Protein AF-A0A9R0TK61-F1 (afdb_monomer_lite)

pLDDT: mean 93.12, std 7.45, range [49.62, 98.62]

Foldseek 3Di:
DVVLLVVLVVVLVVQLVVFDDDPQLLVVQVVLLVVLLVLLQPQDWDKQDLLLQVQACVLLVNNPPDLIFTADRFPDKDWFDCSLLVQATPDDGEIEIETEGDLRRDDQLCLASLSVLSSQVSNVSSSQVSLVPDLQWDDKWWDADLLDQSFIWIWTHTPDDRPPHPPYTYIYGYAHAPNYDLVQLAQQDHFRNQVCADPNHRHGLNLSSLVNVCRRCVVVLRVLLSVVNVPQVLLSSLLNLVQLLQQLEVLQCGSQHDHSSVLSLVLLLCCAVLVVNVDDRVDGSVRSNLSSLVCLQDNPVFLQAGANEHPVGDPADSVNSVSQVVQALTAHQTHVRRHRPNRSHHVQSSVVSNVSSVVLNVQCVPPRSSNCCVRRVHHDDPVNVDPDDDDDDCPPPPVLVPDSQDGSHGSVVVVQVVVQVVCCVVCPPVDPGDGGDDDRFDIRDDSNSYCVVRD

Secondary structure (DSSP, 8-state):
-HHHHHHHHHHHHHHHHHHSPPHHHHHHHHHHHHHHHHHHHTPPPEEE-GGGGHHHHHHTT-TTS---EEE---SEEEEEHHHHTT---SSS-EEEEEEE--GGGS-TTTTSTTHHHHHHHHHHHHHHHHHHT-TTEEEEEEEEETTEEEEEEEEEEESSPBTTBTT-EEEEEEE-TT-S-GGGS-TTT----TT-EETTEEPP-HHHHHHHHHHHHHHHHHHHHHHHHTT-HHHHHHHHHHHHHHHTBTTTSSTTS--HHHHHHHHHHHHSGGGTT-S-TTS-HHHHHHHHHHHHHH-TTGGG-EE-S-GGG--S-HHHHHHHHHHSSS-EE-SSSS-BTTTT--HHHHHHHHHHHHHHHHHHHHSGGGGHIIIII--B-GGGS-S-------TT-HHHHTS-SBSSSBHHHHHHHHHHHHHHHHHGGG-S-----PPPPPTT--GGG-STTT-

InterPro domains:
  IPR005554 NOL6/Upt22 [PTHR17972] (6-449)
  IPR035082 Nrap protein domain 1 [PF03813] (96-229)
  IPR035367 Nrap protein, domain 2 [PF17403] (235-379)

Structure (mmCIF, N/CA/C/O backbone):
data_AF-A0A9R0TK61-F1
#
_entry.id   AF-A0A9R0TK61-F1
#
loop_
_atom_site.group_PDB
_atom_site.id
_atom_site.type_symbol
_atom_site.label_atom_id
_atom_site.label_alt_id
_atom_site.label_comp_id
_atom_site.label_asym_id
_atom_site.label_entity_id
_atom_site.label_seq_id
_atom_site.pdbx_PDB_ins_code
_atom_site.Cartn_x
_atom_site.Cartn_y
_atom_site.Cartn_z
_atom_site.occupancy
_atom_site.B_iso_or_equiv
_atom_site.auth_seq_id
_atom_site.auth_comp_id
_atom_site.auth_asym_id
_atom_site.auth_atom_id
_atom_site.pdbx_PDB_model_num
ATOM 1 N N . MET A 1 1 ? -26.312 4.956 31.823 1.00 50.44 1 MET A N 1
ATOM 2 C CA . MET A 1 1 ? -25.280 5.390 30.853 1.00 50.44 1 MET A CA 1
ATOM 3 C C . MET A 1 1 ? -23.866 5.239 31.409 1.00 50.44 1 MET A C 1
ATOM 5 O O . MET A 1 1 ? -23.119 4.485 30.810 1.00 50.44 1 MET A O 1
ATOM 9 N N . VAL A 1 2 ? -23.532 5.797 32.582 1.00 49.62 2 VAL A N 1
ATOM 10 C CA . VAL A 1 2 ? -22.167 5.734 33.169 1.00 49.62 2 VAL A CA 1
ATOM 11 C C . VAL A 1 2 ? -21.597 4.306 33.315 1.00 49.62 2 VAL A C 1
ATOM 13 O O . VAL A 1 2 ? -20.456 4.059 32.950 1.00 49.62 2 VAL A O 1
ATOM 16 N N . SER A 1 3 ? -22.395 3.329 33.770 1.00 58.09 3 SER A N 1
ATOM 17 C CA . SER A 1 3 ? -21.946 1.925 33.904 1.00 58.09 3 SER A CA 1
ATOM 18 C C . SER A 1 3 ? -21.662 1.228 32.559 1.00 58.09 3 SER A C 1
ATOM 20 O O . SER A 1 3 ? -20.771 0.385 32.491 1.00 58.09 3 SER A O 1
ATOM 22 N N . ALA A 1 4 ? -22.376 1.594 31.488 1.00 58.84 4 ALA A N 1
ATOM 23 C CA . ALA A 1 4 ? -22.171 1.027 30.153 1.00 58.84 4 ALA A CA 1
ATOM 24 C C . ALA A 1 4 ? -20.972 1.674 29.434 1.00 58.84 4 ALA A C 1
ATOM 26 O O . ALA A 1 4 ? -20.229 0.988 28.737 1.00 58.84 4 ALA A O 1
ATOM 27 N N . GLU A 1 5 ? -20.738 2.973 29.655 1.00 58.06 5 GLU A N 1
ATOM 28 C CA . GLU A 1 5 ? -19.539 3.672 29.170 1.00 58.06 5 GLU A CA 1
ATOM 29 C C . GLU A 1 5 ? -18.264 3.124 29.818 1.00 58.06 5 GLU A C 1
ATOM 31 O O . GLU A 1 5 ? -17.294 2.834 29.123 1.00 58.06 5 GLU A O 1
ATOM 36 N N . TYR A 1 6 ? -18.297 2.859 31.127 1.00 63.50 6 TYR A N 1
ATOM 37 C CA . TYR A 1 6 ? -17.176 2.213 31.812 1.00 63.50 6 TYR A CA 1
ATOM 38 C C . TYR A 1 6 ? -16.928 0.781 31.299 1.00 63.50 6 TYR A C 1
ATOM 40 O O . TYR A 1 6 ? -15.792 0.314 31.263 1.00 63.50 6 TYR A O 1
ATOM 48 N N . SER A 1 7 ? -17.983 0.084 30.858 1.00 79.06 7 SER A N 1
ATOM 49 C CA . SER A 1 7 ? -17.885 -1.275 30.316 1.00 79.06 7 SER A CA 1
ATOM 50 C C . SER A 1 7 ? -17.197 -1.322 28.947 1.00 79.06 7 SER A C 1
ATOM 52 O O . SER A 1 7 ? -16.321 -2.164 28.744 1.00 79.06 7 SER A O 1
ATOM 54 N N . ILE A 1 8 ? -17.532 -0.418 28.016 1.00 85.56 8 ILE A N 1
ATOM 55 C CA . ILE A 1 8 ? -16.923 -0.428 26.674 1.00 85.56 8 ILE A CA 1
ATOM 56 C C . ILE A 1 8 ? -15.445 -0.029 26.708 1.00 85.56 8 ILE A C 1
ATOM 58 O O . ILE A 1 8 ? -14.638 -0.650 26.021 1.00 85.56 8 ILE A O 1
ATOM 62 N N . ASP A 1 9 ? -15.062 0.949 27.529 1.00 87.06 9 ASP A N 1
ATOM 63 C CA . ASP A 1 9 ? -13.665 1.388 27.606 1.00 87.06 9 ASP A CA 1
ATOM 64 C C . ASP A 1 9 ? -12.760 0.283 28.184 1.00 87.06 9 ASP A C 1
ATOM 66 O O . ASP A 1 9 ? -11.644 0.077 27.699 1.00 87.06 9 ASP A O 1
ATOM 70 N N . LEU A 1 10 ? -13.269 -0.507 29.140 1.00 90.19 10 LEU A N 1
ATOM 71 C CA . LEU A 1 10 ? -12.595 -1.714 29.631 1.00 90.19 10 LEU A CA 1
ATOM 72 C C . LEU A 1 10 ? -12.450 -2.777 28.532 1.00 90.19 10 LEU A C 1
ATOM 74 O O . LEU A 1 10 ? -11.354 -3.309 28.343 1.00 90.19 10 LEU A O 1
ATOM 78 N N . LYS A 1 11 ? -13.522 -3.055 27.776 1.00 93.56 11 LYS A N 1
ATOM 79 C CA . LYS A 1 11 ? -13.490 -4.006 26.649 1.00 93.56 11 LYS A CA 1
ATOM 80 C C . LYS A 1 11 ? -12.491 -3.578 25.569 1.00 93.56 11 LYS A C 1
ATOM 82 O O . LYS A 1 11 ? -11.704 -4.398 25.104 1.00 93.56 11 LYS A O 1
ATOM 87 N N . LEU A 1 12 ? -12.465 -2.294 25.205 1.00 94.62 12 LEU A N 1
ATOM 88 C CA . LEU A 1 12 ? -11.513 -1.740 24.235 1.00 94.62 12 LEU A CA 1
ATOM 89 C C . LEU A 1 12 ? -10.068 -1.815 24.739 1.00 94.62 12 LEU A C 1
ATOM 91 O O . LEU A 1 12 ? -9.170 -2.144 23.965 1.00 94.62 12 LEU A O 1
ATOM 95 N N . SER A 1 13 ? -9.833 -1.540 26.025 1.00 94.25 13 SER A N 1
ATOM 96 C CA . SER A 1 13 ? -8.508 -1.688 26.634 1.00 94.25 13 SER A CA 1
ATOM 97 C C . SER A 1 13 ? -8.015 -3.132 26.559 1.00 94.25 13 SER A C 1
ATOM 99 O O . SER A 1 13 ? -6.864 -3.374 26.197 1.00 94.25 13 SER A O 1
ATOM 101 N N . GLU A 1 14 ? -8.888 -4.098 26.843 1.00 95.56 14 GLU A N 1
ATOM 102 C CA . GLU A 1 14 ? -8.542 -5.515 26.779 1.00 95.56 14 GLU A CA 1
ATOM 103 C C . GLU A 1 14 ? -8.320 -5.992 25.337 1.00 95.56 14 GLU A C 1
ATOM 105 O O . GLU A 1 14 ? -7.320 -6.652 25.050 1.00 95.56 14 GLU A O 1
ATOM 110 N N . LEU A 1 15 ? -9.161 -5.550 24.396 1.00 96.12 15 LEU A N 1
ATOM 111 C CA . LEU A 1 15 ? -8.958 -5.784 22.966 1.00 96.12 15 LEU A CA 1
ATOM 112 C C . LEU A 1 15 ? -7.600 -5.260 22.492 1.00 96.12 15 LEU A C 1
ATOM 114 O O . LEU A 1 15 ? -6.899 -5.951 21.757 1.00 96.12 15 LEU A O 1
ATOM 118 N N . LEU A 1 16 ? -7.197 -4.058 22.913 1.00 96.38 16 LEU A N 1
ATOM 119 C CA . LEU A 1 16 ? -5.902 -3.479 22.545 1.00 96.38 16 LEU A CA 1
ATOM 120 C C . LEU A 1 16 ? -4.723 -4.318 23.046 1.00 96.38 16 LEU A C 1
ATOM 122 O O . LEU A 1 16 ? -3.732 -4.442 22.323 1.00 96.38 16 LEU A O 1
ATOM 126 N N . LYS A 1 17 ? -4.822 -4.908 24.245 1.00 94.38 17 LYS A N 1
ATOM 127 C CA . LYS A 1 17 ? -3.797 -5.829 24.759 1.00 94.38 17 LYS A CA 1
ATOM 128 C C . LYS A 1 17 ? -3.732 -7.107 23.928 1.00 94.38 17 LYS A C 1
ATOM 130 O O . LYS A 1 17 ? -2.640 -7.546 23.598 1.00 94.38 17 LYS A O 1
ATOM 135 N N . GLN A 1 18 ? -4.879 -7.677 23.561 1.00 93.62 18 GLN A N 1
ATOM 136 C CA . GLN A 1 18 ? -4.938 -8.926 22.794 1.00 93.62 18 GLN A CA 1
ATOM 137 C C . GLN A 1 18 ? -4.520 -8.745 21.330 1.00 93.62 18 GLN A C 1
ATOM 139 O O . GLN A 1 18 ? -3.855 -9.611 20.755 1.00 93.62 18 GLN A O 1
ATOM 144 N N . ALA A 1 19 ? -4.891 -7.613 20.729 1.00 94.62 19 ALA A N 1
ATOM 145 C CA . ALA A 1 19 ? -4.608 -7.284 19.337 1.00 94.62 19 ALA A CA 1
ATOM 146 C C . ALA A 1 19 ? -3.135 -6.923 19.096 1.00 94.62 19 ALA A C 1
ATOM 148 O O . ALA A 1 19 ? -2.676 -6.976 17.952 1.00 94.62 19 ALA A O 1
ATOM 149 N N . ARG A 1 20 ? -2.386 -6.550 20.139 1.00 94.38 20 ARG A N 1
ATOM 150 C CA . ARG A 1 20 ? -0.962 -6.212 20.050 1.00 94.38 20 ARG A CA 1
ATOM 151 C C . ARG A 1 20 ? -0.099 -7.401 20.481 1.00 94.38 20 ARG A C 1
ATOM 153 O O . ARG A 1 20 ? -0.420 -8.061 21.463 1.00 94.38 20 ARG A O 1
ATOM 160 N N . PRO A 1 21 ? 1.015 -7.677 19.785 1.00 93.62 21 PRO A N 1
ATOM 161 C CA . PRO A 1 21 ? 2.006 -8.614 20.301 1.00 93.62 21 PRO A CA 1
ATOM 162 C C . PRO A 1 21 ? 2.656 -8.088 21.586 1.00 93.62 21 PRO A C 1
ATOM 164 O O . PRO A 1 21 ? 2.723 -6.872 21.800 1.00 93.62 21 PRO A O 1
ATOM 167 N N . SER A 1 22 ? 3.173 -8.994 22.417 1.00 93.75 22 SER A N 1
ATOM 168 C CA . SER A 1 22 ? 3.922 -8.611 23.613 1.00 93.75 22 SER A CA 1
ATOM 169 C C . SER A 1 22 ? 5.202 -7.840 23.254 1.00 93.75 22 SER A C 1
ATOM 171 O O . SER A 1 22 ? 5.768 -7.989 22.167 1.00 93.75 22 SER A O 1
ATOM 173 N N . ALA A 1 23 ? 5.686 -7.002 24.178 1.00 93.06 23 ALA A N 1
ATOM 174 C CA . ALA A 1 23 ? 6.916 -6.230 23.974 1.00 93.06 23 ALA A CA 1
ATOM 175 C C . ALA A 1 23 ? 8.127 -7.139 23.692 1.00 93.06 23 ALA A C 1
ATOM 177 O O . ALA A 1 23 ? 8.975 -6.803 22.866 1.00 93.06 23 ALA A O 1
ATOM 178 N N . THR A 1 24 ? 8.171 -8.313 24.329 1.00 95.19 24 THR A N 1
ATOM 179 C CA . THR A 1 24 ? 9.197 -9.337 24.102 1.00 95.19 24 THR A CA 1
ATOM 180 C C . THR A 1 24 ? 9.157 -9.858 22.667 1.00 95.19 24 THR A C 1
ATOM 182 O O . THR A 1 24 ? 10.193 -9.871 22.002 1.00 95.19 24 THR A O 1
ATOM 185 N N . SER A 1 25 ? 7.975 -10.220 22.154 1.00 94.19 25 SER A N 1
ATOM 186 C CA . SER A 1 25 ? 7.823 -10.687 20.770 1.00 94.19 25 SER A CA 1
ATOM 187 C C . SER A 1 25 ? 8.133 -9.590 19.748 1.00 94.19 25 SER A C 1
ATOM 189 O O . SER A 1 25 ? 8.752 -9.869 18.725 1.00 94.19 25 SER A O 1
ATOM 191 N N . LEU A 1 26 ? 7.761 -8.333 20.021 1.00 93.69 26 LEU A N 1
ATOM 192 C CA . LEU A 1 26 ? 8.100 -7.197 19.152 1.00 93.69 26 LEU A CA 1
ATOM 193 C C . LEU A 1 26 ? 9.608 -6.936 19.092 1.00 93.69 26 LEU A C 1
ATOM 195 O O . LEU A 1 26 ? 10.119 -6.630 18.012 1.00 93.69 26 LEU A O 1
ATOM 199 N N . ARG A 1 27 ? 10.315 -7.079 20.222 1.00 94.12 27 ARG A N 1
ATOM 200 C CA . ARG A 1 27 ? 11.778 -6.967 20.276 1.00 94.12 27 ARG A CA 1
ATOM 201 C C . ARG A 1 27 ? 12.445 -8.078 19.467 1.00 94.12 27 ARG A C 1
ATOM 203 O O . ARG A 1 27 ? 13.258 -7.770 18.606 1.00 94.12 27 ARG A O 1
ATOM 210 N N . ALA A 1 28 ? 12.030 -9.330 19.663 1.00 95.12 28 ALA A N 1
ATOM 211 C CA . ALA A 1 28 ? 12.536 -10.463 18.886 1.00 95.12 28 ALA A CA 1
ATOM 212 C C . ALA A 1 28 ? 12.262 -10.306 17.376 1.00 95.12 28 ALA A C 1
ATOM 214 O O . ALA A 1 28 ? 13.118 -10.613 16.550 1.00 95.12 28 ALA A O 1
ATOM 215 N N . ALA A 1 29 ? 11.094 -9.771 17.001 1.00 94.62 29 ALA A N 1
ATOM 216 C CA . ALA A 1 29 ? 10.777 -9.448 15.609 1.00 94.62 29 ALA A CA 1
ATOM 217 C C . ALA A 1 29 ? 11.681 -8.342 15.044 1.00 94.62 29 ALA A C 1
ATOM 219 O O . ALA A 1 29 ? 12.074 -8.414 13.880 1.00 94.62 29 ALA A O 1
ATOM 220 N N . GLY A 1 30 ? 12.029 -7.341 15.859 1.00 94.25 30 GLY A N 1
ATOM 221 C CA . GLY A 1 30 ? 13.007 -6.309 15.508 1.00 94.25 30 GLY A CA 1
ATOM 222 C C . GLY A 1 30 ? 14.393 -6.902 15.257 1.00 94.25 30 GLY A C 1
ATOM 223 O O . GLY A 1 30 ? 14.927 -6.738 14.168 1.00 94.25 30 GLY A O 1
ATOM 224 N N . GLU A 1 31 ? 14.908 -7.695 16.198 1.00 95.00 31 GLU A N 1
ATOM 225 C CA . GLU A 1 31 ? 16.213 -8.370 16.089 1.00 95.00 31 GLU A CA 1
ATOM 226 C C . GLU A 1 31 ? 16.293 -9.281 14.851 1.00 95.00 31 GLU A C 1
ATOM 228 O O . GLU A 1 31 ? 17.277 -9.256 14.110 1.00 95.00 31 GLU A O 1
ATOM 233 N N . ALA A 1 32 ? 15.234 -10.048 14.570 1.00 95.81 32 ALA A N 1
ATOM 234 C CA . ALA A 1 32 ? 15.151 -10.866 13.362 1.00 95.81 32 ALA A CA 1
ATOM 235 C C . ALA A 1 32 ? 15.129 -10.015 12.078 1.00 95.81 32 ALA A C 1
ATOM 237 O O . ALA A 1 32 ? 15.716 -10.402 11.067 1.00 95.81 32 ALA A O 1
ATOM 238 N N . THR A 1 33 ? 14.474 -8.852 12.112 1.00 96.50 33 THR A N 1
ATOM 239 C CA . THR A 1 33 ? 14.436 -7.916 10.979 1.00 96.50 33 THR A CA 1
ATOM 240 C C . THR A 1 33 ? 15.799 -7.281 10.728 1.00 96.50 33 THR A C 1
ATOM 242 O O . THR A 1 33 ? 16.223 -7.203 9.575 1.00 96.50 33 THR A O 1
ATOM 245 N N . ASP A 1 34 ? 16.509 -6.896 11.787 1.00 96.38 34 ASP A N 1
ATOM 246 C CA . ASP A 1 34 ? 17.864 -6.355 11.699 1.00 96.38 34 ASP A CA 1
ATOM 247 C C . ASP A 1 34 ? 18.830 -7.400 11.129 1.00 96.38 34 ASP A C 1
ATOM 249 O O . ASP A 1 34 ? 19.582 -7.100 10.202 1.00 96.38 34 ASP A O 1
ATOM 253 N N . ALA A 1 35 ? 18.739 -8.658 11.578 1.00 97.00 35 ALA A N 1
ATOM 254 C CA . ALA A 1 35 ? 19.534 -9.757 11.029 1.00 97.00 35 ALA A CA 1
ATOM 255 C C . ALA A 1 35 ? 19.285 -9.969 9.523 1.00 97.00 35 ALA A C 1
ATOM 257 O O . ALA A 1 35 ? 20.235 -10.128 8.754 1.00 97.00 35 ALA A O 1
ATOM 258 N N . VAL A 1 36 ? 18.023 -9.922 9.075 1.00 98.12 36 VAL A N 1
ATOM 259 C CA . VAL A 1 36 ? 17.688 -9.949 7.639 1.00 98.12 36 VAL A CA 1
ATOM 260 C C . VAL A 1 36 ? 18.285 -8.736 6.921 1.00 98.12 36 VAL A C 1
ATOM 262 O O . VAL A 1 36 ? 18.851 -8.887 5.839 1.00 98.12 36 VAL A O 1
ATOM 265 N N . GLY A 1 37 ? 18.214 -7.546 7.518 1.00 97.81 37 GLY A N 1
ATOM 266 C CA . GLY A 1 37 ? 18.807 -6.331 6.964 1.00 97.81 37 GLY A CA 1
ATOM 267 C C . GLY A 1 37 ? 20.318 -6.436 6.751 1.00 97.81 37 GLY A C 1
ATOM 268 O O . GLY A 1 37 ? 20.805 -6.070 5.680 1.00 97.81 37 GLY A O 1
ATOM 269 N N . GLU A 1 38 ? 21.055 -6.995 7.709 1.00 97.62 38 GLU A N 1
ATOM 270 C CA . GLU A 1 38 ? 22.504 -7.218 7.590 1.00 97.62 38 GLU A CA 1
ATOM 271 C C . GLU A 1 38 ? 22.854 -8.263 6.517 1.00 97.62 38 GLU A C 1
ATOM 273 O O . GLU A 1 38 ? 23.819 -8.091 5.764 1.00 97.62 38 GLU A O 1
ATOM 278 N N . LEU A 1 39 ? 22.033 -9.307 6.350 1.00 97.88 39 LEU A N 1
ATOM 279 C CA . LEU A 1 39 ? 22.194 -10.261 5.244 1.00 97.88 39 LEU A CA 1
ATOM 280 C C . LEU A 1 39 ? 22.009 -9.595 3.873 1.00 97.88 39 LEU A C 1
ATOM 282 O O . LEU A 1 39 ? 22.717 -9.928 2.926 1.00 97.88 39 LEU A O 1
ATOM 286 N N . ILE A 1 40 ? 21.085 -8.638 3.753 1.00 97.75 40 ILE A N 1
ATOM 287 C CA . ILE A 1 40 ? 20.857 -7.905 2.498 1.00 97.75 40 ILE A CA 1
ATOM 288 C C . ILE A 1 40 ? 22.022 -6.947 2.210 1.00 97.75 40 ILE A C 1
ATOM 290 O O . ILE A 1 40 ? 22.479 -6.853 1.070 1.00 97.75 40 ILE A O 1
ATOM 294 N N . LYS A 1 41 ? 22.533 -6.246 3.228 1.00 97.31 41 LYS A N 1
ATOM 295 C CA . LYS A 1 41 ? 23.684 -5.337 3.074 1.00 97.31 41 LYS A CA 1
ATOM 296 C C . LYS A 1 41 ? 24.976 -6.069 2.698 1.00 97.31 41 LYS A C 1
ATOM 298 O O . LYS A 1 41 ? 25.837 -5.478 2.055 1.00 97.31 41 LYS A O 1
ATOM 303 N N . SER A 1 42 ? 25.111 -7.338 3.083 1.00 96.44 42 SER A N 1
ATOM 304 C CA . SER A 1 42 ? 26.305 -8.154 2.824 1.00 96.44 42 SER A CA 1
ATOM 305 C C . SER A 1 42 ? 26.281 -8.921 1.496 1.00 96.44 42 SER A C 1
ATOM 307 O O . SER A 1 42 ? 27.244 -9.624 1.186 1.00 96.44 42 SER A O 1
ATOM 309 N N . VAL A 1 43 ? 25.229 -8.782 0.677 1.00 97.00 43 VAL A N 1
ATOM 310 C CA . VAL A 1 43 ? 25.170 -9.429 -0.644 1.00 97.00 43 VAL A CA 1
ATOM 311 C C . VAL A 1 43 ? 26.289 -8.882 -1.543 1.00 97.00 43 VAL A C 1
ATOM 313 O O . VAL A 1 43 ? 26.326 -7.677 -1.792 1.00 97.00 43 VAL A O 1
ATOM 316 N N . PRO A 1 44 ? 27.194 -9.725 -2.074 1.00 95.56 44 PRO A N 1
ATOM 317 C CA . PRO A 1 44 ? 28.333 -9.251 -2.850 1.00 95.56 44 PRO A CA 1
ATOM 318 C C . PRO A 1 44 ? 27.919 -8.706 -4.222 1.00 95.56 44 PRO A C 1
ATOM 320 O O . PRO A 1 44 ? 26.877 -9.071 -4.777 1.00 95.56 44 PRO A O 1
ATOM 323 N N . LEU A 1 45 ? 28.796 -7.873 -4.793 1.00 96.38 45 LEU A N 1
ATOM 324 C CA . LEU A 1 45 ? 28.693 -7.404 -6.174 1.00 96.38 45 LEU A CA 1
ATOM 325 C C . LEU A 1 45 ? 28.631 -8.607 -7.128 1.00 96.38 45 LEU A C 1
ATOM 327 O O . LEU A 1 45 ? 29.507 -9.471 -7.099 1.00 96.38 45 LEU A O 1
ATOM 331 N N . GLN A 1 46 ? 27.616 -8.656 -7.986 1.00 96.44 46 GLN A N 1
ATOM 332 C CA . GLN A 1 46 ? 27.443 -9.730 -8.967 1.00 96.44 46 GLN A CA 1
ATOM 333 C C . GLN A 1 46 ? 26.567 -9.274 -10.136 1.00 96.44 46 GLN A C 1
ATOM 335 O O . GLN A 1 46 ? 25.978 -8.199 -10.097 1.00 96.44 46 GLN A O 1
ATOM 340 N N . GLN A 1 47 ? 26.475 -10.070 -11.198 1.00 96.62 47 GLN A N 1
ATOM 341 C CA . GLN A 1 47 ? 25.573 -9.763 -12.310 1.00 96.62 47 GLN A CA 1
ATOM 342 C C . GLN A 1 47 ? 24.131 -10.159 -11.975 1.00 96.62 47 GLN A C 1
ATOM 344 O O . GLN A 1 47 ? 23.881 -11.261 -11.486 1.00 96.62 47 GLN A O 1
ATOM 349 N N . ALA A 1 48 ? 23.189 -9.271 -12.284 1.00 96.56 48 ALA A N 1
ATOM 350 C CA . ALA A 1 48 ? 21.763 -9.560 -12.327 1.00 96.56 48 ALA A CA 1
ATOM 351 C C . ALA A 1 48 ? 21.367 -9.813 -13.787 1.00 96.56 48 ALA A C 1
ATOM 353 O O . ALA A 1 48 ? 21.507 -8.925 -14.630 1.00 96.56 48 ALA A O 1
ATOM 354 N N . ALA A 1 49 ? 20.902 -11.025 -14.081 1.00 94.56 49 ALA A N 1
ATOM 355 C CA . ALA A 1 49 ? 20.621 -11.482 -15.438 1.00 94.56 49 ALA A CA 1
ATOM 356 C C . ALA A 1 49 ? 19.109 -11.733 -15.624 1.00 94.56 49 ALA A C 1
ATOM 358 O O . ALA A 1 49 ? 18.479 -12.263 -14.702 1.00 94.56 49 ALA A O 1
ATOM 359 N N . PRO A 1 50 ? 18.506 -11.336 -16.764 1.00 93.56 50 PRO A N 1
ATOM 360 C CA . PRO A 1 50 ? 17.056 -11.408 -16.983 1.00 93.56 50 PRO A CA 1
ATOM 361 C C . PRO A 1 50 ? 16.478 -12.826 -16.887 1.00 93.56 50 PRO A C 1
ATOM 363 O O . PRO A 1 50 ? 15.297 -12.992 -16.581 1.00 93.56 50 PRO A O 1
ATOM 366 N N . GLU A 1 51 ? 17.306 -13.850 -17.084 1.00 94.19 51 GLU A N 1
ATOM 367 C CA . GLU A 1 51 ? 16.937 -15.261 -16.994 1.00 94.19 51 GLU A CA 1
ATOM 368 C C . GLU A 1 51 ? 16.423 -15.631 -15.599 1.00 94.19 51 GLU A C 1
ATOM 370 O O . GLU A 1 51 ? 15.608 -16.538 -15.489 1.00 94.19 51 GLU A O 1
ATOM 375 N N . ALA A 1 52 ? 16.833 -14.910 -14.547 1.00 94.50 52 ALA A N 1
ATOM 376 C CA . ALA A 1 52 ? 16.389 -15.149 -13.172 1.00 94.50 52 ALA A CA 1
ATOM 377 C C . ALA A 1 52 ? 14.914 -14.777 -12.910 1.00 94.50 52 ALA A C 1
ATOM 379 O O . ALA A 1 52 ? 14.382 -15.128 -11.860 1.00 94.50 52 ALA A O 1
ATOM 380 N N . ALA A 1 53 ? 14.259 -14.074 -13.842 1.00 95.31 53 ALA A N 1
ATOM 381 C CA . ALA A 1 53 ? 12.841 -13.713 -13.766 1.00 95.31 53 ALA A CA 1
ATOM 382 C C . ALA A 1 53 ? 12.166 -13.772 -15.148 1.00 95.31 53 ALA A C 1
ATOM 384 O O . ALA A 1 53 ? 11.360 -12.908 -15.493 1.00 95.31 53 ALA A O 1
ATOM 385 N N . SER A 1 54 ? 12.533 -14.765 -15.965 1.00 94.31 54 SER A N 1
ATOM 386 C CA . SER A 1 54 ? 12.158 -14.830 -17.387 1.00 94.31 54 SER A CA 1
ATOM 387 C C . SER A 1 54 ? 10.651 -14.691 -17.648 1.00 94.31 54 SER A C 1
ATOM 389 O O . SER A 1 54 ? 10.271 -13.862 -18.473 1.00 94.31 54 SER A O 1
ATOM 391 N N . GLY A 1 55 ? 9.791 -15.416 -16.921 1.00 93.56 55 GLY A N 1
ATOM 392 C CA . GLY A 1 55 ? 8.334 -15.295 -17.055 1.00 93.56 55 GLY A CA 1
ATOM 393 C C . GLY A 1 55 ? 7.828 -13.878 -16.780 1.00 93.56 55 GLY A C 1
ATOM 394 O O . GLY A 1 55 ? 7.134 -13.297 -17.610 1.00 93.56 55 GLY A O 1
ATOM 395 N N . PHE A 1 56 ? 8.251 -13.268 -15.670 1.00 94.69 56 PHE A N 1
ATOM 396 C CA . PHE A 1 56 ? 7.894 -11.883 -15.343 1.00 94.69 56 PHE A CA 1
ATOM 397 C C . PHE A 1 56 ? 8.388 -10.871 -16.391 1.00 94.69 56 PHE A C 1
ATOM 399 O O . PHE A 1 56 ? 7.660 -9.953 -16.767 1.00 94.69 56 PHE A O 1
ATOM 406 N N . VAL A 1 57 ? 9.610 -11.041 -16.903 1.00 95.38 57 VAL A N 1
ATOM 407 C CA . VAL A 1 57 ? 10.182 -10.188 -17.961 1.00 95.38 57 VAL A CA 1
ATOM 408 C C . VAL A 1 57 ? 9.388 -10.309 -19.267 1.00 95.38 57 VAL A C 1
ATOM 410 O O . VAL A 1 57 ? 9.136 -9.298 -19.930 1.00 95.38 57 VAL A O 1
ATOM 413 N N . ILE A 1 58 ? 8.975 -11.524 -19.635 1.00 93.69 58 ILE A N 1
ATOM 414 C CA . ILE A 1 58 ? 8.150 -11.784 -20.822 1.00 93.69 58 ILE A CA 1
ATOM 415 C C . ILE A 1 58 ? 6.779 -11.122 -20.676 1.00 93.69 58 ILE A C 1
ATOM 417 O O . ILE A 1 58 ? 6.351 -10.426 -21.597 1.00 93.69 58 ILE A O 1
ATOM 421 N N . ASP A 1 59 ? 6.132 -11.257 -19.519 1.00 92.38 59 ASP A N 1
ATOM 422 C CA . ASP A 1 59 ? 4.793 -10.703 -19.279 1.00 92.38 59 ASP A CA 1
ATOM 423 C C . ASP A 1 59 ? 4.763 -9.168 -19.244 1.00 92.38 59 ASP A C 1
ATOM 425 O O . ASP A 1 59 ? 3.732 -8.555 -19.531 1.00 92.38 59 ASP A O 1
ATOM 429 N N . LEU A 1 60 ? 5.901 -8.529 -18.957 1.00 93.56 60 LEU A N 1
ATOM 430 C CA . LEU A 1 60 ? 6.092 -7.082 -19.106 1.00 93.56 60 LEU A CA 1
ATOM 431 C C . LEU A 1 60 ? 6.441 -6.647 -20.543 1.00 93.56 60 LEU A C 1
ATOM 433 O O . LEU A 1 60 ? 6.619 -5.454 -20.793 1.00 93.56 60 LEU A O 1
ATOM 437 N N . GLY A 1 61 ? 6.549 -7.583 -21.491 1.00 92.62 61 GLY A N 1
ATOM 438 C CA . GLY A 1 61 ? 6.864 -7.307 -22.895 1.00 92.62 61 GLY A CA 1
ATOM 439 C C . GLY A 1 61 ? 8.342 -7.001 -23.158 1.00 92.62 61 GLY A C 1
ATOM 440 O O . GLY A 1 61 ? 8.657 -6.267 -24.094 1.00 92.62 61 GLY A O 1
ATOM 441 N N . LEU A 1 62 ? 9.256 -7.531 -22.337 1.00 94.81 62 LEU A N 1
ATOM 442 C CA . LEU A 1 62 ? 10.680 -7.163 -22.340 1.00 94.81 62 LEU A CA 1
ATOM 443 C C . LEU A 1 62 ? 11.627 -8.300 -22.746 1.00 94.81 62 LEU A C 1
ATOM 445 O O . LEU A 1 62 ? 12.830 -8.211 -22.518 1.00 94.81 62 LEU A O 1
ATOM 449 N N . ALA A 1 63 ? 11.118 -9.353 -23.388 1.00 90.06 63 ALA A N 1
ATOM 450 C CA . ALA A 1 63 ? 11.911 -10.527 -23.767 1.00 90.06 63 ALA A CA 1
ATOM 451 C C . ALA A 1 63 ? 13.146 -10.207 -24.640 1.00 90.06 63 ALA A C 1
ATOM 453 O O . ALA A 1 63 ? 14.165 -10.882 -24.537 1.00 90.06 63 ALA A O 1
ATOM 454 N N . ALA A 1 64 ? 13.069 -9.176 -25.488 1.00 89.25 64 ALA A N 1
ATOM 455 C CA . ALA A 1 64 ? 14.158 -8.763 -26.381 1.00 89.25 64 ALA A CA 1
ATOM 456 C C . ALA A 1 64 ? 15.039 -7.632 -25.809 1.00 89.25 64 ALA A C 1
ATOM 458 O O . ALA A 1 64 ? 15.933 -7.130 -26.493 1.00 89.25 64 ALA A O 1
ATOM 459 N N . GLU A 1 65 ? 14.776 -7.181 -24.581 1.00 91.50 65 GLU A N 1
ATOM 460 C CA . GLU A 1 65 ? 15.427 -6.011 -23.995 1.00 91.50 65 GLU A CA 1
ATOM 461 C C . GLU A 1 65 ? 16.710 -6.362 -23.241 1.00 91.50 65 GLU A C 1
ATOM 463 O O . GLU A 1 65 ? 16.819 -7.376 -22.551 1.00 91.50 65 GLU A O 1
ATOM 468 N N . LYS A 1 66 ? 17.699 -5.466 -23.316 1.00 92.56 66 LYS A N 1
ATOM 469 C CA . LYS A 1 66 ? 18.951 -5.600 -22.560 1.00 92.56 66 LYS A CA 1
ATOM 470 C C . LYS A 1 66 ? 18.737 -5.130 -21.123 1.00 92.56 66 LYS A C 1
ATOM 472 O O . LYS A 1 66 ? 18.901 -3.951 -20.819 1.00 92.56 66 LYS A O 1
ATOM 477 N N . LEU A 1 67 ? 18.356 -6.061 -20.251 1.00 95.69 67 LEU A N 1
ATOM 478 C CA . LEU A 1 67 ? 18.029 -5.775 -18.849 1.00 95.69 67 LEU A CA 1
ATOM 479 C C . LEU A 1 67 ? 19.150 -6.084 -17.855 1.00 95.69 67 LEU A C 1
ATOM 481 O O . LEU A 1 67 ? 19.024 -5.693 -16.699 1.00 95.69 67 LEU A O 1
ATOM 485 N N . ALA A 1 68 ? 20.224 -6.757 -18.275 1.00 96.81 68 ALA A N 1
ATOM 486 C CA . ALA A 1 68 ? 21.319 -7.124 -17.383 1.00 96.81 68 ALA A CA 1
ATOM 487 C C . ALA A 1 68 ? 22.010 -5.892 -16.769 1.00 96.81 68 ALA A C 1
ATOM 489 O O . ALA A 1 68 ? 22.195 -4.869 -17.436 1.00 96.81 68 ALA A O 1
ATOM 490 N N . PHE A 1 69 ? 22.403 -5.995 -15.499 1.00 97.75 69 PHE A N 1
ATOM 491 C CA . PHE A 1 69 ? 23.145 -4.951 -14.790 1.00 97.75 69 PHE A CA 1
ATOM 492 C C . PHE A 1 69 ? 24.042 -5.537 -13.694 1.00 97.75 69 PHE A C 1
ATOM 494 O O . PHE A 1 69 ? 23.850 -6.662 -13.234 1.00 97.75 69 PHE A O 1
ATOM 501 N N . SER A 1 70 ? 25.022 -4.749 -13.248 1.00 97.94 70 SER A N 1
ATOM 502 C CA . SER A 1 70 ? 25.852 -5.096 -12.093 1.00 97.94 70 SER A CA 1
ATOM 503 C C . SER A 1 70 ? 25.105 -4.749 -10.805 1.00 97.94 70 SER A C 1
ATOM 505 O O . SER A 1 70 ? 24.903 -3.571 -10.510 1.00 97.94 70 SER A O 1
ATOM 507 N N . PHE A 1 71 ? 24.671 -5.763 -10.058 1.00 98.31 71 PHE A N 1
ATOM 508 C CA . PHE A 1 71 ? 24.053 -5.602 -8.745 1.00 98.31 71 PHE A CA 1
ATOM 509 C C . PHE A 1 71 ? 25.046 -4.973 -7.772 1.00 98.31 71 PHE A C 1
ATOM 511 O O . PHE A 1 71 ? 26.177 -5.442 -7.656 1.00 98.31 71 PHE A O 1
ATOM 518 N N . ARG A 1 72 ? 24.585 -3.975 -7.018 1.00 97.75 72 ARG A N 1
ATOM 519 C CA . ARG A 1 72 ? 25.281 -3.398 -5.863 1.00 97.75 72 ARG A CA 1
ATOM 520 C C . ARG A 1 72 ? 24.436 -3.570 -4.599 1.00 97.75 72 ARG A C 1
ATOM 522 O O . ARG A 1 72 ? 23.211 -3.503 -4.720 1.00 97.75 72 ARG A O 1
ATOM 529 N N . PRO A 1 73 ? 25.051 -3.732 -3.411 1.00 97.31 73 PRO A N 1
ATOM 530 C CA . PRO A 1 73 ? 24.325 -3.700 -2.143 1.00 97.31 73 PRO A CA 1
ATOM 531 C C . PRO A 1 73 ? 23.466 -2.434 -2.022 1.00 97.31 73 PRO A C 1
ATOM 533 O O . PRO A 1 73 ? 23.846 -1.400 -2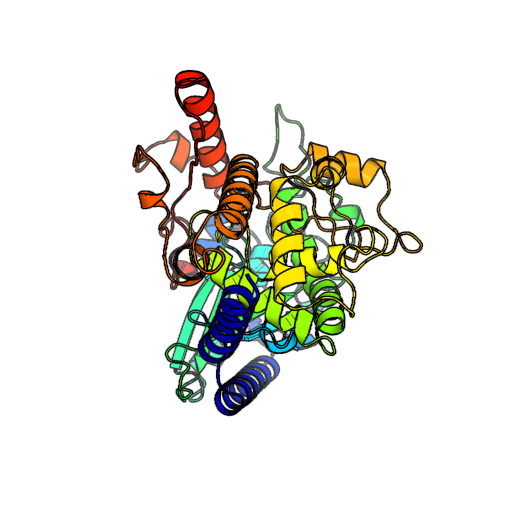.579 1.00 97.31 73 PRO A O 1
ATOM 536 N N . PRO A 1 74 ? 22.325 -2.490 -1.320 1.00 97.19 74 PRO A N 1
ATOM 537 C CA . PRO A 1 74 ? 21.422 -1.348 -1.228 1.00 97.19 74 PRO A CA 1
ATOM 538 C C . PRO A 1 74 ? 22.056 -0.172 -0.490 1.00 97.19 74 PRO A C 1
ATOM 540 O O . PRO A 1 74 ? 22.811 -0.357 0.464 1.00 97.19 74 PRO A O 1
ATOM 543 N N . GLU A 1 75 ? 21.696 1.045 -0.898 1.00 92.94 75 GLU A N 1
ATOM 544 C CA . GLU A 1 75 ? 22.207 2.277 -0.278 1.00 92.94 75 GLU A CA 1
ATOM 545 C C . GLU A 1 75 ? 21.686 2.451 1.153 1.00 92.94 75 GLU A C 1
ATOM 547 O O . GLU A 1 75 ? 22.384 2.948 2.036 1.00 92.94 75 GLU A O 1
ATOM 552 N N . VAL A 1 76 ? 20.432 2.053 1.374 1.00 96.38 76 VAL A N 1
ATOM 553 C CA . VAL A 1 76 ? 19.728 2.167 2.650 1.00 96.38 76 VAL A CA 1
ATOM 554 C C . VAL A 1 76 ? 18.887 0.918 2.856 1.00 96.38 76 VAL A C 1
ATOM 556 O O . VAL A 1 76 ? 18.216 0.443 1.941 1.00 96.38 76 VAL A O 1
ATOM 559 N N . VAL A 1 77 ? 18.899 0.417 4.087 1.00 97.31 77 VAL A N 1
ATOM 560 C CA . VAL A 1 77 ? 18.001 -0.635 4.561 1.00 97.31 77 VAL A CA 1
ATOM 561 C C . VAL A 1 77 ? 17.377 -0.138 5.858 1.00 97.31 77 VAL A C 1
ATOM 563 O O . VAL A 1 77 ? 18.107 0.152 6.809 1.00 97.31 77 VAL A O 1
ATOM 566 N N . ARG A 1 78 ? 16.052 0.032 5.884 1.00 95.00 78 ARG A N 1
ATOM 567 C CA . ARG A 1 78 ? 15.348 0.708 6.986 1.00 95.00 78 ARG A CA 1
ATOM 568 C C . ARG A 1 78 ? 14.035 0.014 7.335 1.00 95.00 78 ARG A C 1
ATOM 570 O O . ARG A 1 78 ? 13.240 -0.296 6.455 1.00 95.00 78 ARG A O 1
ATOM 577 N N . LEU A 1 79 ? 13.776 -0.144 8.631 1.00 94.69 79 LEU A N 1
ATOM 578 C CA . LEU A 1 79 ? 12.487 -0.588 9.154 1.00 94.69 79 LEU A CA 1
ATOM 579 C C . LEU A 1 79 ? 11.387 0.461 8.916 1.00 94.69 79 LEU A C 1
ATOM 581 O O . LEU A 1 79 ? 11.581 1.652 9.165 1.00 94.69 79 LEU A O 1
ATOM 585 N N . ALA A 1 80 ? 10.212 0.016 8.487 1.00 93.88 80 ALA A N 1
ATOM 586 C CA . ALA A 1 80 ? 9.053 0.859 8.231 1.00 93.88 80 ALA A CA 1
ATOM 587 C C . ALA A 1 80 ? 7.741 0.190 8.679 1.00 93.88 80 ALA A C 1
ATOM 589 O O . ALA A 1 80 ? 7.714 -0.797 9.423 1.00 93.88 80 ALA A O 1
ATOM 590 N N . GLY A 1 81 ? 6.622 0.771 8.246 1.00 92.25 81 GLY A N 1
ATOM 591 C CA . GLY A 1 81 ? 5.293 0.218 8.458 1.00 92.25 81 GLY A CA 1
ATOM 592 C C . GLY A 1 81 ? 4.857 0.230 9.922 1.00 92.25 81 GLY A C 1
ATOM 593 O O . GLY A 1 81 ? 5.189 1.120 10.706 1.00 92.25 81 GLY A O 1
ATOM 594 N N . SER A 1 82 ? 4.057 -0.769 10.291 1.00 91.69 82 SER A N 1
ATOM 595 C CA . SER A 1 82 ? 3.406 -0.816 11.607 1.00 91.69 82 SER A CA 1
ATOM 596 C C . SER A 1 82 ? 4.386 -0.992 12.767 1.00 91.69 82 SER A C 1
ATOM 598 O O . SER A 1 82 ? 4.069 -0.565 13.876 1.00 91.69 82 SER A O 1
ATOM 600 N N . HIS A 1 83 ? 5.547 -1.608 12.519 1.00 90.75 83 HIS A N 1
ATOM 601 C CA . HIS A 1 83 ? 6.591 -1.794 13.529 1.00 90.75 83 HIS A CA 1
ATOM 602 C C . HIS A 1 83 ? 7.221 -0.446 13.893 1.00 90.75 83 HIS A C 1
ATOM 604 O O . HIS A 1 83 ? 7.128 -0.028 15.045 1.00 90.75 83 HIS A O 1
ATOM 610 N N . ALA A 1 84 ? 7.671 0.317 12.891 1.00 88.25 84 ALA A N 1
ATOM 611 C CA . ALA A 1 84 ? 8.187 1.675 13.086 1.00 88.25 84 ALA A CA 1
ATOM 612 C C . ALA A 1 84 ? 7.151 2.642 13.696 1.00 88.25 84 ALA A C 1
ATOM 614 O O . ALA A 1 84 ? 7.501 3.512 14.489 1.00 88.25 84 ALA A O 1
ATOM 615 N N . ALA A 1 85 ? 5.864 2.484 13.364 1.00 88.62 85 ALA A N 1
ATOM 616 C CA . ALA A 1 85 ? 4.788 3.317 13.908 1.00 88.62 85 ALA A CA 1
ATOM 617 C C . ALA A 1 85 ? 4.313 2.908 15.321 1.00 88.62 85 ALA A C 1
ATOM 619 O O . ALA A 1 85 ? 3.436 3.573 15.873 1.00 88.62 85 ALA A O 1
ATOM 620 N N . GLY A 1 86 ? 4.815 1.809 15.902 1.00 90.12 86 GLY A N 1
ATOM 621 C CA . GLY A 1 86 ? 4.347 1.302 17.203 1.00 90.12 86 GLY A CA 1
ATOM 622 C C . GLY A 1 86 ? 2.895 0.801 17.191 1.00 90.12 86 GLY A C 1
ATOM 623 O O . GLY A 1 86 ? 2.205 0.823 18.210 1.00 90.12 86 GLY A O 1
ATOM 624 N N . ALA A 1 87 ? 2.404 0.372 16.026 1.00 92.38 87 ALA A N 1
ATOM 625 C CA . ALA A 1 87 ? 1.005 0.018 15.784 1.00 92.38 87 ALA A CA 1
ATOM 626 C C . ALA A 1 87 ? 0.860 -1.343 15.082 1.00 92.38 87 ALA A C 1
ATOM 628 O O . ALA A 1 87 ? -0.011 -1.518 14.221 1.00 92.38 87 ALA A O 1
ATOM 629 N N . VAL A 1 88 ? 1.738 -2.295 15.412 1.00 93.25 88 VAL A N 1
ATOM 630 C CA . VAL A 1 88 ? 1.639 -3.699 14.982 1.00 93.25 88 VAL A CA 1
ATOM 631 C C . VAL A 1 88 ? 0.340 -4.302 15.515 1.00 93.25 88 VAL A C 1
ATOM 633 O O . VAL A 1 88 ? -0.049 -4.059 16.656 1.00 93.25 88 VAL A O 1
ATOM 636 N N . THR A 1 89 ? -0.362 -5.060 14.676 1.00 92.81 89 THR A N 1
ATOM 637 C CA . THR A 1 89 ? -1.697 -5.589 14.989 1.00 92.81 89 THR A CA 1
ATOM 638 C C . THR A 1 89 ? -1.813 -7.024 14.494 1.00 92.81 89 THR A C 1
ATOM 640 O O . THR A 1 89 ? -1.494 -7.290 13.337 1.00 92.81 89 THR A O 1
ATOM 643 N N . ARG A 1 90 ? -2.303 -7.935 15.336 1.00 91.88 90 ARG A N 1
ATOM 644 C CA . ARG A 1 90 ? -2.638 -9.328 14.993 1.00 91.88 90 ARG A CA 1
ATOM 645 C C . ARG A 1 90 ? -3.846 -9.412 14.037 1.00 91.88 90 ARG A C 1
ATOM 647 O O . ARG A 1 90 ? -4.619 -8.453 13.956 1.00 91.88 90 ARG A O 1
ATOM 654 N N . PRO A 1 91 ? -4.039 -10.520 13.297 1.00 87.06 91 PRO A N 1
ATOM 655 C CA . PRO A 1 91 ? -3.202 -11.728 13.256 1.00 87.06 91 PRO A CA 1
ATOM 656 C C . PRO A 1 91 ? -2.011 -11.633 12.288 1.00 87.06 91 PRO A C 1
ATOM 658 O O . PRO A 1 91 ? -0.997 -12.274 12.528 1.00 87.06 91 PRO A O 1
ATOM 661 N N . ASP A 1 92 ? -2.103 -10.813 11.239 1.00 84.12 92 ASP A N 1
ATOM 662 C CA . ASP A 1 92 ? -1.025 -10.626 10.258 1.00 84.12 92 ASP A CA 1
ATOM 663 C C . ASP A 1 92 ? 0.039 -9.669 10.810 1.00 84.12 92 ASP A C 1
ATOM 665 O O . ASP A 1 92 ? -0.131 -8.440 10.792 1.00 84.12 92 ASP A O 1
ATOM 669 N N . VAL A 1 93 ? 1.096 -10.263 11.372 1.00 89.38 93 VAL A N 1
ATOM 670 C CA . VAL A 1 93 ? 2.243 -9.572 11.961 1.00 89.38 93 VAL A CA 1
ATOM 671 C C . VAL A 1 93 ? 3.463 -9.770 11.071 1.00 89.38 93 VAL A C 1
ATOM 673 O O . VAL A 1 93 ? 4.025 -10.861 10.995 1.00 89.38 93 VAL A O 1
ATOM 676 N N . ALA A 1 94 ? 3.892 -8.676 10.451 1.00 93.50 94 ALA A N 1
ATOM 677 C CA . ALA A 1 94 ? 5.076 -8.607 9.611 1.00 93.50 94 ALA A CA 1
ATOM 678 C C . ALA A 1 94 ? 5.870 -7.332 9.904 1.00 93.50 94 ALA A C 1
ATOM 680 O O . ALA A 1 94 ? 5.309 -6.328 10.365 1.00 93.50 94 ALA A O 1
ATOM 681 N N . ALA A 1 95 ? 7.168 -7.374 9.622 1.00 95.75 95 ALA A N 1
ATOM 682 C CA . ALA A 1 95 ? 8.025 -6.195 9.612 1.00 95.75 95 ALA A CA 1
ATOM 683 C C . ALA A 1 95 ? 8.296 -5.764 8.169 1.00 95.75 95 ALA A C 1
ATOM 685 O O . ALA A 1 95 ? 8.639 -6.592 7.330 1.00 95.75 95 ALA A O 1
ATOM 686 N N . ASP A 1 96 ? 8.152 -4.472 7.884 1.00 97.25 96 ASP A N 1
ATOM 687 C CA . ASP A 1 96 ? 8.442 -3.915 6.565 1.00 97.25 96 ASP A CA 1
ATOM 688 C C . ASP A 1 96 ? 9.867 -3.379 6.539 1.00 97.25 96 ASP A C 1
ATOM 690 O O . ASP A 1 96 ? 10.225 -2.541 7.366 1.00 97.25 96 ASP A O 1
ATOM 694 N N . LEU A 1 97 ? 10.665 -3.841 5.582 1.00 98.00 97 LEU A N 1
ATOM 695 C CA . LEU A 1 97 ? 12.036 -3.401 5.388 1.00 98.00 97 LEU A CA 1
ATOM 696 C C . LEU A 1 97 ? 12.163 -2.717 4.026 1.00 98.00 97 LEU A C 1
ATOM 698 O O . LEU A 1 97 ? 12.091 -3.365 2.981 1.00 98.00 97 LEU A O 1
ATOM 702 N N . LEU A 1 98 ? 12.334 -1.398 4.049 1.00 98.44 98 LEU A N 1
ATOM 703 C CA . LEU A 1 98 ? 12.589 -0.597 2.858 1.00 98.44 98 LEU A CA 1
ATOM 704 C C . LEU A 1 98 ? 14.039 -0.797 2.426 1.00 98.44 98 LEU A C 1
ATOM 706 O O . LEU A 1 98 ? 14.952 -0.654 3.242 1.00 98.44 98 LEU A O 1
ATOM 710 N N . VAL A 1 99 ? 14.237 -1.127 1.153 1.00 98.56 99 VAL A N 1
ATOM 711 C CA . VAL A 1 99 ? 15.549 -1.400 0.559 1.00 98.56 99 VAL A CA 1
ATOM 712 C C . VAL A 1 99 ? 15.760 -0.462 -0.620 1.00 98.56 99 VAL A C 1
ATOM 714 O O . VAL A 1 99 ? 15.181 -0.664 -1.690 1.00 98.56 99 VAL A O 1
ATOM 717 N N . ARG A 1 100 ? 16.597 0.561 -0.428 1.00 98.50 100 ARG A N 1
ATOM 718 C CA . ARG A 1 100 ? 16.865 1.564 -1.458 1.00 98.50 100 ARG A CA 1
ATOM 719 C C . ARG A 1 100 ? 17.769 0.999 -2.537 1.00 98.50 100 ARG A C 1
ATOM 721 O O . ARG A 1 100 ? 18.934 0.676 -2.294 1.00 98.50 100 ARG A O 1
ATOM 728 N N . LEU A 1 101 ? 17.208 0.916 -3.734 1.00 98.19 101 LEU A N 1
ATOM 729 C CA . LEU A 1 101 ? 17.883 0.457 -4.933 1.00 98.19 101 LEU A CA 1
ATOM 730 C C . LEU A 1 101 ? 18.973 1.467 -5.340 1.00 98.19 101 LEU A C 1
ATOM 732 O O . LEU A 1 101 ? 18.647 2.640 -5.528 1.00 98.19 101 LEU A O 1
ATOM 736 N N . PRO A 1 102 ? 20.239 1.041 -5.517 1.00 97.38 102 PRO A N 1
ATOM 737 C CA . PRO A 1 102 ? 21.315 1.943 -5.915 1.00 97.38 102 PRO A CA 1
ATOM 738 C C . PRO A 1 102 ? 21.109 2.478 -7.325 1.00 97.38 102 PRO A C 1
ATOM 740 O O . PRO A 1 102 ? 20.873 1.699 -8.259 1.00 97.38 102 PRO A O 1
ATOM 743 N N . LYS A 1 103 ? 21.260 3.792 -7.508 1.00 96.69 103 LYS A N 1
ATOM 744 C CA . LYS A 1 103 ? 21.055 4.440 -8.817 1.00 96.69 103 LYS A CA 1
ATOM 745 C C . LYS A 1 103 ? 21.948 3.867 -9.920 1.00 96.69 103 LYS A C 1
ATOM 747 O O . LYS A 1 103 ? 21.547 3.845 -11.078 1.00 96.69 103 LYS A O 1
ATOM 752 N N . GLU A 1 104 ? 23.129 3.348 -9.578 1.00 96.62 104 GLU A N 1
ATOM 753 C CA . GLU A 1 104 ? 24.089 2.791 -10.540 1.00 96.62 104 GLU A CA 1
ATOM 754 C C . GLU A 1 104 ? 23.624 1.472 -11.172 1.00 96.62 104 GLU A C 1
ATOM 756 O O . GLU A 1 104 ? 24.199 1.036 -12.169 1.00 96.62 104 GLU A O 1
ATOM 761 N N . CYS A 1 105 ? 22.583 0.837 -10.625 1.00 97.50 105 CYS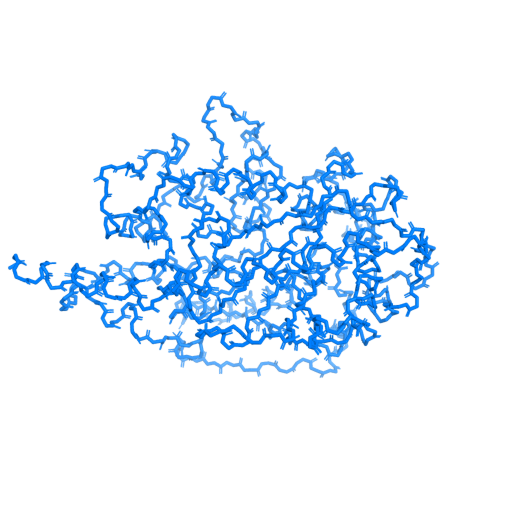 A N 1
ATOM 762 C CA . CYS A 1 105 ? 21.954 -0.336 -11.234 1.00 97.50 105 CYS A CA 1
ATOM 763 C C . CYS A 1 105 ? 20.997 0.040 -12.388 1.00 97.50 105 CYS A C 1
ATOM 765 O O . CYS A 1 105 ? 20.544 -0.832 -13.138 1.00 97.50 105 CYS A O 1
ATOM 767 N N . PHE A 1 106 ? 20.686 1.330 -12.556 1.00 97.81 106 PHE A N 1
ATOM 768 C CA . PHE A 1 106 ? 19.654 1.818 -13.466 1.00 97.81 106 PHE A CA 1
ATOM 769 C C . PHE A 1 106 ? 20.210 2.822 -14.473 1.00 97.81 106 PHE A C 1
ATOM 771 O O . PHE A 1 106 ? 21.146 3.574 -14.217 1.00 97.81 106 PHE A O 1
ATOM 778 N N . HIS A 1 107 ? 19.595 2.831 -15.647 1.00 97.00 107 HIS A N 1
ATOM 779 C CA . HIS A 1 107 ? 19.789 3.844 -16.666 1.00 97.00 107 HIS A CA 1
ATOM 780 C C . HIS A 1 107 ? 18.735 4.948 -16.493 1.00 97.00 107 HIS A C 1
ATOM 782 O O . HIS A 1 107 ? 17.589 4.671 -16.139 1.00 97.00 107 HIS A O 1
ATOM 788 N N . GLU A 1 108 ? 19.073 6.192 -16.837 1.00 96.25 108 GLU A N 1
ATOM 789 C CA . GLU A 1 108 ? 18.195 7.373 -16.702 1.00 96.25 108 GLU A CA 1
ATOM 790 C C . GLU A 1 108 ? 16.821 7.240 -17.388 1.00 96.25 108 GLU A C 1
ATOM 792 O O . GLU A 1 108 ? 15.883 7.949 -17.042 1.00 96.25 108 GLU A O 1
ATOM 797 N N . LYS A 1 109 ? 16.693 6.327 -18.359 1.00 97.06 109 LYS A N 1
ATOM 798 C CA . LYS A 1 109 ? 15.474 6.060 -19.147 1.00 97.06 109 LYS A CA 1
ATOM 799 C C . LYS A 1 109 ? 14.737 4.784 -18.742 1.00 97.06 109 LYS A C 1
ATOM 801 O O . LYS A 1 109 ? 13.764 4.424 -19.401 1.00 97.06 109 LYS A O 1
ATOM 806 N N . ASP A 1 110 ? 15.162 4.108 -17.677 1.00 98.31 110 ASP A N 1
ATOM 807 C CA . ASP A 1 110 ? 14.509 2.874 -17.224 1.00 98.31 110 ASP A CA 1
ATOM 808 C C . ASP A 1 110 ? 13.085 3.113 -16.699 1.00 98.31 110 ASP A C 1
ATOM 810 O O . ASP A 1 110 ? 12.306 2.173 -16.587 1.00 98.31 110 ASP A O 1
ATOM 814 N N . PHE A 1 111 ? 12.677 4.367 -16.483 1.00 98.06 111 PHE A N 1
ATOM 815 C CA . PHE A 1 111 ? 11.271 4.701 -16.255 1.00 98.06 111 PHE A CA 1
ATOM 816 C C . PHE A 1 111 ? 10.358 4.359 -17.448 1.00 98.06 111 PHE A C 1
ATOM 818 O O . PHE A 1 111 ? 9.142 4.342 -17.282 1.00 98.06 111 PHE A O 1
ATOM 825 N N . LEU A 1 112 ? 10.894 4.089 -18.645 1.00 97.81 112 LEU A N 1
ATOM 826 C CA . LEU A 1 112 ? 10.116 3.737 -19.835 1.00 97.81 112 LEU A CA 1
ATOM 827 C C . LEU A 1 112 ? 9.859 2.232 -19.953 1.00 97.81 112 LEU A C 1
ATOM 829 O O . LEU A 1 112 ? 10.779 1.420 -19.834 1.00 97.81 112 LEU A O 1
ATOM 833 N N . ASN A 1 113 ? 8.634 1.890 -20.352 1.00 96.38 113 ASN A N 1
ATOM 834 C CA . ASN A 1 113 ? 8.196 0.558 -20.764 1.00 96.38 113 ASN A CA 1
ATOM 835 C C . ASN A 1 113 ? 8.580 -0.528 -19.749 1.00 96.38 113 ASN A C 1
ATOM 837 O O . ASN A 1 113 ? 9.241 -1.489 -20.108 1.00 96.38 113 ASN A O 1
ATOM 841 N N . HIS A 1 114 ? 8.233 -0.358 -18.475 1.00 97.75 114 HIS A N 1
ATOM 842 C CA . HIS A 1 114 ? 8.434 -1.358 -17.417 1.00 97.75 114 HIS A CA 1
ATOM 843 C C . HIS A 1 114 ? 9.892 -1.783 -17.141 1.00 97.75 114 HIS A C 1
ATOM 845 O O . HIS A 1 114 ? 10.111 -2.676 -16.320 1.00 97.75 114 HIS A O 1
ATOM 851 N N . ARG A 1 115 ? 10.909 -1.150 -17.753 1.00 98.19 115 ARG A N 1
ATOM 852 C CA . ARG A 1 115 ? 12.329 -1.491 -17.524 1.00 98.19 115 ARG A CA 1
ATOM 853 C C . ARG A 1 115 ? 12.712 -1.366 -16.050 1.00 98.19 115 ARG A C 1
ATOM 855 O O . ARG A 1 115 ? 13.385 -2.244 -15.516 1.00 98.19 115 ARG A O 1
ATOM 862 N N . TYR A 1 116 ? 12.236 -0.315 -15.386 1.00 98.50 116 TYR A N 1
ATOM 863 C CA . TYR A 1 116 ? 12.393 -0.113 -13.950 1.00 98.50 116 TYR A CA 1
ATOM 864 C C . TYR A 1 116 ? 11.805 -1.281 -13.155 1.00 98.50 116 TYR A C 1
ATOM 866 O O . TYR A 1 116 ? 12.503 -1.857 -12.327 1.00 98.50 116 TYR A O 1
ATOM 874 N N . HIS A 1 117 ? 10.557 -1.672 -13.431 1.00 98.31 117 HIS A N 1
ATOM 875 C CA . HIS A 1 117 ? 9.874 -2.765 -12.730 1.00 98.31 117 HIS A CA 1
ATOM 876 C C . HIS A 1 117 ? 10.585 -4.108 -12.925 1.00 98.31 117 HIS A C 1
ATOM 878 O O . HIS A 1 117 ? 10.764 -4.854 -11.961 1.00 98.31 117 HIS A O 1
ATOM 884 N N . ALA A 1 118 ? 11.073 -4.384 -14.137 1.00 98.00 118 ALA A N 1
ATOM 885 C CA . ALA A 1 118 ? 11.866 -5.575 -14.422 1.00 98.00 118 ALA A CA 1
ATOM 886 C C . ALA A 1 118 ? 13.202 -5.566 -13.664 1.00 98.00 118 ALA A C 1
ATOM 888 O O . ALA A 1 118 ? 13.507 -6.520 -12.951 1.00 98.00 118 ALA A O 1
ATOM 889 N N . LYS A 1 119 ? 13.978 -4.476 -13.725 1.00 98.50 119 LYS A N 1
ATOM 890 C CA . LYS A 1 119 ? 15.245 -4.371 -12.980 1.00 98.50 119 LYS A CA 1
ATOM 891 C C . LYS A 1 119 ? 15.050 -4.408 -11.465 1.00 98.50 119 LYS A C 1
ATOM 893 O O . LYS A 1 119 ? 15.830 -5.050 -10.770 1.00 98.50 119 LYS A O 1
ATOM 898 N N . ARG A 1 120 ? 13.978 -3.796 -10.957 1.00 98.19 120 ARG A N 1
ATOM 899 C CA . ARG A 1 120 ? 13.538 -3.887 -9.557 1.00 98.19 120 ARG A CA 1
ATOM 900 C C . ARG A 1 120 ? 13.287 -5.341 -9.146 1.00 98.19 120 ARG A C 1
ATOM 902 O O . ARG A 1 120 ? 13.720 -5.750 -8.073 1.00 98.19 120 ARG A O 1
ATOM 909 N N . CYS A 1 121 ? 12.636 -6.133 -9.997 1.00 98.19 121 CYS A N 1
ATOM 910 C CA . CYS A 1 121 ? 12.433 -7.565 -9.775 1.00 98.19 121 CYS A CA 1
ATOM 911 C C . CYS A 1 121 ? 13.749 -8.358 -9.807 1.00 98.19 121 CYS A C 1
ATOM 913 O O . CYS A 1 121 ? 14.013 -9.164 -8.917 1.00 98.19 121 CYS A O 1
ATOM 915 N N . LEU A 1 122 ? 14.610 -8.106 -10.794 1.00 98.25 122 LEU A N 1
ATOM 916 C CA . LEU A 1 122 ? 15.912 -8.771 -10.913 1.00 98.25 122 LEU A CA 1
ATOM 917 C C . LEU A 1 122 ? 16.829 -8.470 -9.722 1.00 98.25 122 LEU A C 1
ATOM 919 O O . LEU A 1 122 ? 17.544 -9.353 -9.254 1.00 98.25 122 LEU A O 1
ATOM 923 N N . TYR A 1 123 ? 16.760 -7.254 -9.179 1.00 98.62 123 TYR A N 1
ATOM 924 C CA . TYR A 1 123 ? 17.457 -6.889 -7.949 1.00 98.62 123 TYR A CA 1
ATOM 925 C C . TYR A 1 123 ? 17.008 -7.762 -6.765 1.00 98.62 123 TYR A C 1
ATOM 927 O O . TYR A 1 123 ? 17.840 -8.283 -6.020 1.00 98.62 123 TYR A O 1
ATOM 935 N N . LEU A 1 124 ? 15.696 -7.997 -6.633 1.00 98.50 124 LEU A N 1
ATOM 936 C CA . LEU A 1 124 ? 15.152 -8.917 -5.633 1.00 98.50 124 LEU A CA 1
ATOM 937 C C . LEU A 1 124 ? 15.571 -10.373 -5.876 1.00 98.50 124 LEU A C 1
ATOM 939 O O . LEU A 1 124 ? 15.820 -11.073 -4.904 1.00 98.50 124 LEU A O 1
ATOM 943 N N . CYS A 1 125 ? 15.720 -10.825 -7.125 1.00 98.06 125 CYS A N 1
ATOM 944 C CA . CYS A 1 125 ? 16.196 -12.185 -7.423 1.00 98.06 125 CYS A CA 1
ATOM 945 C C . CYS A 1 125 ? 17.620 -12.421 -6.890 1.00 98.06 125 CYS A C 1
ATOM 947 O O . CYS A 1 125 ? 17.929 -13.486 -6.352 1.00 98.06 125 CYS A O 1
ATOM 949 N N . VAL A 1 126 ? 18.490 -11.409 -6.990 1.00 98.25 126 VAL A N 1
ATOM 950 C CA . VAL A 1 126 ? 19.849 -11.472 -6.428 1.00 98.25 126 VAL A CA 1
ATOM 951 C C . VAL A 1 126 ? 19.809 -11.546 -4.897 1.00 98.25 126 VAL A C 1
ATOM 953 O O . VAL A 1 126 ? 20.489 -12.387 -4.304 1.00 98.25 126 VAL A O 1
ATOM 956 N N . ILE A 1 127 ? 18.973 -10.720 -4.257 1.00 98.25 127 ILE A N 1
ATOM 957 C CA . ILE A 1 127 ? 18.765 -10.754 -2.800 1.00 98.25 127 ILE A CA 1
ATOM 958 C C . ILE A 1 127 ? 18.214 -12.113 -2.353 1.00 98.25 127 ILE A C 1
ATOM 960 O O . ILE A 1 127 ? 18.743 -12.715 -1.420 1.00 98.25 127 ILE A O 1
ATOM 964 N N . GLU A 1 128 ? 17.181 -12.618 -3.028 1.00 97.62 128 GLU A N 1
ATOM 965 C CA . GLU A 1 128 ? 16.545 -13.900 -2.731 1.00 97.62 128 GLU A CA 1
ATOM 966 C C . GLU A 1 128 ? 17.570 -15.038 -2.728 1.00 97.62 128 GLU A C 1
ATOM 968 O O . GLU A 1 128 ? 17.615 -15.816 -1.773 1.00 97.62 128 GLU A O 1
ATOM 973 N N . LYS A 1 129 ? 18.413 -15.123 -3.764 1.00 96.38 129 LYS A N 1
ATOM 974 C CA . LYS A 1 129 ? 19.446 -16.161 -3.879 1.00 96.38 129 LYS A CA 1
ATOM 975 C C . LYS A 1 129 ? 20.398 -16.158 -2.677 1.00 96.38 129 LYS A C 1
ATOM 977 O O . LYS A 1 129 ? 20.723 -17.225 -2.152 1.00 96.38 129 LYS A O 1
ATOM 982 N N . SER A 1 130 ? 20.818 -14.974 -2.228 1.00 96.69 130 SER A N 1
ATOM 983 C CA . SER A 1 130 ? 21.676 -14.835 -1.045 1.00 96.69 130 SER A CA 1
ATOM 984 C C . SER A 1 130 ? 20.947 -15.262 0.232 1.00 96.69 130 SER A C 1
ATOM 986 O O . SER A 1 130 ? 21.447 -16.092 0.989 1.00 96.69 130 SER A O 1
ATOM 988 N N . LEU A 1 131 ? 19.719 -14.773 0.436 1.00 97.62 131 LEU A N 1
ATOM 989 C CA . LEU A 1 131 ? 18.921 -15.081 1.626 1.00 97.62 131 LEU A CA 1
ATOM 990 C C . LEU A 1 131 ? 18.611 -16.574 1.754 1.00 97.62 131 LEU A C 1
ATOM 992 O O . LEU A 1 131 ? 18.731 -17.122 2.845 1.00 97.62 131 LEU A O 1
ATOM 996 N N . ARG A 1 132 ? 18.273 -17.250 0.649 1.00 96.56 132 ARG A N 1
ATOM 997 C CA . ARG A 1 132 ? 18.024 -18.704 0.628 1.00 96.56 132 ARG A CA 1
ATOM 998 C C . ARG A 1 132 ? 19.247 -19.537 1.013 1.00 96.56 132 ARG A C 1
ATOM 1000 O O . ARG A 1 132 ? 19.083 -20.682 1.414 1.00 96.56 132 ARG A O 1
ATOM 1007 N N . SER A 1 133 ? 20.447 -18.980 0.875 1.00 95.56 133 SER A N 1
ATOM 1008 C CA . SER A 1 133 ? 21.700 -19.660 1.218 1.00 95.56 133 SER A CA 1
ATOM 1009 C C . SER A 1 133 ? 22.075 -19.496 2.698 1.00 95.56 133 SER A C 1
ATOM 1011 O O . SER A 1 133 ? 23.000 -20.153 3.168 1.00 95.56 133 SER A O 1
ATOM 1013 N N . SER A 1 134 ? 21.386 -18.620 3.437 1.00 96.75 134 SER A N 1
ATOM 1014 C CA . SER A 1 134 ? 21.682 -18.336 4.841 1.00 96.75 134 SER A CA 1
ATOM 1015 C C . SER A 1 134 ? 20.937 -19.294 5.780 1.00 96.75 134 SER A C 1
ATOM 1017 O O . SER A 1 134 ? 19.718 -19.425 5.662 1.00 96.75 134 SER A O 1
ATOM 1019 N N . PRO A 1 135 ? 21.608 -19.891 6.785 1.00 96.44 135 PRO A N 1
ATOM 1020 C CA . PRO A 1 135 ? 20.952 -20.751 7.773 1.00 96.44 135 PRO A CA 1
ATOM 1021 C C . PRO A 1 135 ? 20.003 -19.977 8.702 1.00 96.44 135 PRO A C 1
ATOM 1023 O O . PRO A 1 135 ? 19.200 -20.584 9.405 1.00 96.44 135 PRO A O 1
ATOM 1026 N N . LEU A 1 136 ? 20.079 -18.640 8.714 1.00 96.25 136 LEU A N 1
ATOM 1027 C CA . LEU A 1 136 ? 19.183 -17.781 9.492 1.00 96.25 136 LEU A CA 1
ATOM 1028 C C . LEU A 1 136 ? 17.788 -17.658 8.865 1.00 96.25 136 LEU A C 1
ATOM 1030 O O . LEU A 1 136 ? 16.881 -17.119 9.502 1.00 96.25 136 LEU A O 1
ATOM 1034 N N . ILE A 1 137 ? 17.603 -18.128 7.628 1.00 97.81 137 ILE A N 1
ATOM 1035 C CA . ILE A 1 137 ? 16.369 -17.977 6.860 1.00 97.81 137 ILE A CA 1
ATOM 1036 C C . ILE A 1 137 ? 15.754 -19.354 6.607 1.00 97.81 137 ILE A C 1
ATOM 1038 O O . ILE A 1 137 ? 16.356 -20.211 5.970 1.00 97.81 137 ILE A O 1
ATOM 1042 N N . ARG A 1 138 ? 14.514 -19.560 7.060 1.00 96.88 138 ARG A N 1
ATOM 1043 C CA . ARG A 1 138 ? 13.758 -20.799 6.814 1.00 96.88 138 ARG A CA 1
ATOM 1044 C C . ARG A 1 138 ? 13.206 -20.859 5.399 1.00 96.88 138 ARG A C 1
ATOM 1046 O O . ARG A 1 138 ? 13.236 -21.900 4.751 1.00 96.88 138 ARG A O 1
ATOM 1053 N N . LYS A 1 139 ? 12.593 -19.760 4.960 1.00 95.75 139 LYS A N 1
ATOM 1054 C CA . LYS A 1 139 ? 11.856 -19.686 3.695 1.00 95.75 139 LYS A CA 1
ATOM 1055 C C . LYS A 1 139 ? 11.904 -18.268 3.154 1.00 95.75 139 LYS A C 1
ATOM 1057 O O . LYS A 1 139 ? 11.800 -17.306 3.908 1.00 95.75 139 LYS A O 1
ATOM 1062 N N . VAL A 1 140 ? 11.980 -18.158 1.835 1.00 97.00 140 VAL A N 1
ATOM 1063 C CA . VAL A 1 140 ? 11.670 -16.928 1.104 1.00 97.00 140 VAL A CA 1
ATOM 1064 C C . VAL A 1 140 ? 10.512 -17.232 0.159 1.00 97.00 140 VAL A C 1
ATOM 1066 O O . VAL A 1 140 ? 10.506 -18.285 -0.488 1.00 97.00 140 VAL A O 1
ATOM 1069 N N . SER A 1 141 ? 9.525 -16.348 0.087 1.00 95.62 141 SER A N 1
ATOM 1070 C CA . SER A 1 141 ? 8.421 -16.440 -0.871 1.00 95.62 141 SER A CA 1
ATOM 1071 C C . SER A 1 141 ? 8.176 -15.107 -1.554 1.00 95.62 141 SER A C 1
ATOM 1073 O O . SER A 1 141 ? 8.308 -14.051 -0.937 1.00 95.62 141 SER A O 1
ATOM 1075 N N . TRP A 1 142 ? 7.754 -15.161 -2.810 1.00 95.06 142 TRP A N 1
ATOM 1076 C CA . TRP A 1 142 ? 7.356 -13.978 -3.555 1.00 95.06 142 TRP A CA 1
ATOM 1077 C C . TRP A 1 142 ? 5.908 -13.588 -3.256 1.00 95.06 142 TRP A C 1
ATOM 1079 O O . TRP A 1 142 ? 5.045 -14.432 -2.999 1.00 95.06 142 TRP A O 1
ATOM 1089 N N . SER A 1 143 ? 5.661 -12.286 -3.311 1.00 93.50 143 SER A N 1
ATOM 1090 C CA . SER A 1 143 ? 4.342 -11.659 -3.234 1.00 93.50 143 SER A CA 1
ATOM 1091 C C . SER A 1 143 ? 4.362 -10.360 -4.052 1.00 93.50 143 SER A C 1
ATOM 1093 O O . SER A 1 143 ? 5.344 -10.071 -4.741 1.00 93.50 143 SER A O 1
ATOM 1095 N N . THR A 1 144 ? 3.302 -9.564 -3.977 1.00 92.88 144 THR A N 1
ATOM 1096 C CA . THR A 1 144 ? 3.166 -8.253 -4.625 1.00 92.88 144 THR A CA 1
ATOM 1097 C C . THR A 1 144 ? 2.929 -7.159 -3.590 1.00 92.88 144 THR A C 1
ATOM 1099 O O . THR A 1 144 ? 2.241 -7.362 -2.588 1.00 92.88 144 THR A O 1
ATOM 1102 N N . PHE A 1 145 ? 3.493 -5.974 -3.811 1.00 94.25 145 PHE A N 1
ATOM 1103 C CA . PHE A 1 145 ? 3.245 -4.827 -2.944 1.00 94.25 145 PHE A CA 1
ATOM 1104 C C . PHE A 1 145 ? 1.838 -4.275 -3.198 1.00 94.25 145 PHE A C 1
ATOM 1106 O O . PHE A 1 145 ? 1.603 -3.667 -4.237 1.00 94.25 145 PHE A O 1
ATOM 1113 N N . GLN A 1 146 ? 0.915 -4.463 -2.248 1.00 90.56 146 GLN A N 1
ATOM 1114 C CA . GLN A 1 146 ? -0.475 -3.980 -2.348 1.00 90.56 146 GLN A CA 1
ATOM 1115 C C . GLN A 1 146 ? -1.221 -4.519 -3.588 1.00 90.56 146 GLN A C 1
ATOM 1117 O O . GLN A 1 146 ? -1.942 -3.770 -4.243 1.00 90.56 146 GLN A O 1
ATOM 1122 N N . ASP A 1 147 ? -1.000 -5.793 -3.935 1.00 88.88 147 ASP A N 1
ATOM 1123 C CA . ASP A 1 147 ? -1.531 -6.450 -5.147 1.00 88.88 147 ASP A CA 1
ATOM 1124 C C . ASP A 1 147 ? -1.245 -5.699 -6.462 1.00 88.88 147 ASP A C 1
ATOM 1126 O O . ASP A 1 147 ? -1.961 -5.850 -7.446 1.00 88.88 147 ASP A O 1
ATOM 1130 N N . GLU A 1 148 ? -0.169 -4.907 -6.498 1.00 91.38 148 GLU A N 1
ATOM 1131 C CA . GLU A 1 148 ? 0.350 -4.317 -7.729 1.00 91.38 148 GLU A CA 1
ATOM 1132 C C . GLU A 1 148 ? 1.284 -5.308 -8.426 1.00 91.38 148 GLU A C 1
ATOM 1134 O O . GLU A 1 148 ? 2.394 -5.586 -7.952 1.00 91.38 148 GLU A O 1
ATOM 1139 N N . ALA A 1 149 ? 0.849 -5.806 -9.582 1.00 90.69 149 ALA A N 1
ATOM 1140 C CA . ALA A 1 149 ? 1.554 -6.824 -10.361 1.00 90.69 149 ALA A CA 1
ATOM 1141 C C . ALA A 1 149 ? 2.994 -6.444 -10.680 1.00 90.69 149 ALA A C 1
ATOM 1143 O O . ALA A 1 149 ? 3.905 -7.270 -10.635 1.00 90.69 149 ALA A O 1
ATOM 1144 N N . ARG A 1 150 ? 3.204 -5.163 -10.996 1.00 93.38 150 ARG A N 1
ATOM 1145 C CA . ARG A 1 150 ? 4.500 -4.637 -11.424 1.00 93.38 150 ARG A CA 1
ATOM 1146 C C . ARG A 1 150 ? 5.496 -4.530 -10.267 1.00 93.38 150 ARG A C 1
ATOM 1148 O O . ARG A 1 150 ? 6.671 -4.250 -10.503 1.00 93.38 150 ARG A O 1
ATOM 1155 N N . LYS A 1 151 ? 5.049 -4.704 -9.019 1.00 95.75 151 LYS A N 1
ATOM 1156 C CA . LYS A 1 151 ? 5.840 -4.443 -7.810 1.00 95.75 151 LYS A CA 1
ATOM 1157 C C . LYS A 1 151 ? 5.989 -5.703 -6.954 1.00 95.75 151 LYS A C 1
ATOM 1159 O O . LYS A 1 151 ? 5.484 -5.737 -5.830 1.00 95.75 151 LYS A O 1
ATOM 1164 N N . PRO A 1 152 ? 6.726 -6.723 -7.431 1.00 96.00 152 PRO A N 1
ATOM 1165 C CA . PRO A 1 152 ? 7.003 -7.910 -6.633 1.00 96.00 152 PRO A CA 1
ATOM 1166 C C . PRO A 1 152 ? 7.769 -7.556 -5.349 1.00 96.00 152 PRO A C 1
ATOM 1168 O O . PRO A 1 152 ? 8.553 -6.606 -5.317 1.00 96.00 152 PRO A O 1
ATOM 1171 N N . VAL A 1 153 ? 7.542 -8.309 -4.281 1.00 97.31 153 VAL A N 1
ATOM 1172 C CA . VAL A 1 153 ? 8.239 -8.189 -2.990 1.00 97.31 153 VAL A CA 1
ATOM 1173 C C . VAL A 1 153 ? 8.619 -9.572 -2.483 1.00 97.31 153 VAL A C 1
ATOM 1175 O O . VAL A 1 153 ? 8.036 -10.575 -2.903 1.00 97.31 153 VAL A O 1
ATOM 1178 N N . LEU A 1 154 ? 9.575 -9.627 -1.557 1.00 97.75 154 LEU A N 1
ATOM 1179 C CA . LEU A 1 154 ? 9.946 -10.867 -0.877 1.00 97.75 154 LEU A CA 1
ATOM 1180 C C . LEU A 1 154 ? 9.362 -10.880 0.530 1.00 97.75 154 LEU A C 1
ATOM 1182 O O . LEU A 1 154 ? 9.493 -9.904 1.265 1.00 97.75 154 LEU A O 1
ATOM 1186 N N . HIS A 1 155 ? 8.763 -11.997 0.918 1.00 97.31 155 HIS A N 1
ATOM 1187 C CA . HIS A 1 155 ? 8.484 -12.331 2.308 1.00 97.31 155 HIS A CA 1
ATOM 1188 C C . HIS A 1 155 ? 9.554 -13.314 2.779 1.00 97.31 155 HIS A C 1
ATOM 1190 O O . HIS A 1 155 ? 9.740 -14.381 2.191 1.00 97.31 155 HIS A O 1
ATOM 1196 N N . VAL A 1 156 ? 10.274 -12.935 3.826 1.00 97.94 156 VAL A N 1
ATOM 1197 C CA . VAL A 1 156 ? 11.411 -13.671 4.371 1.00 97.94 156 VAL A CA 1
ATOM 1198 C C . VAL A 1 156 ? 11.033 -14.172 5.752 1.00 97.94 156 VAL A C 1
ATOM 1200 O O . VAL A 1 156 ? 10.761 -13.381 6.650 1.00 97.94 156 VAL A O 1
ATOM 1203 N N . TYR A 1 157 ? 11.012 -15.486 5.921 1.00 97.00 157 TYR A N 1
ATOM 1204 C CA . TYR A 1 157 ? 10.669 -16.143 7.174 1.00 97.00 157 TYR A CA 1
ATOM 1205 C C . TYR A 1 157 ? 11.965 -16.531 7.893 1.00 97.00 157 TYR A C 1
ATOM 1207 O O . TYR A 1 157 ? 12.693 -17.389 7.376 1.00 97.00 157 TYR A O 1
ATOM 1215 N N . PRO A 1 158 ? 12.269 -15.933 9.059 1.00 96.44 158 PRO A N 1
ATOM 1216 C CA . PRO A 1 158 ? 13.426 -16.319 9.863 1.00 96.44 158 PRO A CA 1
ATOM 1217 C C . PRO A 1 158 ? 13.389 -17.802 10.261 1.00 96.44 158 PRO A C 1
ATOM 1219 O O . PRO A 1 158 ? 12.317 -18.405 10.358 1.00 96.44 158 PRO A O 1
ATOM 1222 N N . ALA A 1 159 ? 14.565 -18.391 10.481 1.00 95.50 159 ALA A N 1
ATOM 1223 C CA . ALA A 1 159 ? 14.718 -19.767 10.957 1.00 95.50 159 ALA A CA 1
ATOM 1224 C C . ALA A 1 159 ? 14.201 -19.949 12.386 1.00 95.50 159 ALA A C 1
ATOM 1226 O O . ALA A 1 159 ? 13.529 -20.935 12.684 1.00 95.50 159 ALA A O 1
ATOM 1227 N N . THR A 1 160 ? 14.478 -18.973 13.247 1.00 92.50 160 THR A N 1
ATOM 1228 C CA . THR A 1 160 ? 14.001 -18.961 14.627 1.00 92.50 160 THR A CA 1
ATOM 1229 C C . THR A 1 160 ? 12.552 -18.497 14.672 1.00 92.50 160 THR A C 1
ATOM 1231 O O . THR A 1 160 ? 12.241 -17.367 14.292 1.00 92.50 160 THR A O 1
ATOM 1234 N N . GLU A 1 161 ? 11.661 -19.355 15.165 1.00 92.25 161 GLU A N 1
ATOM 1235 C CA . GLU A 1 161 ? 10.281 -18.959 15.429 1.00 92.25 161 GLU A CA 1
ATOM 1236 C C . GLU A 1 161 ? 10.209 -18.009 16.624 1.00 92.25 161 GLU A C 1
ATOM 1238 O O . GLU A 1 161 ? 10.894 -18.178 17.634 1.00 92.25 161 GLU A O 1
ATOM 1243 N N . ILE A 1 162 ? 9.359 -16.994 16.506 1.00 93.50 162 ILE A N 1
ATOM 1244 C CA . ILE A 1 162 ? 9.166 -15.994 17.550 1.00 93.50 162 ILE A CA 1
ATOM 1245 C C . ILE A 1 162 ? 7.921 -16.374 18.345 1.00 93.50 162 ILE A C 1
ATOM 1247 O O . ILE A 1 162 ? 6.836 -16.537 17.781 1.00 93.50 162 ILE A O 1
ATOM 1251 N N . ALA A 1 163 ? 8.072 -16.485 19.666 1.00 91.00 163 ALA A N 1
ATOM 1252 C CA . ALA A 1 163 ? 6.962 -16.771 20.567 1.00 91.00 163 ALA A CA 1
ATOM 1253 C C . ALA A 1 163 ? 5.794 -15.794 20.338 1.00 91.00 163 ALA A C 1
ATOM 1255 O O . ALA A 1 163 ? 5.996 -14.592 20.159 1.00 91.00 163 ALA A O 1
ATOM 1256 N N . GLU A 1 164 ? 4.567 -16.320 20.347 1.00 89.12 164 GLU A N 1
ATOM 1257 C CA . GLU A 1 164 ? 3.315 -15.597 20.065 1.00 89.12 164 GLU A CA 1
ATOM 1258 C C . GLU A 1 164 ? 3.143 -15.036 18.638 1.00 89.12 164 GLU A C 1
ATOM 1260 O O . GLU A 1 164 ? 2.108 -14.420 18.361 1.00 89.12 164 GLU A O 1
ATOM 1265 N N . LEU A 1 165 ? 4.115 -15.225 17.739 1.00 91.31 165 LEU A N 1
ATOM 1266 C CA . LEU A 1 165 ? 4.091 -14.728 16.358 1.00 91.31 165 LEU A CA 1
ATOM 1267 C C . LEU A 1 165 ? 4.356 -15.858 15.342 1.00 91.31 165 LEU A C 1
ATOM 1269 O O . LEU A 1 165 ? 5.320 -15.789 14.570 1.00 91.31 165 LEU A O 1
ATOM 1273 N N . PRO A 1 166 ? 3.513 -16.910 15.317 1.00 90.00 166 PRO A N 1
ATOM 1274 C CA . PRO A 1 166 ? 3.652 -17.973 14.332 1.00 90.00 166 PRO A CA 1
ATOM 1275 C C . PRO A 1 166 ? 3.498 -17.398 12.921 1.00 90.00 166 PRO A C 1
ATOM 1277 O O . PRO A 1 166 ? 2.577 -16.633 12.641 1.00 90.00 166 PRO A O 1
ATOM 1280 N N . GLY A 1 167 ? 4.415 -17.765 12.027 1.00 90.62 167 GLY A N 1
ATOM 1281 C CA . GLY A 1 167 ? 4.388 -17.287 10.644 1.00 90.62 167 GLY A CA 1
ATOM 1282 C C . GLY A 1 167 ? 4.857 -15.842 10.447 1.00 90.62 167 GLY A C 1
ATOM 1283 O O . GLY A 1 167 ? 4.641 -15.311 9.362 1.00 90.62 167 GLY A O 1
ATOM 1284 N N . PHE A 1 168 ? 5.513 -15.223 11.439 1.00 95.12 168 PHE A N 1
ATOM 1285 C CA . PHE A 1 168 ? 6.176 -13.928 11.259 1.00 95.12 168 PHE A CA 1
ATOM 1286 C C . PHE A 1 168 ? 7.097 -13.930 10.031 1.00 95.12 168 PHE A C 1
ATOM 1288 O O . PHE A 1 168 ? 7.857 -14.878 9.803 1.00 95.12 168 PHE A O 1
ATOM 1295 N N . TYR A 1 169 ? 7.049 -12.839 9.270 1.00 96.12 169 TYR A N 1
ATOM 1296 C CA . TYR A 1 169 ? 7.926 -12.606 8.133 1.00 96.12 169 TYR A CA 1
ATOM 1297 C C . TYR A 1 169 ? 8.386 -11.151 8.062 1.00 96.12 169 TYR A C 1
ATOM 1299 O O . TYR A 1 169 ? 7.703 -10.219 8.497 1.00 96.12 169 TYR A O 1
ATOM 1307 N N . VAL A 1 170 ? 9.554 -10.969 7.459 1.00 97.75 170 VAL A N 1
ATOM 1308 C CA . VAL A 1 170 ? 10.091 -9.674 7.055 1.00 97.75 170 VAL A CA 1
ATOM 1309 C C . VAL A 1 170 ? 9.753 -9.473 5.583 1.00 97.75 170 VAL A C 1
ATOM 1311 O O . VAL A 1 170 ? 10.121 -10.288 4.736 1.00 97.75 170 VAL A O 1
ATOM 1314 N N . ARG A 1 171 ? 9.034 -8.402 5.260 1.00 97.81 171 ARG A N 1
ATOM 1315 C CA . ARG A 1 171 ? 8.691 -8.030 3.890 1.00 97.81 171 ARG A CA 1
ATOM 1316 C C . ARG A 1 171 ? 9.719 -7.045 3.351 1.00 97.81 171 ARG A C 1
ATOM 1318 O O . ARG A 1 171 ? 9.812 -5.916 3.825 1.00 97.81 171 ARG A O 1
ATOM 1325 N N . ILE A 1 172 ? 10.465 -7.465 2.337 1.00 98.50 172 ILE A N 1
ATOM 1326 C CA . ILE A 1 172 ? 11.450 -6.631 1.648 1.00 98.50 172 ILE A CA 1
ATOM 1327 C C . ILE A 1 172 ? 10.737 -5.819 0.570 1.00 98.50 172 ILE A C 1
ATOM 1329 O O . ILE A 1 172 ? 10.201 -6.385 -0.387 1.00 98.50 172 ILE A O 1
ATOM 1333 N N . ILE A 1 173 ? 10.758 -4.496 0.712 1.00 98.50 173 ILE A N 1
ATOM 1334 C CA . ILE A 1 173 ? 10.090 -3.551 -0.183 1.00 98.50 173 ILE A CA 1
ATOM 1335 C C . ILE A 1 173 ? 11.154 -2.659 -0.834 1.00 98.50 173 ILE A C 1
ATOM 1337 O O . ILE A 1 173 ? 11.724 -1.797 -0.164 1.00 98.50 173 ILE A O 1
ATOM 1341 N N . PRO A 1 174 ? 11.437 -2.841 -2.133 1.00 98.56 174 PRO A N 1
ATOM 1342 C CA . PRO A 1 174 ? 12.318 -1.936 -2.859 1.00 98.56 174 PRO A CA 1
ATOM 1343 C C . PRO A 1 174 ? 11.813 -0.490 -2.871 1.00 98.56 174 PRO A C 1
ATOM 1345 O O . PRO A 1 174 ? 10.631 -0.259 -3.125 1.00 98.56 174 PRO A O 1
ATOM 1348 N N . THR A 1 175 ? 12.722 0.464 -2.681 1.00 98.38 175 THR A N 1
ATOM 1349 C CA . THR A 1 175 ? 12.498 1.912 -2.830 1.00 98.38 175 THR A CA 1
ATOM 1350 C C . THR A 1 175 ? 13.505 2.510 -3.808 1.00 98.38 175 THR A C 1
ATOM 1352 O O . THR A 1 175 ? 14.541 1.914 -4.100 1.00 98.38 175 THR A O 1
ATOM 1355 N N . ALA A 1 176 ? 13.200 3.678 -4.367 1.00 97.19 176 ALA A N 1
ATOM 1356 C CA . ALA A 1 176 ? 13.977 4.273 -5.456 1.00 97.19 176 ALA A CA 1
ATOM 1357 C C . ALA A 1 176 ? 14.097 5.796 -5.321 1.00 97.19 176 ALA A C 1
ATOM 1359 O O . ALA A 1 176 ? 13.888 6.534 -6.285 1.00 97.19 176 ALA A O 1
ATOM 1360 N N . SER A 1 177 ? 14.381 6.288 -4.114 1.00 95.31 177 SER A N 1
ATOM 1361 C CA . SER A 1 177 ? 14.473 7.727 -3.860 1.00 95.31 177 SER A CA 1
ATOM 1362 C C . SER A 1 177 ? 15.411 8.431 -4.843 1.00 95.31 177 SER A C 1
ATOM 1364 O O . SER A 1 177 ? 16.550 8.019 -5.043 1.00 95.31 177 SER A O 1
ATOM 1366 N N . SER A 1 178 ? 14.905 9.501 -5.464 1.00 91.50 178 SER A N 1
ATOM 1367 C CA . SER A 1 178 ? 15.634 10.340 -6.429 1.00 91.50 178 SER A CA 1
ATOM 1368 C C . SER A 1 178 ? 16.195 9.606 -7.659 1.00 91.50 178 SER A C 1
ATOM 1370 O O . SER A 1 178 ? 17.151 10.084 -8.268 1.00 91.50 178 SER A O 1
ATOM 1372 N N . LEU A 1 179 ? 15.610 8.467 -8.053 1.00 96.06 179 LEU A N 1
ATOM 1373 C CA . LEU A 1 179 ? 16.116 7.670 -9.178 1.00 96.06 179 LEU A CA 1
ATOM 1374 C C . LEU A 1 179 ? 15.865 8.309 -10.555 1.00 96.06 179 LEU A C 1
ATOM 1376 O O . LEU A 1 179 ? 16.692 8.182 -11.456 1.00 96.06 179 LEU A O 1
ATOM 1380 N N . PHE A 1 180 ? 14.731 8.992 -10.728 1.00 97.94 180 PHE A N 1
ATOM 1381 C CA . PHE A 1 180 ? 14.324 9.591 -12.000 1.00 97.94 180 PHE A CA 1
ATOM 1382 C C . PHE A 1 180 ? 13.912 11.056 -11.837 1.00 97.94 180 PHE A C 1
ATOM 1384 O O . PHE A 1 180 ? 13.500 11.492 -10.764 1.00 97.94 180 PHE A O 1
ATOM 1391 N N . ASP A 1 181 ? 13.975 11.814 -12.931 1.00 97.06 181 ASP A N 1
ATOM 1392 C CA . ASP A 1 181 ? 13.439 13.174 -12.988 1.00 97.06 181 ASP A CA 1
ATOM 1393 C C . ASP A 1 181 ? 11.900 13.156 -12.902 1.00 97.06 181 ASP A C 1
ATOM 1395 O O . ASP A 1 181 ? 11.212 12.567 -13.744 1.00 97.06 181 ASP A O 1
ATOM 1399 N N . LEU A 1 182 ? 11.356 13.859 -11.905 1.00 96.19 182 LEU A N 1
ATOM 1400 C CA . LEU A 1 182 ? 9.917 13.989 -11.653 1.00 96.19 182 LEU A CA 1
ATOM 1401 C C . LEU A 1 182 ? 9.145 14.523 -12.867 1.00 96.19 182 LEU A C 1
ATOM 1403 O O . LEU A 1 182 ? 8.003 14.122 -13.103 1.00 96.19 182 LEU A O 1
ATOM 1407 N N . SER A 1 183 ? 9.763 15.374 -13.691 1.00 96.06 183 SER A N 1
ATOM 1408 C CA . SER A 1 183 ? 9.135 15.930 -14.896 1.00 96.06 183 SER A CA 1
ATOM 1409 C C . SER A 1 183 ? 8.801 14.858 -15.946 1.00 96.06 183 SER A C 1
ATOM 1411 O O . SER A 1 183 ? 7.903 15.042 -16.782 1.00 96.06 183 SER A O 1
ATOM 1413 N N . LYS A 1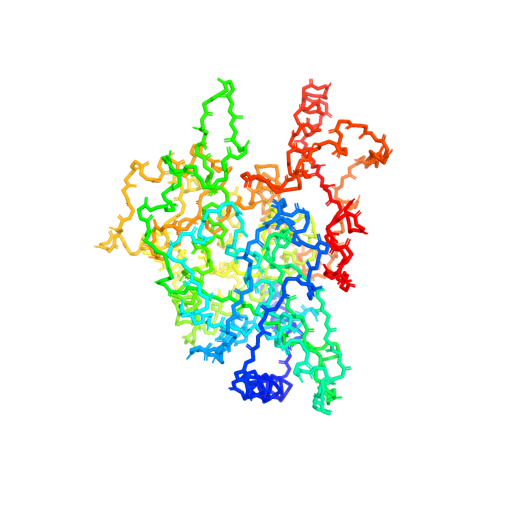 184 ? 9.508 13.721 -15.908 1.00 97.50 184 LYS A N 1
ATOM 1414 C CA . LYS A 1 184 ? 9.295 12.567 -16.793 1.00 97.50 184 LYS A CA 1
ATOM 1415 C C . LYS A 1 184 ? 8.174 11.659 -16.304 1.00 97.50 184 LYS A C 1
ATOM 1417 O O . LYS A 1 184 ? 7.586 10.953 -17.115 1.00 97.50 184 LYS A O 1
ATOM 1422 N N . LEU A 1 185 ? 7.830 11.726 -15.022 1.00 97.62 185 LEU A N 1
ATOM 1423 C CA . LEU A 1 185 ? 6.794 10.914 -14.379 1.00 97.62 185 LEU A CA 1
ATOM 1424 C C . LEU A 1 185 ? 5.500 11.697 -14.116 1.00 97.62 185 LEU A C 1
ATOM 1426 O O . LEU A 1 185 ? 4.629 11.242 -13.383 1.00 97.62 185 LEU A O 1
ATOM 1430 N N . ASN A 1 186 ? 5.341 12.877 -14.717 1.00 95.56 186 ASN A N 1
ATOM 1431 C CA . ASN A 1 186 ? 4.156 13.700 -14.511 1.00 95.56 186 ASN A CA 1
ATOM 1432 C C . ASN A 1 186 ? 2.856 12.942 -14.869 1.00 95.56 186 ASN A C 1
ATOM 1434 O O . ASN A 1 186 ? 2.694 12.425 -15.976 1.00 95.56 186 ASN A O 1
ATOM 1438 N N . LEU A 1 187 ? 1.916 12.912 -13.921 1.00 96.25 187 LEU A N 1
ATOM 1439 C CA . LEU A 1 187 ? 0.683 12.123 -14.006 1.00 96.25 187 LEU A CA 1
ATOM 1440 C C . LEU A 1 187 ? -0.324 12.643 -15.045 1.00 96.25 187 LEU A C 1
ATOM 1442 O O . LEU A 1 187 ? -1.233 11.910 -15.424 1.00 96.25 187 LEU A O 1
ATOM 1446 N N . SER A 1 188 ? -0.212 13.896 -15.496 1.00 93.69 188 SER A N 1
ATOM 1447 C CA . SER A 1 188 ? -1.185 14.504 -16.414 1.00 93.69 188 SER A CA 1
ATOM 1448 C C . SER A 1 188 ? -0.770 14.496 -17.872 1.00 93.69 188 SER A C 1
ATOM 1450 O O . SER A 1 188 ? -1.632 14.519 -18.747 1.00 93.69 188 SER A O 1
ATOM 1452 N N . THR A 1 189 ? 0.530 14.448 -18.149 1.00 94.12 189 THR A N 1
ATOM 1453 C CA . THR A 1 189 ? 1.050 14.696 -19.502 1.00 94.12 189 THR A CA 1
ATOM 1454 C C . THR A 1 189 ? 1.943 13.591 -20.041 1.00 94.12 189 THR A C 1
ATOM 1456 O O . THR A 1 189 ? 2.157 13.529 -21.251 1.00 94.12 189 THR A O 1
ATOM 1459 N N . ARG A 1 190 ? 2.502 12.723 -19.189 1.00 96.88 190 ARG A N 1
ATOM 1460 C CA . ARG A 1 190 ? 3.537 11.775 -19.619 1.00 96.88 190 ARG A CA 1
ATOM 1461 C C . ARG A 1 190 ? 2.971 10.389 -19.875 1.00 96.88 190 ARG A C 1
ATOM 1463 O O . ARG A 1 190 ? 2.394 9.767 -18.987 1.00 96.88 190 ARG A O 1
ATOM 1470 N N . ASN A 1 191 ? 3.212 9.906 -21.089 1.00 97.69 191 ASN A N 1
ATOM 1471 C CA . ASN A 1 191 ? 3.150 8.496 -21.442 1.00 97.69 191 ASN A CA 1
ATOM 1472 C C . ASN A 1 191 ? 4.538 7.880 -21.236 1.00 97.69 191 ASN A C 1
ATOM 1474 O O . ASN A 1 191 ? 5.501 8.328 -21.861 1.00 97.69 191 ASN A O 1
ATOM 1478 N N . ASN A 1 192 ? 4.624 6.854 -20.395 1.00 97.88 192 ASN A N 1
ATOM 1479 C CA . ASN A 1 192 ? 5.843 6.069 -20.205 1.00 97.88 192 ASN A CA 1
ATOM 1480 C C . ASN A 1 192 ? 5.661 4.586 -20.542 1.00 97.88 192 ASN A C 1
ATOM 1482 O O . ASN A 1 192 ? 6.607 3.814 -20.410 1.00 97.88 192 ASN A O 1
ATOM 1486 N N . VAL A 1 193 ? 4.483 4.205 -21.038 1.00 96.38 193 VAL A N 1
ATOM 1487 C CA . VAL A 1 193 ? 4.208 2.892 -21.624 1.00 96.38 193 VAL A CA 1
ATOM 1488 C C . VAL A 1 193 ? 3.780 3.123 -23.064 1.00 96.38 193 VAL A C 1
ATOM 1490 O O . VAL A 1 193 ? 2.620 3.419 -23.343 1.00 96.38 193 VAL A O 1
ATOM 1493 N N . ARG A 1 194 ? 4.728 3.009 -23.997 1.00 91.25 194 ARG A N 1
ATOM 1494 C CA . ARG A 1 194 ? 4.516 3.400 -25.403 1.00 91.25 194 ARG A CA 1
ATOM 1495 C C . ARG A 1 194 ? 3.451 2.573 -26.117 1.00 91.25 194 ARG A C 1
ATOM 1497 O O . ARG A 1 194 ? 2.869 3.052 -27.077 1.00 91.25 194 ARG A O 1
ATOM 1504 N N . ALA A 1 195 ? 3.204 1.348 -25.656 1.00 89.56 195 ALA A N 1
ATOM 1505 C CA . ALA A 1 195 ? 2.122 0.512 -26.167 1.00 89.56 195 ALA A CA 1
ATOM 1506 C C . ALA A 1 195 ? 0.730 1.064 -25.801 1.00 89.56 195 ALA A C 1
ATOM 1508 O O . ALA A 1 195 ? -0.251 0.761 -26.475 1.00 89.56 195 ALA A O 1
ATOM 1509 N N . TYR A 1 196 ? 0.635 1.898 -24.759 1.00 90.06 196 TYR A N 1
ATOM 1510 C CA . TYR A 1 196 ? -0.616 2.507 -24.324 1.00 90.06 196 TYR A CA 1
ATOM 1511 C C . TYR A 1 196 ? -0.976 3.708 -25.205 1.00 90.06 196 TYR A C 1
ATOM 1513 O O . TYR A 1 196 ? -0.581 4.853 -24.961 1.00 90.06 196 TYR A O 1
ATOM 1521 N N . THR A 1 197 ? -1.736 3.424 -26.257 1.00 87.56 197 THR A N 1
ATOM 1522 C CA . THR A 1 197 ? -2.179 4.401 -27.253 1.00 87.56 197 THR A CA 1
ATOM 1523 C C . THR A 1 197 ? -3.679 4.281 -27.481 1.00 87.56 197 THR A C 1
ATOM 1525 O O . THR A 1 197 ? -4.265 3.214 -27.301 1.00 87.56 197 THR A O 1
ATOM 1528 N N . LYS A 1 198 ? -4.314 5.388 -27.865 1.00 82.88 198 LYS A N 1
ATOM 1529 C CA . LYS A 1 198 ? -5.716 5.429 -28.283 1.00 82.88 198 LYS A CA 1
ATOM 1530 C C . LYS A 1 198 ? -5.796 6.174 -29.606 1.00 82.88 198 LYS A C 1
ATOM 1532 O O . LYS A 1 198 ? -5.282 7.285 -29.695 1.00 82.88 198 LYS A O 1
ATOM 1537 N N . ASP A 1 199 ? -6.381 5.543 -30.623 1.00 84.50 199 ASP A N 1
ATOM 1538 C CA . ASP A 1 199 ? -6.502 6.097 -31.980 1.00 84.50 199 ASP A CA 1
ATOM 1539 C C . ASP A 1 199 ? -5.147 6.552 -32.570 1.00 84.50 199 ASP A C 1
ATOM 1541 O O . ASP A 1 199 ? -5.041 7.577 -33.237 1.00 84.50 199 ASP A O 1
ATOM 1545 N N . GLY A 1 200 ? -4.073 5.811 -32.265 1.00 83.31 200 GLY A N 1
ATOM 1546 C CA . GLY A 1 200 ? -2.701 6.142 -32.676 1.00 83.31 200 GLY A CA 1
ATOM 1547 C C . GLY A 1 200 ? -2.034 7.268 -31.873 1.00 83.31 200 GLY A C 1
ATOM 1548 O O . GLY A 1 200 ? -0.885 7.613 -32.144 1.00 83.31 200 GLY A O 1
ATOM 1549 N N . ILE A 1 201 ? -2.714 7.828 -30.867 1.00 88.44 201 ILE A N 1
ATOM 1550 C CA . ILE A 1 201 ? -2.210 8.911 -30.015 1.00 88.44 201 ILE A CA 1
ATOM 1551 C C . ILE A 1 201 ? -1.797 8.352 -28.650 1.00 88.44 201 ILE A C 1
ATOM 1553 O O . ILE A 1 201 ? -2.593 7.719 -27.950 1.00 88.44 201 ILE A O 1
ATOM 1557 N N . ASN A 1 202 ? -0.558 8.638 -28.240 1.00 90.06 202 ASN A N 1
ATOM 1558 C CA . ASN A 1 202 ? -0.045 8.287 -26.915 1.00 90.06 202 ASN A CA 1
ATOM 1559 C C . ASN A 1 202 ? -0.866 8.976 -25.819 1.00 90.06 202 ASN A C 1
ATOM 1561 O O . ASN A 1 202 ? -0.927 10.205 -25.759 1.00 90.06 202 ASN A O 1
ATOM 1565 N N . GLN A 1 203 ? -1.454 8.182 -24.928 1.00 94.56 203 GLN A N 1
ATOM 1566 C CA . GLN A 1 203 ? -2.216 8.690 -23.787 1.00 94.56 203 GLN A CA 1
ATOM 1567 C C . GLN A 1 203 ? -1.321 8.783 -22.546 1.00 94.56 203 GLN A C 1
ATOM 1569 O O . GLN A 1 203 ? -0.433 7.943 -22.393 1.00 94.56 203 GLN A O 1
ATOM 1574 N N . PRO A 1 204 ? -1.525 9.750 -21.634 1.00 96.19 204 PRO A N 1
ATOM 1575 C CA . PRO A 1 204 ? -0.832 9.754 -20.348 1.00 96.19 204 PRO A CA 1
ATOM 1576 C C . PRO A 1 204 ? -1.001 8.421 -19.608 1.00 96.19 204 PRO A C 1
ATOM 1578 O O . PRO A 1 204 ? -2.062 7.803 -19.686 1.00 96.19 204 PRO A O 1
ATOM 1581 N N . THR A 1 205 ? 0.033 8.000 -18.876 1.00 97.75 205 THR A N 1
ATOM 1582 C CA . THR A 1 205 ? 0.047 6.741 -18.108 1.00 97.75 205 THR A CA 1
ATOM 1583 C C . THR A 1 205 ? 0.145 7.021 -16.600 1.00 97.75 205 THR A C 1
ATOM 1585 O O . THR A 1 205 ? 1.186 6.759 -15.986 1.00 97.75 205 THR A O 1
ATOM 1588 N N . PRO A 1 206 ? -0.893 7.625 -15.989 1.00 97.75 206 PRO A N 1
ATOM 1589 C CA . PRO A 1 206 ? -0.869 8.058 -14.597 1.00 97.75 206 PRO A CA 1
ATOM 1590 C C . PRO A 1 206 ? -0.682 6.921 -13.590 1.00 97.75 206 PRO A C 1
ATOM 1592 O O . PRO A 1 206 ? 0.054 7.114 -12.630 1.00 97.75 206 PRO A O 1
ATOM 1595 N N . ARG A 1 207 ? -1.302 5.751 -13.765 1.00 97.38 207 ARG A N 1
ATOM 1596 C CA . ARG A 1 207 ? -1.169 4.630 -12.816 1.00 97.38 207 ARG A CA 1
ATOM 1597 C C . ARG A 1 207 ? 0.223 4.023 -12.882 1.00 97.38 207 ARG A C 1
ATOM 1599 O O . ARG A 1 207 ? 0.851 3.815 -11.844 1.00 97.38 207 ARG A O 1
ATOM 1606 N N . TYR A 1 208 ? 0.750 3.845 -14.091 1.00 98.06 208 TYR A N 1
ATOM 1607 C CA . TYR A 1 208 ? 2.134 3.416 -14.276 1.00 98.06 208 TYR A CA 1
ATOM 1608 C C . TYR A 1 208 ? 3.120 4.409 -13.650 1.00 98.06 208 TYR A C 1
ATOM 1610 O O . TYR A 1 208 ? 3.982 4.010 -12.866 1.00 98.06 208 TYR A O 1
ATOM 1618 N N . ASN A 1 209 ? 2.968 5.705 -13.934 1.00 98.44 209 ASN A N 1
ATOM 1619 C CA . ASN A 1 209 ? 3.846 6.740 -13.388 1.00 98.44 209 ASN A CA 1
ATOM 1620 C C . ASN A 1 209 ? 3.755 6.793 -11.855 1.00 98.44 209 ASN A C 1
ATOM 1622 O O . ASN A 1 209 ? 4.782 6.847 -11.179 1.00 98.44 209 ASN A O 1
ATOM 1626 N N . ASN A 1 210 ? 2.540 6.709 -11.302 1.00 98.38 210 ASN A N 1
ATOM 1627 C CA . ASN A 1 210 ? 2.307 6.693 -9.861 1.00 98.38 210 ASN A CA 1
ATOM 1628 C C . ASN A 1 210 ? 2.944 5.465 -9.193 1.00 98.38 210 ASN A C 1
ATOM 1630 O O . ASN A 1 210 ? 3.438 5.587 -8.080 1.00 98.38 210 ASN A O 1
ATOM 1634 N N . SER A 1 211 ? 3.010 4.309 -9.868 1.00 98.12 211 SER A N 1
ATOM 1635 C CA . SER A 1 211 ? 3.671 3.110 -9.326 1.00 98.12 211 SER A CA 1
ATOM 1636 C C . SER A 1 211 ? 5.174 3.314 -9.064 1.00 98.12 211 SER A C 1
ATOM 1638 O O . SER A 1 211 ? 5.690 2.814 -8.060 1.00 98.12 211 SER A O 1
ATOM 1640 N N . ILE A 1 212 ? 5.855 4.074 -9.937 1.00 98.62 212 ILE A N 1
ATOM 1641 C CA . ILE A 1 212 ? 7.276 4.438 -9.805 1.00 98.62 212 ILE A CA 1
ATOM 1642 C C . ILE A 1 212 ? 7.436 5.535 -8.755 1.00 98.62 212 ILE A C 1
ATOM 1644 O O . ILE A 1 212 ? 8.281 5.422 -7.870 1.00 98.62 212 ILE A O 1
ATOM 1648 N N . LEU A 1 213 ? 6.600 6.577 -8.821 1.00 98.50 213 LEU A N 1
ATOM 1649 C CA . LEU A 1 213 ? 6.625 7.673 -7.851 1.00 98.50 213 LEU A CA 1
ATOM 1650 C C . LEU A 1 213 ? 6.370 7.171 -6.422 1.00 98.50 213 LEU A C 1
ATOM 1652 O O . LEU A 1 213 ? 7.020 7.641 -5.494 1.00 98.50 213 LEU A O 1
ATOM 1656 N N . GLU A 1 214 ? 5.497 6.175 -6.246 1.00 98.38 214 GLU A N 1
ATOM 1657 C CA . GLU A 1 214 ? 5.281 5.522 -4.954 1.00 98.38 214 GLU A CA 1
ATOM 1658 C C . GLU A 1 214 ? 6.598 4.972 -4.389 1.00 98.38 214 GLU A C 1
ATOM 1660 O O . GLU A 1 214 ? 6.893 5.246 -3.235 1.00 98.38 214 GLU A O 1
ATOM 1665 N N . ASP A 1 215 ? 7.440 4.294 -5.181 1.00 98.50 215 ASP A N 1
ATOM 1666 C CA . ASP A 1 215 ? 8.744 3.795 -4.702 1.00 98.50 215 ASP A CA 1
ATOM 1667 C C . ASP A 1 215 ? 9.774 4.914 -4.479 1.00 98.50 215 ASP A C 1
ATOM 1669 O O . ASP A 1 215 ? 10.640 4.781 -3.610 1.00 98.50 215 ASP A O 1
ATOM 1673 N N . MET A 1 216 ? 9.695 6.018 -5.229 1.00 98.44 216 MET A N 1
ATOM 1674 C CA . MET A 1 216 ? 10.583 7.174 -5.045 1.00 98.44 216 MET A CA 1
ATOM 1675 C C . MET A 1 216 ? 10.320 7.904 -3.720 1.00 98.44 216 MET A C 1
ATOM 1677 O O . MET A 1 216 ? 11.269 8.324 -3.055 1.00 98.44 216 MET A O 1
ATOM 1681 N N . PHE A 1 217 ? 9.049 8.027 -3.326 1.00 98.06 217 PHE A N 1
ATOM 1682 C CA . PHE A 1 217 ? 8.623 8.791 -2.148 1.00 98.06 217 PHE A CA 1
ATOM 1683 C C . PHE A 1 217 ? 8.190 7.924 -0.958 1.00 98.06 217 PHE A C 1
ATOM 1685 O O . PHE A 1 217 ? 7.798 8.463 0.079 1.00 98.06 217 PHE A O 1
ATOM 1692 N N . LEU A 1 218 ? 8.256 6.590 -1.056 1.00 97.50 218 LEU A N 1
ATOM 1693 C CA . LEU A 1 218 ? 7.834 5.699 0.032 1.00 97.50 218 LEU A CA 1
ATOM 1694 C C . LEU A 1 218 ? 8.608 5.962 1.329 1.00 97.50 218 LEU A C 1
ATOM 1696 O O . LEU A 1 218 ? 8.015 5.960 2.404 1.00 97.50 218 LEU A O 1
ATOM 1700 N N . GLU A 1 219 ? 9.915 6.213 1.232 1.00 97.38 219 GLU A N 1
ATOM 1701 C CA . GLU A 1 219 ? 10.768 6.467 2.398 1.00 97.38 219 GLU A CA 1
ATOM 1702 C C . GLU A 1 219 ? 10.389 7.762 3.127 1.00 97.38 219 GLU A C 1
ATOM 1704 O O . GLU A 1 219 ? 10.216 7.744 4.346 1.00 97.38 219 GLU A O 1
ATOM 1709 N N . GLU A 1 220 ? 10.196 8.858 2.386 1.00 96.56 220 GLU A N 1
ATOM 1710 C CA . GLU A 1 220 ? 9.773 10.153 2.936 1.00 96.56 220 GLU A CA 1
ATOM 1711 C C . GLU A 1 220 ? 8.398 10.038 3.605 1.00 96.56 220 GLU A C 1
ATOM 1713 O O . GLU A 1 220 ? 8.206 10.458 4.749 1.00 96.56 220 GLU A O 1
ATOM 1718 N N . ASN A 1 221 ? 7.449 9.386 2.929 1.00 96.75 221 ASN A N 1
ATOM 1719 C CA . ASN A 1 221 ? 6.118 9.168 3.479 1.00 96.75 221 ASN A CA 1
ATOM 1720 C C . ASN A 1 221 ? 6.137 8.280 4.733 1.00 96.75 221 ASN A C 1
ATOM 1722 O O . ASN A 1 221 ? 5.385 8.531 5.681 1.00 96.75 221 ASN A O 1
ATOM 1726 N N . ALA A 1 222 ? 6.970 7.235 4.754 1.00 95.56 222 ALA A N 1
ATOM 1727 C CA . ALA A 1 222 ? 7.120 6.353 5.908 1.00 95.56 222 ALA A CA 1
ATOM 1728 C C . ALA A 1 222 ? 7.732 7.091 7.106 1.00 95.56 222 ALA A C 1
ATOM 1730 O O . ALA A 1 222 ? 7.261 6.915 8.230 1.00 95.56 222 ALA A O 1
ATOM 1731 N N . GLU A 1 223 ? 8.727 7.949 6.876 1.00 95.31 223 GLU A N 1
ATOM 1732 C CA . GLU A 1 223 ? 9.357 8.773 7.910 1.00 95.31 223 GLU A CA 1
ATOM 1733 C C . GLU A 1 223 ? 8.384 9.808 8.492 1.00 95.31 223 GLU A C 1
ATOM 1735 O O . GLU A 1 223 ? 8.239 9.923 9.715 1.00 95.31 223 GLU A O 1
ATOM 1740 N N . TYR A 1 224 ? 7.639 10.506 7.634 1.00 95.19 224 TYR A N 1
ATOM 1741 C CA . TYR A 1 224 ? 6.636 11.476 8.072 1.00 95.19 224 TYR A CA 1
ATOM 1742 C C . TYR A 1 224 ? 5.497 10.815 8.862 1.00 95.19 224 TYR A C 1
ATOM 1744 O O . TYR A 1 224 ? 5.104 11.276 9.938 1.00 95.19 224 TYR A O 1
ATOM 1752 N N . THR A 1 225 ? 4.994 9.684 8.361 1.00 94.19 225 THR A N 1
ATOM 1753 C CA . THR A 1 225 ? 3.964 8.905 9.057 1.00 94.19 225 THR A CA 1
ATOM 1754 C C . THR A 1 225 ? 4.501 8.415 10.400 1.00 94.19 225 THR A C 1
ATOM 1756 O O . THR A 1 225 ? 3.908 8.701 11.438 1.00 94.19 225 THR A O 1
ATOM 1759 N N . GLY A 1 226 ? 5.652 7.737 10.414 1.00 93.50 226 GLY A N 1
ATOM 1760 C CA . GLY A 1 226 ? 6.256 7.181 11.625 1.00 93.50 226 GLY A CA 1
ATOM 1761 C C . GLY A 1 226 ? 6.511 8.233 12.705 1.00 93.50 226 GLY A C 1
ATOM 1762 O O . GLY A 1 226 ? 6.121 8.033 13.855 1.00 93.50 226 GLY A O 1
ATOM 1763 N N . SER A 1 227 ? 7.073 9.387 12.338 1.00 93.25 227 SER A N 1
ATOM 1764 C CA . SER A 1 227 ? 7.338 10.488 13.278 1.00 93.25 227 SER A CA 1
ATOM 1765 C C . SER A 1 227 ? 6.065 11.082 13.891 1.00 93.25 227 SER A C 1
ATOM 1767 O O . SER A 1 227 ? 6.065 11.430 15.074 1.00 93.25 227 SER A O 1
ATOM 1769 N N . THR A 1 228 ? 4.957 11.118 13.144 1.00 94.38 228 THR A N 1
ATOM 1770 C CA . THR A 1 228 ? 3.649 11.545 13.670 1.00 94.38 228 THR A CA 1
ATOM 1771 C C . THR A 1 228 ? 3.150 10.600 14.772 1.00 94.38 228 THR A C 1
ATOM 1773 O O . THR A 1 228 ? 2.615 11.052 15.789 1.00 94.38 228 THR A O 1
ATOM 1776 N N . PHE A 1 229 ? 3.364 9.289 14.614 1.00 95.50 229 PHE A N 1
ATOM 1777 C CA . PHE A 1 229 ? 2.930 8.277 15.584 1.00 95.50 229 PHE A CA 1
ATOM 1778 C C . PHE A 1 229 ? 3.899 8.066 16.756 1.00 95.50 229 PHE A C 1
ATOM 1780 O O . PHE A 1 229 ? 3.436 7.712 17.8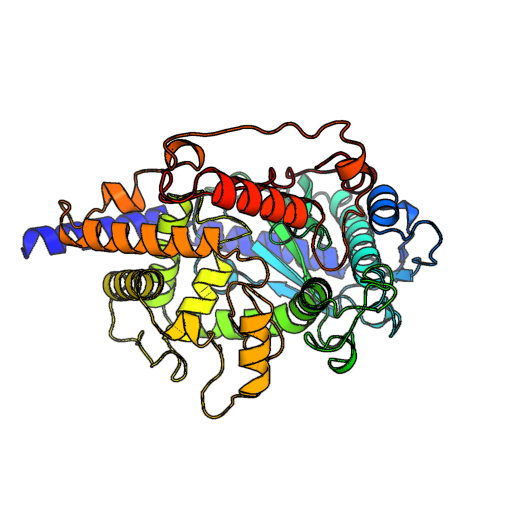41 1.00 95.50 229 PHE A O 1
ATOM 1787 N N . ALA A 1 230 ? 5.210 8.272 16.575 1.00 89.25 230 ALA A N 1
ATOM 1788 C CA . ALA A 1 230 ? 6.272 7.839 17.498 1.00 89.25 230 ALA A CA 1
ATOM 1789 C C . ALA A 1 230 ? 6.068 8.250 18.970 1.00 89.25 230 ALA A C 1
ATOM 1791 O O . ALA A 1 230 ? 6.447 7.511 19.872 1.00 89.25 230 ALA A O 1
ATOM 1792 N N . ASN A 1 231 ? 5.407 9.385 19.224 1.00 85.88 231 ASN A N 1
ATOM 1793 C CA . ASN A 1 231 ? 5.163 9.916 20.572 1.00 85.88 231 ASN A CA 1
ATOM 1794 C C . ASN A 1 231 ? 3.680 10.209 20.838 1.00 85.88 231 ASN A C 1
ATOM 1796 O O . ASN A 1 231 ? 3.333 11.194 21.503 1.00 85.88 231 ASN A O 1
ATOM 1800 N N . TRP A 1 232 ? 2.782 9.405 20.268 1.00 96.00 232 TRP A N 1
ATOM 1801 C CA . TRP A 1 232 ? 1.342 9.592 20.428 1.00 96.00 232 TRP A CA 1
ATOM 1802 C C . TRP A 1 232 ? 0.615 8.259 20.620 1.00 96.00 232 TRP A C 1
ATOM 1804 O O . TRP A 1 232 ? -0.088 7.766 19.739 1.00 96.00 232 TRP A O 1
ATOM 1814 N N . LYS A 1 233 ? 0.750 7.695 21.825 1.00 95.81 233 LYS A N 1
ATOM 1815 C CA . LYS A 1 233 ? 0.174 6.394 22.209 1.00 95.81 233 LYS A CA 1
ATOM 1816 C C . LYS A 1 233 ? -1.314 6.263 21.863 1.00 95.81 233 LYS A C 1
ATOM 1818 O O . LYS A 1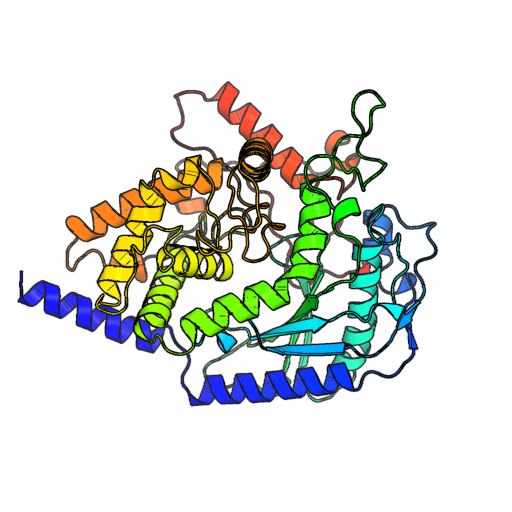 233 ? -1.707 5.282 21.244 1.00 95.81 233 LYS A O 1
ATOM 1823 N N . THR A 1 234 ? -2.125 7.268 22.183 1.00 97.31 234 THR A N 1
ATOM 1824 C CA . THR A 1 234 ? -3.569 7.267 21.898 1.00 97.31 234 THR A CA 1
ATOM 1825 C C . THR A 1 234 ? -3.881 7.173 20.399 1.00 97.31 234 THR A C 1
ATOM 1827 O O . THR A 1 234 ? -4.812 6.481 19.994 1.00 97.31 234 THR A O 1
ATOM 1830 N N . LEU A 1 235 ? -3.074 7.819 19.549 1.00 97.94 235 LEU A N 1
ATOM 1831 C CA . LEU A 1 235 ? -3.215 7.734 18.094 1.00 97.94 235 LEU A CA 1
ATOM 1832 C C . LEU A 1 235 ? -2.789 6.353 17.574 1.00 97.94 235 LEU A C 1
ATOM 1834 O O . LEU A 1 235 ? -3.465 5.783 16.718 1.00 97.94 235 LEU A O 1
ATOM 1838 N N . GLN A 1 236 ? -1.716 5.776 18.128 1.00 97.69 236 GLN A N 1
ATOM 1839 C CA . GLN A 1 236 ? -1.307 4.400 17.824 1.00 97.69 236 GLN A CA 1
ATOM 1840 C C . GLN A 1 236 ? -2.399 3.393 18.213 1.00 97.69 236 GLN A C 1
ATOM 1842 O O . GLN A 1 236 ? -2.658 2.440 17.483 1.00 97.69 236 GLN A O 1
ATOM 1847 N N . GLU A 1 237 ? -3.034 3.559 19.374 1.00 97.75 237 GLU A N 1
ATOM 1848 C CA . GLU A 1 237 ? -4.136 2.701 19.826 1.00 97.75 237 GLU A CA 1
ATOM 1849 C C . GLU A 1 237 ? -5.354 2.827 18.911 1.00 97.75 237 GLU A C 1
ATOM 1851 O O . GLU A 1 237 ? -5.919 1.811 18.507 1.00 97.75 237 GLU A O 1
ATOM 1856 N N . ALA A 1 238 ? -5.705 4.044 18.495 1.00 98.25 238 ALA A N 1
ATOM 1857 C CA . ALA A 1 238 ? -6.809 4.259 17.566 1.00 98.25 238 ALA A CA 1
ATOM 1858 C C . ALA A 1 238 ? -6.529 3.631 16.193 1.00 98.25 238 ALA A C 1
ATOM 1860 O O . ALA A 1 238 ? -7.415 3.007 15.610 1.00 98.25 238 ALA A O 1
ATOM 1861 N N . LEU A 1 239 ? -5.285 3.715 15.707 1.00 98.00 239 LEU A N 1
ATOM 1862 C CA . LEU A 1 239 ? -4.857 3.022 14.493 1.00 98.00 239 LEU A CA 1
ATOM 1863 C C . LEU A 1 239 ? -5.005 1.499 14.624 1.00 98.00 239 LEU A C 1
ATOM 1865 O O . LEU A 1 239 ? -5.453 0.850 13.680 1.00 98.00 239 LEU A O 1
ATOM 1869 N N . VAL A 1 240 ? -4.667 0.922 15.781 1.00 97.81 240 VAL A N 1
ATOM 1870 C CA . VAL A 1 240 ? -4.881 -0.512 16.038 1.00 97.81 240 VAL A CA 1
ATOM 1871 C C . VAL A 1 240 ? -6.372 -0.855 15.993 1.00 97.81 240 VAL A C 1
ATOM 1873 O O . VAL A 1 240 ? -6.737 -1.792 15.288 1.00 97.81 240 VAL A O 1
ATOM 1876 N N . LEU A 1 241 ? -7.244 -0.079 16.647 1.00 97.88 241 LEU A N 1
ATOM 1877 C CA . LEU A 1 241 ? -8.695 -0.316 16.591 1.00 97.88 241 LEU A CA 1
ATOM 1878 C C . LEU A 1 241 ? -9.251 -0.221 15.167 1.00 97.88 241 LEU A C 1
ATOM 1880 O O . LEU A 1 241 ? -10.051 -1.063 14.769 1.00 97.88 241 LEU A O 1
ATOM 1884 N N . LEU A 1 242 ? -8.809 0.760 14.378 1.00 98.19 242 LEU A N 1
ATOM 1885 C CA . LEU A 1 242 ? -9.233 0.910 12.983 1.00 98.19 242 LEU A CA 1
ATOM 1886 C C . LEU A 1 242 ? -8.750 -0.249 12.107 1.00 98.19 242 LEU A C 1
ATOM 1888 O O . LEU A 1 242 ? -9.497 -0.716 11.250 1.00 98.19 242 LEU A O 1
ATOM 1892 N N . LYS A 1 243 ? -7.533 -0.759 12.338 1.00 97.44 243 LYS A N 1
ATOM 1893 C CA . LYS A 1 243 ? -7.041 -1.967 11.658 1.00 97.44 243 LYS A CA 1
ATOM 1894 C C . LYS A 1 243 ? -7.864 -3.194 12.030 1.00 97.44 243 LYS A C 1
ATOM 1896 O O . LYS A 1 243 ? -8.200 -3.958 11.133 1.00 97.44 243 LYS A O 1
ATOM 1901 N N . VAL A 1 244 ? -8.194 -3.384 13.311 1.00 97.25 244 VAL A N 1
ATOM 1902 C CA . VAL A 1 244 ? -9.063 -4.490 13.751 1.00 97.25 244 VAL A CA 1
ATOM 1903 C C . VAL A 1 244 ? -10.434 -4.368 13.087 1.00 97.25 244 VAL A C 1
ATOM 1905 O O . VAL A 1 244 ? -10.860 -5.303 12.418 1.00 97.25 244 VAL A O 1
ATOM 1908 N N . TRP A 1 245 ? -11.078 -3.201 13.183 1.00 97.38 245 TRP A N 1
ATOM 1909 C CA . TRP A 1 245 ? -12.380 -2.931 12.565 1.00 97.38 245 TRP A CA 1
ATOM 1910 C C . TRP A 1 245 ? -12.390 -3.228 11.062 1.00 97.38 245 TRP A C 1
ATOM 1912 O O . TRP A 1 245 ? -13.272 -3.947 10.590 1.00 97.38 245 TRP A O 1
ATOM 1922 N N . ALA A 1 246 ? -11.398 -2.721 10.324 1.00 96.75 246 ALA A N 1
ATOM 1923 C CA . ALA A 1 246 ? -11.310 -2.930 8.885 1.00 96.75 246 ALA A CA 1
ATOM 1924 C C . ALA A 1 246 ? -11.045 -4.405 8.549 1.00 96.75 246 ALA A C 1
ATOM 1926 O O . ALA A 1 246 ? -11.703 -4.957 7.678 1.00 96.75 246 ALA A O 1
ATOM 1927 N N . ARG A 1 247 ? -10.148 -5.088 9.275 1.00 95.25 247 ARG A N 1
ATOM 1928 C CA . ARG A 1 247 ? -9.856 -6.520 9.061 1.00 95.25 247 ARG A CA 1
ATOM 1929 C C . ARG A 1 247 ? -11.056 -7.426 9.326 1.00 95.25 247 ARG A C 1
ATOM 1931 O O . ARG A 1 247 ? -11.164 -8.468 8.684 1.00 95.25 247 ARG A O 1
ATOM 1938 N N . GLN A 1 248 ? -11.961 -7.028 10.222 1.00 95.25 248 GLN A N 1
ATOM 1939 C CA . GLN A 1 248 ? -13.230 -7.732 10.408 1.00 95.25 248 GLN A CA 1
ATOM 1940 C C . GLN A 1 248 ? -14.185 -7.568 9.219 1.00 95.25 248 GLN A C 1
ATOM 1942 O O . GLN A 1 248 ? -15.146 -8.316 9.122 1.00 95.25 248 GLN A O 1
ATOM 1947 N N . ARG A 1 249 ? -13.931 -6.644 8.286 1.00 94.12 249 ARG A N 1
ATOM 1948 C CA . ARG A 1 249 ? -14.733 -6.404 7.077 1.00 94.12 249 ARG A CA 1
ATOM 1949 C C . ARG A 1 249 ? -13.855 -6.580 5.846 1.00 94.12 249 ARG A C 1
ATOM 1951 O O . ARG A 1 249 ? -13.352 -5.623 5.259 1.00 94.12 249 ARG A O 1
ATOM 1958 N N . THR A 1 250 ? -13.641 -7.835 5.467 1.00 90.75 250 THR A N 1
ATOM 1959 C CA . THR A 1 250 ? -12.630 -8.202 4.454 1.00 90.75 250 THR A CA 1
ATOM 1960 C C . THR A 1 250 ? -12.826 -7.522 3.091 1.00 90.75 250 THR A C 1
ATOM 1962 O O . THR A 1 250 ? -11.856 -7.346 2.364 1.00 90.75 250 THR A O 1
ATOM 1965 N N . SER A 1 251 ? -14.043 -7.081 2.758 1.00 90.38 251 SER A N 1
ATOM 1966 C CA . SER A 1 251 ? -14.359 -6.362 1.516 1.00 90.38 251 SER A CA 1
ATOM 1967 C C . SER A 1 251 ? -13.876 -4.911 1.456 1.00 90.38 251 SER A C 1
ATOM 1969 O O . SER A 1 251 ? -13.705 -4.374 0.358 1.00 90.38 251 SER A O 1
ATOM 1971 N N . ILE A 1 252 ? -13.642 -4.281 2.613 1.00 94.56 252 ILE A N 1
ATOM 1972 C CA . ILE A 1 252 ? -13.072 -2.929 2.708 1.00 94.56 252 ILE A CA 1
ATOM 1973 C C . ILE A 1 252 ? -11.609 -2.942 3.158 1.00 94.56 252 ILE A C 1
ATOM 1975 O O . ILE A 1 252 ? -10.943 -1.916 3.038 1.00 94.56 252 ILE A O 1
ATOM 1979 N N . TYR A 1 253 ? -11.102 -4.072 3.664 1.00 94.12 253 TYR A N 1
ATOM 1980 C CA . TYR A 1 253 ? -9.674 -4.301 3.907 1.00 94.12 253 TYR A CA 1
ATOM 1981 C C . TYR A 1 253 ? -9.062 -5.100 2.755 1.00 94.12 253 TYR A C 1
ATOM 1983 O O . TYR A 1 253 ? -8.657 -6.254 2.903 1.00 94.12 253 TYR A O 1
ATOM 1991 N N . SER A 1 254 ? -9.045 -4.465 1.590 1.00 91.00 254 SER A N 1
ATOM 1992 C CA . SER A 1 254 ? -8.618 -5.016 0.308 1.00 91.00 254 SER A CA 1
ATOM 1993 C C . SER A 1 254 ? -7.676 -4.042 -0.398 1.00 91.00 254 SER A C 1
ATOM 1995 O O . SER A 1 254 ? -7.596 -2.857 -0.065 1.00 91.00 254 SER A O 1
ATOM 1997 N N . HIS A 1 255 ? -6.965 -4.528 -1.413 1.00 87.94 255 HIS A N 1
ATOM 1998 C CA . HIS A 1 255 ? -6.013 -3.726 -2.182 1.00 87.94 255 HIS A CA 1
ATOM 1999 C C . HIS A 1 255 ? -6.645 -2.516 -2.901 1.00 87.94 255 HIS A C 1
ATOM 2001 O O . HIS A 1 255 ? -5.943 -1.562 -3.230 1.00 87.94 255 HIS A O 1
ATOM 2007 N N . ASP A 1 256 ? -7.955 -2.559 -3.168 1.00 93.44 256 ASP A N 1
ATOM 2008 C CA . ASP A 1 256 ? -8.717 -1.524 -3.873 1.00 93.44 256 ASP A CA 1
ATOM 2009 C C . ASP A 1 256 ? -9.523 -0.650 -2.907 1.00 93.44 256 ASP A C 1
ATOM 2011 O O . ASP A 1 256 ? -10.350 0.152 -3.335 1.00 93.44 256 ASP A O 1
ATOM 2015 N N . CYS A 1 257 ? -9.285 -0.804 -1.603 1.00 95.62 257 CYS A N 1
ATOM 2016 C CA . CYS A 1 257 ? -9.939 -0.053 -0.547 1.00 95.62 257 CYS A CA 1
ATOM 2017 C C . CYS A 1 257 ? -8.921 0.375 0.524 1.00 95.62 257 CYS A C 1
ATOM 2019 O O . CYS A 1 257 ? -7.916 1.015 0.211 1.00 95.62 257 CYS A O 1
ATOM 2021 N N . LEU A 1 258 ? -9.181 0.076 1.801 1.00 96.50 258 LEU A N 1
ATOM 2022 C CA . LEU A 1 258 ? -8.285 0.385 2.901 1.00 96.50 258 LEU A CA 1
ATOM 2023 C C . LEU A 1 258 ? -7.240 -0.710 3.086 1.00 96.50 258 LEU A C 1
ATOM 2025 O O . LEU A 1 258 ? -7.501 -1.905 3.016 1.00 96.50 258 LEU A O 1
ATOM 2029 N N . ASN A 1 259 ? -6.059 -0.269 3.489 1.00 94.50 259 ASN A N 1
ATOM 2030 C CA . ASN A 1 259 ? -5.043 -1.105 4.104 1.00 94.50 259 ASN A CA 1
ATOM 2031 C C . ASN A 1 259 ? -4.478 -0.370 5.331 1.00 94.50 259 ASN A C 1
ATOM 2033 O O . ASN A 1 259 ? -4.800 0.793 5.595 1.00 94.50 259 ASN A O 1
ATOM 2037 N N . GLY A 1 260 ? -3.612 -1.037 6.098 1.00 94.69 260 GLY A N 1
ATOM 2038 C CA . GLY A 1 260 ? -3.034 -0.446 7.310 1.00 94.69 260 GLY A CA 1
ATOM 2039 C C . GLY A 1 260 ? -2.272 0.865 7.066 1.00 94.69 260 GLY A C 1
ATOM 2040 O O . GLY A 1 260 ? -2.291 1.741 7.931 1.00 94.69 260 GLY A O 1
ATOM 2041 N N . TYR A 1 261 ? -1.635 1.018 5.904 1.00 95.31 261 TYR A N 1
ATOM 2042 C CA . TYR A 1 261 ? -0.891 2.220 5.535 1.00 95.31 261 TYR A CA 1
ATOM 2043 C C . TYR A 1 261 ? -1.818 3.392 5.184 1.00 95.31 261 TYR A C 1
ATOM 2045 O O . TYR A 1 261 ? -1.648 4.472 5.744 1.00 95.31 261 TYR A O 1
ATOM 2053 N N . LEU A 1 262 ? -2.860 3.176 4.374 1.00 97.56 262 LEU A N 1
ATOM 2054 C CA . LEU A 1 262 ? -3.845 4.215 4.040 1.00 97.56 262 LEU A CA 1
ATOM 2055 C C . LEU A 1 262 ? -4.597 4.720 5.274 1.00 97.56 262 LEU A C 1
ATOM 2057 O O . LEU A 1 262 ? -4.757 5.927 5.435 1.00 97.56 262 LEU A O 1
ATOM 2061 N N . ILE A 1 263 ? -4.986 3.825 6.189 1.00 98.12 263 ILE A N 1
ATOM 2062 C CA . ILE A 1 263 ? -5.591 4.227 7.469 1.00 98.12 263 ILE A CA 1
ATOM 2063 C C . ILE A 1 263 ? -4.622 5.129 8.250 1.00 98.12 263 ILE A C 1
ATOM 2065 O O . ILE A 1 263 ? -5.030 6.156 8.788 1.00 98.12 263 ILE A O 1
ATOM 2069 N N . SER A 1 264 ? -3.330 4.781 8.276 1.00 97.69 264 SER A N 1
ATOM 2070 C CA . SER A 1 264 ? -2.303 5.573 8.968 1.00 97.69 264 SER A CA 1
ATOM 2071 C C . SER A 1 264 ? -2.134 6.956 8.334 1.00 97.69 264 SER A C 1
ATOM 2073 O O . SER A 1 264 ? -2.127 7.955 9.047 1.00 97.69 264 SER A O 1
ATOM 2075 N N . ALA A 1 265 ? -2.062 7.024 7.003 1.00 97.81 265 ALA A N 1
ATOM 2076 C CA . ALA A 1 265 ? -1.933 8.267 6.247 1.00 97.81 265 ALA A CA 1
ATOM 2077 C C . ALA A 1 265 ? -3.149 9.195 6.435 1.00 97.81 265 ALA A C 1
ATOM 2079 O O . ALA A 1 265 ? -2.994 10.403 6.612 1.00 97.81 265 ALA A O 1
ATOM 2080 N N . ILE A 1 266 ? -4.363 8.637 6.468 1.00 98.38 266 ILE A N 1
ATOM 2081 C CA . ILE A 1 266 ? -5.592 9.407 6.708 1.00 98.38 266 ILE A CA 1
ATOM 2082 C C . ILE A 1 266 ? -5.637 9.926 8.148 1.00 98.38 266 ILE A C 1
ATOM 2084 O O . ILE A 1 266 ? -6.001 11.078 8.367 1.00 98.38 266 ILE A O 1
ATOM 2088 N N . LEU A 1 267 ? -5.224 9.127 9.136 1.00 98.38 267 LEU A N 1
ATOM 2089 C CA . LEU A 1 267 ? -5.099 9.620 10.509 1.00 98.38 267 LEU A CA 1
ATOM 2090 C C . LEU A 1 267 ? -4.102 10.775 10.602 1.00 98.38 267 LEU A C 1
ATOM 2092 O O . LEU A 1 267 ? -4.426 11.781 11.222 1.00 98.38 267 LEU A O 1
ATOM 2096 N N . VAL A 1 268 ? -2.937 10.668 9.955 1.00 97.56 268 VAL A N 1
ATOM 2097 C CA . VAL A 1 268 ? -1.956 11.764 9.883 1.00 97.56 268 VAL A CA 1
ATOM 2098 C C . VAL A 1 268 ? -2.612 13.013 9.298 1.00 97.56 268 VAL A C 1
ATOM 2100 O O . VAL A 1 268 ? -2.593 14.052 9.950 1.00 97.56 268 VAL A O 1
ATOM 2103 N N . PHE A 1 269 ? -3.281 12.907 8.145 1.00 98.19 269 PHE A N 1
ATOM 2104 C CA . PHE A 1 269 ? -4.017 14.018 7.531 1.00 98.19 269 PHE A CA 1
ATOM 2105 C C . PHE A 1 269 ? -4.987 14.702 8.505 1.00 98.19 269 PHE A C 1
ATOM 2107 O O . PHE A 1 269 ? -4.994 15.925 8.614 1.00 98.19 269 PHE A O 1
ATOM 2114 N N . LEU A 1 270 ? -5.765 13.925 9.260 1.00 98.25 270 LEU A N 1
ATOM 2115 C CA . LEU A 1 270 ? -6.748 14.442 10.217 1.00 98.25 270 LEU A CA 1
ATOM 2116 C C . LEU A 1 270 ? -6.129 15.175 11.418 1.00 98.25 270 LEU A C 1
ATOM 2118 O O . LEU A 1 270 ? -6.837 15.915 12.102 1.00 98.25 270 LEU A O 1
ATOM 2122 N N . THR A 1 271 ? -4.832 14.998 11.679 1.00 97.19 271 THR A N 1
ATOM 2123 C CA . THR A 1 271 ? -4.096 15.772 12.697 1.00 97.19 271 THR A CA 1
ATOM 2124 C C . THR A 1 271 ? -3.574 17.111 12.172 1.00 97.19 271 THR A C 1
ATOM 2126 O O . THR A 1 271 ? -3.172 17.967 12.960 1.00 97.19 271 THR A O 1
ATOM 2129 N N . MET A 1 272 ? -3.565 17.305 10.852 1.00 95.19 272 MET A N 1
ATOM 2130 C CA . MET A 1 272 ? -2.989 18.477 10.194 1.00 95.19 272 MET A CA 1
ATOM 2131 C C . MET A 1 272 ? -4.025 19.585 10.002 1.00 95.19 272 MET A C 1
ATOM 2133 O O . MET A 1 272 ? -5.224 19.331 9.896 1.00 95.19 272 MET A O 1
ATOM 2137 N N . ASP A 1 273 ? -3.546 20.820 9.851 1.00 94.81 273 ASP A N 1
ATOM 2138 C CA . ASP A 1 273 ? -4.378 21.986 9.530 1.00 94.81 273 ASP A CA 1
ATOM 2139 C C . ASP A 1 273 ? -5.143 21.816 8.206 1.00 94.81 273 ASP A C 1
ATOM 2141 O O . ASP A 1 273 ? -6.308 22.198 8.097 1.00 94.81 273 ASP A O 1
ATOM 2145 N N . SER A 1 274 ? -4.529 21.169 7.214 1.00 93.56 274 SER A N 1
ATOM 2146 C CA . SER A 1 274 ? -5.150 20.802 5.938 1.00 93.56 274 SER A CA 1
ATOM 2147 C C . SER A 1 274 ? -6.307 19.809 6.082 1.00 93.56 274 SER A C 1
ATOM 2149 O O . SER A 1 274 ? -7.245 19.869 5.284 1.00 93.56 274 SER A O 1
ATOM 2151 N N . GLY A 1 275 ? -6.270 18.956 7.108 1.00 93.31 275 GLY A N 1
ATOM 2152 C CA . GLY A 1 275 ? -7.368 18.088 7.531 1.00 93.31 275 GLY A CA 1
ATOM 2153 C C . GLY A 1 275 ? -8.280 18.714 8.581 1.00 93.31 275 GLY A C 1
ATOM 2154 O O . GLY A 1 275 ? -9.112 18.015 9.149 1.00 93.31 275 GLY A O 1
ATOM 2155 N N . GLY A 1 276 ? -8.147 20.018 8.844 1.00 94.94 276 GLY A N 1
ATOM 2156 C CA . GLY A 1 276 ? -8.967 20.762 9.800 1.00 94.94 276 GLY A CA 1
ATOM 2157 C C . GLY A 1 276 ? -8.601 20.540 11.267 1.00 94.94 276 GLY A C 1
ATOM 2158 O O . GLY A 1 276 ? -9.376 20.940 12.132 1.00 94.94 276 GLY A O 1
ATOM 2159 N N . SER A 1 277 ? -7.462 19.900 11.555 1.00 95.62 277 SER A N 1
ATOM 2160 C CA . SER A 1 277 ? -7.012 19.547 12.910 1.00 95.62 277 SER A CA 1
ATOM 2161 C C . SER A 1 277 ? -8.087 18.808 13.716 1.00 95.62 277 SER A C 1
ATOM 2163 O O . SER A 1 277 ? -8.266 19.036 14.914 1.00 95.62 277 SER A O 1
ATOM 2165 N N . ILE A 1 278 ? -8.834 17.941 13.028 1.00 97.00 278 ILE A N 1
ATOM 2166 C CA . ILE A 1 278 ? -9.981 17.214 13.574 1.00 97.00 278 ILE A CA 1
ATOM 2167 C C . ILE A 1 278 ? -9.536 16.288 14.719 1.00 97.00 278 ILE A C 1
ATOM 2169 O O . ILE A 1 278 ? -10.257 16.146 15.706 1.00 97.00 278 ILE A O 1
ATOM 2173 N N . ILE A 1 279 ? -8.353 15.675 14.607 1.00 98.06 279 ILE A N 1
ATOM 2174 C CA . ILE A 1 279 ? -7.748 14.857 15.663 1.00 98.06 279 ILE A CA 1
ATOM 2175 C C . ILE A 1 279 ? -6.693 15.673 16.409 1.00 98.06 279 ILE A C 1
ATOM 2177 O O . ILE A 1 279 ? -5.762 16.207 15.809 1.00 98.06 279 ILE A O 1
ATOM 2181 N N . ASN A 1 280 ? -6.787 15.706 17.738 1.00 96.38 280 ASN A N 1
ATOM 2182 C CA . ASN A 1 280 ? -5.824 16.388 18.600 1.00 96.38 280 ASN A CA 1
ATOM 2183 C C . ASN A 1 280 ? -5.474 15.551 19.845 1.00 96.38 280 ASN A C 1
ATOM 2185 O O . ASN A 1 280 ? -6.106 14.536 20.140 1.00 96.38 280 ASN A O 1
ATOM 2189 N N . ARG A 1 281 ? -4.440 15.975 20.581 1.00 95.81 281 ARG A N 1
ATOM 2190 C CA . ARG A 1 281 ? -3.852 15.199 21.685 1.00 95.81 281 ARG A CA 1
ATOM 2191 C C . ARG A 1 281 ? -4.725 15.073 22.940 1.00 95.81 281 ARG A C 1
ATOM 2193 O O . ARG A 1 281 ? -4.384 14.245 23.779 1.00 95.81 281 ARG A O 1
ATOM 2200 N N . SER A 1 282 ? -5.806 15.844 23.092 1.00 96.62 282 SER A N 1
ATOM 2201 C CA . SER A 1 282 ? -6.710 15.702 24.246 1.00 96.62 282 SER A CA 1
ATOM 2202 C C . SER A 1 282 ? -7.763 14.609 24.055 1.00 96.62 282 SER A C 1
ATOM 2204 O O . SER A 1 282 ? -8.413 14.213 25.020 1.00 96.62 282 SER A O 1
ATOM 2206 N N . MET A 1 283 ? -7.927 14.106 22.828 1.00 97.69 283 MET A N 1
ATOM 2207 C CA . MET A 1 283 ? -8.917 13.082 22.518 1.00 97.69 283 MET A CA 1
ATOM 2208 C C . MET A 1 283 ? -8.507 11.710 23.053 1.00 97.69 283 MET A C 1
ATOM 2210 O O . MET A 1 283 ? -7.333 11.344 23.023 1.00 97.69 283 MET A O 1
ATOM 2214 N N . THR A 1 284 ? -9.490 10.915 23.469 1.00 96.81 284 THR A N 1
ATOM 2215 C CA . THR A 1 284 ? -9.307 9.505 23.837 1.00 96.81 284 THR A CA 1
ATOM 2216 C C . THR A 1 284 ? -9.246 8.602 22.603 1.00 96.81 284 THR A C 1
ATOM 2218 O O . THR A 1 284 ? -9.721 8.959 21.523 1.00 96.81 284 THR A O 1
ATOM 2221 N N . THR A 1 285 ? -8.729 7.381 22.763 1.00 96.81 285 THR A N 1
ATOM 2222 C CA . THR A 1 285 ? -8.647 6.373 21.691 1.00 96.81 285 THR A CA 1
ATOM 2223 C C . THR A 1 285 ? -10.006 6.135 21.019 1.00 96.81 285 THR A C 1
ATOM 2225 O O . THR A 1 285 ? -10.107 6.108 19.791 1.00 96.81 285 THR A O 1
ATOM 2228 N N . ARG A 1 286 ? -11.078 6.041 21.817 1.00 94.88 286 ARG A N 1
ATOM 2229 C CA . ARG A 1 286 ? -12.455 5.854 21.337 1.00 94.88 286 ARG A CA 1
ATOM 2230 C C . ARG A 1 286 ? -12.978 7.069 20.565 1.00 94.88 286 ARG A C 1
ATOM 2232 O O . ARG A 1 286 ? -13.645 6.902 19.545 1.00 94.88 286 ARG A O 1
ATOM 2239 N N . GLN A 1 287 ? -12.667 8.284 21.020 1.00 97.00 287 GLN A N 1
ATOM 2240 C CA . GLN A 1 287 ? -13.045 9.511 20.314 1.00 97.00 287 GLN A CA 1
ATOM 2241 C C . GLN A 1 287 ? -12.345 9.607 18.957 1.00 97.00 287 GLN A C 1
ATOM 2243 O O . GLN A 1 287 ? -13.004 9.899 17.961 1.00 97.00 287 GLN A O 1
ATOM 2248 N N . ILE A 1 288 ? -11.043 9.303 18.900 1.00 98.56 288 ILE A N 1
ATOM 2249 C CA . ILE A 1 288 ? -10.277 9.276 17.646 1.00 98.56 288 ILE A CA 1
ATOM 2250 C C . ILE A 1 288 ? -10.870 8.243 16.682 1.00 98.56 288 ILE A C 1
ATOM 2252 O O . ILE A 1 288 ? -11.111 8.567 15.519 1.00 98.56 288 ILE A O 1
ATOM 2256 N N . PHE A 1 289 ? -11.166 7.031 17.166 1.00 98.31 289 PHE A N 1
ATOM 2257 C CA . PHE A 1 289 ? -11.828 5.996 16.370 1.00 98.31 289 PHE A CA 1
ATOM 2258 C C . PHE A 1 289 ? -13.150 6.503 15.779 1.00 98.31 289 PHE A C 1
ATOM 2260 O O . PHE A 1 289 ? -13.322 6.491 14.563 1.00 98.31 289 PHE A O 1
ATOM 2267 N N . ARG A 1 290 ? -14.063 7.017 16.616 1.00 97.62 290 ARG A N 1
ATOM 2268 C CA . ARG A 1 290 ? -15.379 7.498 16.164 1.00 97.62 290 ARG A CA 1
ATOM 2269 C C . ARG A 1 290 ? -15.262 8.624 15.137 1.00 97.62 290 ARG A C 1
ATOM 2271 O O . ARG A 1 290 ? -15.995 8.634 14.152 1.00 97.62 290 ARG A O 1
ATOM 2278 N N . VAL A 1 291 ? -14.342 9.558 15.353 1.00 98.25 291 VAL A N 1
ATOM 2279 C CA . VAL A 1 291 ? -14.094 10.673 14.435 1.00 98.25 291 VAL A CA 1
ATOM 2280 C C . VAL A 1 291 ? -13.547 10.196 13.090 1.00 98.25 291 VAL A C 1
ATOM 2282 O O . VAL A 1 291 ? -14.004 10.680 12.055 1.00 98.25 291 VAL A O 1
ATOM 2285 N N . ALA A 1 292 ? -12.635 9.221 13.079 1.00 98.56 292 ALA A N 1
ATOM 2286 C CA . ALA A 1 292 ? -12.140 8.620 11.843 1.00 98.56 292 ALA A CA 1
ATOM 2287 C C . ALA A 1 292 ? -13.257 7.885 11.078 1.00 98.56 292 ALA A C 1
ATOM 2289 O O . ALA A 1 292 ? -13.404 8.090 9.875 1.00 98.56 292 ALA A O 1
ATOM 2290 N N . ILE A 1 293 ? -14.102 7.110 11.771 1.00 98.50 293 ILE A N 1
ATOM 2291 C CA . ILE A 1 293 ? -15.278 6.467 11.159 1.00 98.50 293 ILE A CA 1
ATOM 2292 C C . ILE A 1 293 ? -16.231 7.517 10.568 1.00 98.50 293 ILE A C 1
ATOM 2294 O O . ILE A 1 293 ? -16.661 7.387 9.425 1.00 98.50 293 ILE A O 1
ATOM 2298 N N . ASN A 1 294 ? -16.520 8.595 11.301 1.00 98.38 294 ASN A N 1
ATOM 2299 C CA . ASN A 1 294 ? -17.359 9.681 10.793 1.00 98.38 294 ASN A CA 1
ATOM 2300 C C . ASN A 1 294 ? -16.757 10.362 9.558 1.00 98.38 294 ASN A C 1
ATOM 2302 O O . ASN A 1 294 ? -17.469 10.705 8.614 1.00 98.38 294 ASN A O 1
ATOM 2306 N N . PHE A 1 295 ? -15.434 10.520 9.534 1.00 98.56 295 PHE A N 1
ATOM 2307 C CA . PHE A 1 295 ? -14.733 11.042 8.372 1.00 98.56 295 PHE A CA 1
ATOM 2308 C C . PHE A 1 295 ? -14.863 10.123 7.147 1.00 98.56 295 PHE A C 1
ATOM 2310 O O . PHE A 1 295 ? -15.114 10.624 6.047 1.00 98.56 295 PHE A O 1
ATOM 2317 N N . PHE A 1 296 ? -14.740 8.803 7.320 1.00 98.38 296 PHE A N 1
ATOM 2318 C CA . PHE A 1 296 ? -14.975 7.842 6.238 1.00 98.38 296 PHE A CA 1
ATOM 2319 C C . PHE A 1 296 ? -16.412 7.917 5.720 1.00 98.38 296 PHE A C 1
ATOM 2321 O O . PHE A 1 296 ? -16.609 8.004 4.514 1.00 98.38 296 PHE A O 1
ATOM 2328 N N . ALA A 1 297 ? -17.400 7.962 6.614 1.00 97.94 297 ALA A N 1
ATOM 2329 C CA . ALA A 1 297 ? -18.809 7.926 6.238 1.00 97.94 297 ALA A CA 1
ATOM 2330 C C . ALA A 1 297 ? -19.249 9.160 5.430 1.00 97.94 297 ALA A C 1
ATOM 2332 O O . ALA A 1 297 ? -19.838 9.026 4.359 1.00 97.94 297 ALA A O 1
ATOM 2333 N N . THR A 1 298 ? -18.979 10.376 5.925 1.00 95.62 298 THR A N 1
ATOM 2334 C CA . THR A 1 298 ? -19.720 11.567 5.458 1.00 95.62 298 THR A CA 1
ATOM 2335 C C . THR A 1 298 ? -18.864 12.790 5.123 1.00 95.62 298 THR A C 1
ATOM 2337 O O . THR A 1 298 ? -19.411 13.867 4.865 1.00 95.62 298 THR A O 1
ATOM 2340 N N . SER A 1 299 ? -17.531 12.699 5.155 1.00 97.38 299 SER A N 1
ATOM 2341 C CA . SER A 1 299 ? -16.690 13.886 4.959 1.00 97.38 299 SER A CA 1
ATOM 2342 C C . SER A 1 299 ? -16.799 14.464 3.545 1.00 97.38 299 SER A C 1
ATOM 2344 O O . SER A 1 299 ? -16.513 13.809 2.547 1.00 97.38 299 SER A O 1
ATOM 2346 N N . LYS A 1 300 ? -17.100 15.762 3.443 1.00 95.81 300 LYS A N 1
ATOM 2347 C CA . LYS A 1 300 ? -17.054 16.496 2.165 1.00 95.81 300 LYS A CA 1
ATOM 2348 C C . LYS A 1 300 ? -15.622 16.795 1.696 1.00 95.81 300 LYS A C 1
ATOM 2350 O O . LYS A 1 300 ? -15.444 17.388 0.637 1.00 95.81 300 LYS A O 1
ATOM 2355 N N . MET A 1 301 ? -14.593 16.448 2.479 1.00 96.38 301 MET A N 1
ATOM 2356 C CA . MET A 1 301 ? -13.195 16.644 2.069 1.00 96.38 301 MET A CA 1
ATOM 2357 C C . MET A 1 301 ? -12.780 15.676 0.958 1.00 96.38 301 MET A C 1
ATOM 2359 O O . MET A 1 301 ? -11.951 16.043 0.132 1.00 96.38 301 MET A O 1
ATOM 2363 N N . TRP A 1 302 ? -13.404 14.496 0.873 1.00 96.88 302 TRP A N 1
ATOM 2364 C CA . TRP A 1 302 ? -13.127 13.510 -0.176 1.00 96.88 302 TRP A CA 1
ATOM 2365 C C . TRP A 1 302 ? -13.302 14.084 -1.584 1.00 96.88 302 TRP A C 1
ATOM 2367 O O . TRP A 1 302 ? -12.425 13.924 -2.428 1.00 96.88 302 TRP A O 1
ATOM 2377 N N . SER A 1 303 ? -14.366 14.863 -1.815 1.00 95.50 303 SER A N 1
ATOM 2378 C CA . SER A 1 303 ? -14.626 15.495 -3.117 1.00 95.50 303 SER A CA 1
ATOM 2379 C C . SER A 1 303 ? -13.646 16.621 -3.468 1.00 95.50 303 SER A C 1
ATOM 2381 O O . SER A 1 303 ? -13.679 17.134 -4.582 1.00 95.50 303 SER A O 1
ATOM 2383 N N . LYS A 1 304 ? -12.814 17.056 -2.514 1.00 95.44 304 LYS A N 1
ATOM 2384 C CA . LYS A 1 304 ? -11.776 18.078 -2.706 1.00 95.44 304 LYS A CA 1
ATOM 2385 C C . LYS A 1 304 ? -10.375 17.476 -2.829 1.00 95.44 304 LYS A C 1
ATOM 2387 O O . LYS A 1 304 ? -9.441 18.225 -3.100 1.00 95.44 304 LYS A O 1
ATOM 2392 N N . GLY A 1 305 ? -10.239 16.161 -2.648 1.00 96.56 305 GLY A N 1
ATOM 2393 C CA . GLY A 1 305 ? -8.957 15.479 -2.513 1.00 96.56 305 GLY A CA 1
ATOM 2394 C C . GLY A 1 305 ? -8.319 15.737 -1.148 1.00 96.56 305 GLY A C 1
ATOM 2395 O O . GLY A 1 305 ? -8.355 16.850 -0.616 1.00 96.56 305 GLY A O 1
ATOM 2396 N N . LEU A 1 306 ? -7.730 14.698 -0.565 1.00 98.06 306 LEU A N 1
ATOM 2397 C CA . LEU A 1 306 ? -6.977 14.813 0.681 1.00 98.06 306 LEU A CA 1
ATOM 2398 C C . LEU A 1 306 ? -5.529 15.167 0.340 1.00 98.06 306 LEU A C 1
ATOM 2400 O O . LEU A 1 306 ? -4.963 14.585 -0.579 1.00 98.06 306 LEU A O 1
ATOM 2404 N N . VAL A 1 307 ? -4.929 16.121 1.051 1.00 97.75 307 VAL A N 1
ATOM 2405 C CA . VAL A 1 307 ? -3.543 16.556 0.806 1.00 97.75 307 VAL A CA 1
ATOM 2406 C C . VAL A 1 307 ? -2.781 16.521 2.121 1.00 97.75 307 VAL A C 1
ATOM 2408 O O . VAL A 1 307 ? -3.037 17.350 2.999 1.00 97.75 307 VAL A O 1
ATOM 2411 N N . ILE A 1 308 ? -1.838 15.587 2.250 1.00 97.19 308 ILE A N 1
ATOM 2412 C CA . ILE A 1 308 ? -1.048 15.352 3.468 1.00 97.19 308 ILE A CA 1
ATOM 2413 C C . ILE A 1 308 ? 0.126 16.336 3.529 1.00 97.19 308 ILE A C 1
ATOM 2415 O O . ILE A 1 308 ? 1.292 15.974 3.599 1.00 97.19 308 ILE A O 1
ATOM 2419 N N . GLN A 1 309 ? -0.186 17.628 3.482 1.00 95.25 309 GLN A N 1
ATOM 2420 C CA . GLN A 1 309 ? 0.788 18.709 3.596 1.00 95.25 309 GLN A CA 1
ATOM 2421 C C . GLN A 1 309 ? 0.228 19.814 4.483 1.00 95.25 309 GLN A C 1
ATOM 2423 O O . GLN A 1 309 ? -0.969 20.111 4.379 1.00 95.25 309 GLN A O 1
ATOM 2428 N N . PRO A 1 310 ? 1.059 20.453 5.327 1.00 92.06 310 PRO A N 1
ATOM 2429 C CA . PRO A 1 310 ? 0.627 21.631 6.061 1.00 92.06 310 PRO A CA 1
ATOM 2430 C C . PRO A 1 310 ? 0.179 22.713 5.078 1.00 92.06 310 PRO A C 1
ATOM 2432 O O . PRO A 1 310 ? 0.842 22.903 4.054 1.00 92.06 310 PRO A O 1
ATOM 2435 N N . MET A 1 311 ? -0.884 23.467 5.373 1.00 90.62 311 MET A N 1
ATOM 2436 C CA . MET A 1 311 ? -1.416 24.453 4.413 1.00 90.62 311 MET A CA 1
ATOM 2437 C C . MET A 1 311 ? -0.352 25.461 3.953 1.00 90.62 311 MET A C 1
ATOM 2439 O O . MET A 1 311 ? -0.307 25.821 2.780 1.00 90.62 311 MET A O 1
ATOM 2443 N N . LYS A 1 312 ? 0.544 25.868 4.861 1.00 90.25 312 LYS A N 1
ATOM 2444 C CA . LYS A 1 312 ? 1.646 26.809 4.582 1.00 90.25 312 LYS A CA 1
ATOM 2445 C C . LYS A 1 312 ? 2.793 26.221 3.751 1.00 90.25 312 LYS A C 1
ATOM 2447 O O . LYS A 1 312 ? 3.586 26.981 3.212 1.00 90.25 312 LYS A O 1
ATOM 2452 N N . LYS A 1 313 ? 2.916 24.893 3.687 1.00 90.06 313 LYS A N 1
ATOM 2453 C CA . LYS A 1 313 ? 3.985 24.171 2.972 1.00 90.06 313 LYS A CA 1
ATOM 2454 C C . LYS A 1 313 ? 3.450 23.408 1.758 1.00 90.06 313 LYS A C 1
ATOM 2456 O O . LYS A 1 313 ? 4.099 22.486 1.280 1.00 90.06 313 LYS A O 1
ATOM 2461 N N . ARG A 1 314 ? 2.247 23.749 1.293 1.00 92.38 314 ARG A N 1
ATOM 2462 C CA . ARG A 1 314 ? 1.597 23.046 0.190 1.00 92.38 314 ARG A CA 1
ATOM 2463 C C . ARG A 1 314 ? 2.393 23.234 -1.103 1.00 92.38 314 ARG A C 1
ATOM 2465 O O . ARG A 1 314 ? 2.581 24.366 -1.540 1.00 92.38 314 ARG A O 1
ATOM 2472 N N . THR A 1 315 ? 2.819 22.128 -1.708 1.00 93.44 315 THR A N 1
ATOM 2473 C CA . THR A 1 315 ? 3.570 22.120 -2.975 1.00 93.44 315 THR A CA 1
ATOM 2474 C C . THR A 1 315 ? 2.664 21.842 -4.171 1.00 93.44 315 THR A C 1
ATOM 2476 O O . THR A 1 315 ? 2.870 22.406 -5.244 1.00 93.44 315 THR A O 1
ATOM 2479 N N . ILE A 1 316 ? 1.624 21.018 -3.994 1.00 94.19 316 ILE A N 1
ATOM 2480 C CA . ILE A 1 316 ? 0.675 20.698 -5.064 1.00 94.19 316 ILE A CA 1
ATOM 2481 C C . ILE A 1 316 ? -0.265 21.879 -5.360 1.00 94.19 316 ILE A C 1
ATOM 2483 O O . ILE A 1 316 ? -0.869 22.472 -4.459 1.00 94.19 316 ILE A O 1
ATOM 2487 N N . SER A 1 317 ? -0.416 22.209 -6.646 1.00 94.12 317 SER A N 1
ATOM 2488 C CA . SER A 1 317 ? -1.316 23.273 -7.101 1.00 94.12 317 SER A CA 1
ATOM 2489 C C . SER A 1 317 ? -2.785 22.829 -7.100 1.00 94.12 317 SER A C 1
ATOM 2491 O O . SER A 1 317 ? -3.101 21.636 -7.056 1.00 94.12 317 SER A O 1
ATOM 2493 N N . LYS A 1 318 ? -3.717 23.788 -7.187 1.00 93.62 318 LYS A N 1
ATOM 2494 C CA . LYS A 1 318 ? -5.157 23.483 -7.288 1.00 93.62 318 LYS A CA 1
ATOM 2495 C C . LYS A 1 318 ? -5.475 22.683 -8.552 1.00 93.62 318 LYS A C 1
ATOM 2497 O O . LYS A 1 318 ? -6.300 21.776 -8.514 1.00 93.62 318 LYS A O 1
ATOM 2502 N N . GLU A 1 319 ? -4.790 22.992 -9.645 1.00 94.06 319 GLU A N 1
ATOM 2503 C CA . GLU A 1 319 ? -4.896 22.307 -10.932 1.00 94.06 319 GLU A CA 1
ATOM 2504 C C . GLU A 1 319 ? -4.362 20.875 -10.822 1.00 94.06 319 GLU A C 1
ATOM 2506 O O . GLU A 1 319 ? -4.974 19.951 -11.355 1.00 94.06 319 GLU A O 1
ATOM 2511 N N . GLY A 1 320 ? -3.274 20.671 -10.069 1.00 94.69 320 GLY A N 1
ATOM 2512 C CA . GLY A 1 320 ? -2.748 19.343 -9.754 1.00 94.69 320 GLY A CA 1
ATOM 2513 C C . GLY A 1 320 ? -3.763 18.483 -8.998 1.00 94.69 320 GLY A C 1
ATOM 2514 O O . GLY A 1 320 ? -4.026 17.349 -9.395 1.00 94.69 320 GLY A O 1
ATOM 2515 N N . ILE A 1 321 ? -4.401 19.039 -7.963 1.00 96.12 321 ILE A N 1
ATOM 2516 C CA . ILE A 1 321 ? -5.459 18.347 -7.206 1.00 96.12 321 ILE A CA 1
ATOM 2517 C C . ILE A 1 321 ? -6.660 18.029 -8.109 1.00 96.12 321 ILE A C 1
ATOM 2519 O O . ILE A 1 321 ? -7.161 16.904 -8.097 1.00 96.12 321 ILE A O 1
ATOM 2523 N N . ALA A 1 322 ? -7.105 18.991 -8.923 1.00 96.50 322 ALA A N 1
ATOM 2524 C CA . ALA A 1 322 ? -8.206 18.786 -9.864 1.00 96.50 322 ALA A CA 1
ATOM 2525 C C . ALA A 1 322 ? -7.891 17.676 -10.880 1.00 96.50 322 ALA A C 1
ATOM 2527 O O . ALA A 1 322 ? -8.760 16.869 -11.210 1.00 96.50 322 ALA A O 1
ATOM 2528 N N . HIS A 1 323 ? -6.640 17.590 -11.339 1.00 95.50 323 HIS A N 1
ATOM 2529 C CA . HIS A 1 323 ? -6.195 16.514 -12.218 1.00 95.50 323 HIS A CA 1
ATOM 2530 C C . HIS A 1 323 ? -6.217 15.148 -11.526 1.00 95.50 323 HIS A C 1
ATOM 2532 O O . HIS A 1 323 ? -6.686 14.179 -12.126 1.00 95.50 323 HIS A O 1
ATOM 2538 N N . LEU A 1 324 ? -5.765 15.056 -10.268 1.00 97.19 324 LEU A N 1
ATOM 2539 C CA . LEU A 1 324 ? -5.851 13.812 -9.493 1.00 97.19 324 LEU A CA 1
ATOM 2540 C C . LEU A 1 324 ? -7.301 13.330 -9.377 1.00 97.19 324 LEU A C 1
ATOM 2542 O O . LEU A 1 324 ? -7.575 12.176 -9.690 1.00 97.19 324 LEU A O 1
ATOM 2546 N N . LEU A 1 325 ? -8.225 14.224 -9.016 1.00 96.94 325 LEU A N 1
ATOM 2547 C CA . LEU A 1 325 ? -9.658 13.923 -8.898 1.00 96.94 325 LEU A CA 1
ATOM 2548 C C . LEU A 1 325 ? -10.318 13.547 -10.231 1.00 96.94 325 LEU A C 1
ATOM 2550 O O . LEU A 1 325 ? -11.310 12.828 -10.248 1.00 96.94 325 LEU A O 1
ATOM 2554 N N . LYS A 1 326 ? -9.789 14.043 -11.354 1.00 96.75 326 LYS A N 1
ATOM 2555 C CA . LYS A 1 326 ? -10.247 13.652 -12.693 1.00 96.75 326 LYS A CA 1
ATOM 2556 C C . LYS A 1 326 ? -9.716 12.275 -13.107 1.00 96.75 326 LYS A C 1
ATOM 2558 O O . LYS A 1 326 ? -10.352 11.589 -13.901 1.00 96.75 326 LYS A O 1
ATOM 2563 N N . THR A 1 327 ? -8.531 11.907 -12.628 1.00 96.31 327 THR A N 1
ATOM 2564 C CA . THR A 1 327 ? -7.781 10.731 -13.094 1.00 96.31 327 THR A CA 1
ATOM 2565 C C . THR A 1 327 ? -8.053 9.482 -12.261 1.00 96.31 327 THR A C 1
ATOM 2567 O O . THR A 1 327 ? -8.074 8.371 -12.796 1.00 96.31 327 THR A O 1
ATOM 2570 N N . PHE A 1 328 ? -8.244 9.657 -10.955 1.00 97.06 328 PHE A N 1
ATOM 2571 C CA . PHE A 1 328 ? -8.422 8.585 -9.983 1.00 97.06 328 PHE A CA 1
ATOM 2572 C C . PHE A 1 328 ? -9.771 8.715 -9.281 1.00 97.06 328 PHE A C 1
ATOM 2574 O O . PHE A 1 328 ? -10.249 9.824 -9.056 1.00 97.06 328 PHE A O 1
ATOM 2581 N N . ASP A 1 329 ? -10.347 7.580 -8.884 1.00 96.12 329 ASP A N 1
ATOM 2582 C CA . ASP A 1 329 ? -11.634 7.550 -8.183 1.00 96.12 329 ASP A CA 1
ATOM 2583 C C . ASP A 1 329 ? -11.555 8.213 -6.798 1.00 96.12 329 ASP A C 1
ATOM 2585 O O . ASP A 1 329 ? -12.514 8.839 -6.346 1.00 96.12 329 ASP A O 1
ATOM 2589 N N . VAL A 1 330 ? -10.395 8.101 -6.139 1.00 97.50 330 VAL A N 1
ATOM 2590 C CA . VAL A 1 330 ? -10.086 8.737 -4.856 1.00 97.50 330 VAL A CA 1
ATOM 2591 C C . VAL A 1 330 ? -8.699 9.377 -4.926 1.00 97.50 330 VAL A C 1
ATOM 2593 O O . VAL A 1 330 ? -7.741 8.780 -5.425 1.00 97.50 330 VAL A O 1
ATOM 2596 N N . ALA A 1 331 ? -8.584 10.602 -4.410 1.00 97.75 331 ALA A N 1
ATOM 2597 C CA . ALA A 1 331 ? -7.334 11.353 -4.370 1.00 97.75 331 ALA A CA 1
ATOM 2598 C C . ALA A 1 331 ? -6.867 11.565 -2.923 1.00 97.75 331 ALA A C 1
ATOM 2600 O O . ALA A 1 331 ? -7.482 12.320 -2.165 1.00 97.75 331 ALA A O 1
ATOM 2601 N N . ILE A 1 332 ? -5.755 10.923 -2.566 1.00 98.19 332 ILE A N 1
ATOM 2602 C CA . ILE A 1 332 ? -4.999 11.153 -1.332 1.00 98.19 332 ILE A CA 1
ATOM 2603 C C . ILE A 1 332 ? -3.574 11.506 -1.742 1.00 98.19 332 ILE A C 1
ATOM 2605 O O . ILE A 1 332 ? -2.748 10.631 -1.985 1.00 98.19 332 ILE A O 1
ATOM 2609 N N . CYS A 1 333 ? -3.307 12.798 -1.871 1.00 98.06 333 CYS A N 1
ATOM 2610 C CA . CYS A 1 333 ? -1.999 13.319 -2.218 1.00 98.06 333 CYS A CA 1
ATOM 2611 C C . CYS A 1 333 ? -1.059 13.234 -1.012 1.00 98.06 333 CYS A C 1
ATOM 2613 O O . CYS A 1 333 ? -1.400 13.689 0.082 1.00 98.06 333 CYS A O 1
ATOM 2615 N N . ASP A 1 334 ? 0.093 12.618 -1.233 1.00 97.31 334 ASP A N 1
ATOM 2616 C CA . ASP A 1 334 ? 1.106 12.314 -0.232 1.00 97.31 334 ASP A CA 1
ATOM 2617 C C . ASP A 1 334 ? 1.847 13.557 0.303 1.00 97.31 334 ASP A C 1
ATOM 2619 O O . ASP A 1 334 ? 1.516 14.699 -0.027 1.00 97.31 334 ASP A O 1
ATOM 2623 N N . VAL A 1 335 ? 2.866 13.336 1.141 1.00 96.31 335 VAL A N 1
ATOM 2624 C CA . VAL A 1 335 ? 3.627 14.435 1.761 1.00 96.31 335 VAL A CA 1
ATOM 2625 C C . VAL A 1 335 ? 4.490 15.203 0.761 1.00 96.31 335 VAL A C 1
ATOM 2627 O O . VAL A 1 335 ? 4.697 16.404 0.941 1.00 96.31 335 VAL A O 1
ATOM 2630 N N . SER A 1 336 ? 4.926 14.554 -0.324 1.00 94.81 336 SER A N 1
ATOM 2631 C CA . SER A 1 336 ? 5.728 15.190 -1.376 1.00 94.81 336 SER A CA 1
ATOM 2632 C C . SER A 1 336 ? 4.888 16.068 -2.313 1.00 94.81 336 SER A C 1
ATOM 2634 O O . SER A 1 336 ? 5.369 17.076 -2.839 1.00 94.81 336 SER A O 1
ATOM 2636 N N . GLY A 1 337 ? 3.607 15.732 -2.491 1.00 95.19 337 GLY A N 1
ATOM 2637 C CA . GLY A 1 337 ? 2.720 16.401 -3.440 1.00 95.19 337 GLY A CA 1
ATOM 2638 C C . GLY A 1 337 ? 2.711 15.756 -4.831 1.00 95.19 337 GLY A C 1
ATOM 2639 O O . GLY A 1 337 ? 2.128 16.318 -5.761 1.00 95.19 337 GLY A O 1
ATOM 2640 N N . HIS A 1 338 ? 3.367 14.604 -4.997 1.00 95.25 338 HIS A N 1
ATOM 2641 C CA . HIS A 1 338 ? 3.586 13.958 -6.295 1.00 95.25 338 HIS A CA 1
ATOM 2642 C C . HIS A 1 338 ? 2.923 12.586 -6.426 1.00 95.25 338 HIS A C 1
ATOM 2644 O O . HIS A 1 338 ? 2.739 12.119 -7.551 1.00 95.25 338 HIS A O 1
ATOM 2650 N N . VAL A 1 339 ? 2.541 11.951 -5.316 1.00 97.25 339 VAL A N 1
ATOM 2651 C CA . VAL A 1 339 ? 1.954 10.607 -5.311 1.00 97.25 339 VAL A CA 1
ATOM 2652 C C . VAL A 1 339 ? 0.498 10.682 -4.883 1.00 97.25 339 VAL A C 1
ATOM 2654 O O . VAL A 1 339 ? 0.165 11.293 -3.868 1.00 97.25 339 VAL A O 1
ATOM 2657 N N . ASN A 1 340 ? -0.384 10.011 -5.621 1.00 98.06 340 ASN A N 1
ATOM 2658 C CA . ASN A 1 340 ? -1.684 9.629 -5.086 1.00 98.06 340 ASN A CA 1
ATOM 2659 C C . ASN A 1 340 ? -1.545 8.290 -4.353 1.00 98.06 340 ASN A C 1
ATOM 2661 O O . ASN A 1 340 ? -1.360 7.256 -4.994 1.00 98.06 340 ASN A O 1
ATOM 2665 N N . LEU A 1 341 ? -1.657 8.289 -3.026 1.00 97.88 341 LEU A N 1
ATOM 2666 C CA . LEU A 1 341 ? -1.591 7.073 -2.209 1.00 97.88 341 LEU A CA 1
ATOM 2667 C C . LEU A 1 341 ? -2.778 6.135 -2.480 1.00 97.88 341 LEU A C 1
ATOM 2669 O O . LEU A 1 341 ? -2.649 4.920 -2.361 1.00 97.88 341 LEU A O 1
ATOM 2673 N N . ALA A 1 342 ? -3.923 6.686 -2.890 1.00 97.31 342 ALA A N 1
ATOM 2674 C CA . ALA A 1 342 ? -5.151 5.942 -3.161 1.00 97.31 342 ALA A CA 1
ATOM 2675 C C . ALA A 1 342 ? -5.308 5.534 -4.637 1.00 97.31 342 ALA A C 1
ATOM 2677 O O . ALA A 1 342 ? -6.416 5.250 -5.075 1.00 97.31 342 ALA A O 1
ATOM 2678 N N . PHE A 1 343 ? -4.233 5.493 -5.434 1.00 96.25 343 PHE A N 1
ATOM 2679 C CA . PHE A 1 343 ? -4.351 5.254 -6.882 1.00 96.25 343 PHE A CA 1
ATOM 2680 C C . PHE A 1 343 ? -4.923 3.879 -7.275 1.00 96.25 343 PHE A C 1
ATOM 2682 O O . PHE A 1 343 ? -5.377 3.716 -8.408 1.00 96.25 343 PHE A O 1
ATOM 2689 N N . ARG A 1 344 ? -4.907 2.914 -6.346 1.00 95.00 344 ARG A N 1
ATOM 2690 C CA . ARG A 1 344 ? -5.535 1.589 -6.483 1.00 95.00 344 ARG A CA 1
ATOM 2691 C C . ARG A 1 344 ? -6.986 1.559 -6.005 1.00 95.00 344 ARG A C 1
ATOM 2693 O O . ARG A 1 344 ? -7.689 0.596 -6.285 1.00 95.00 344 ARG A O 1
ATOM 2700 N N . MET A 1 345 ? -7.417 2.577 -5.259 1.00 95.88 345 MET A N 1
ATOM 2701 C CA . MET A 1 345 ? -8.742 2.609 -4.659 1.00 95.88 345 MET A CA 1
ATOM 2702 C C . MET A 1 345 ? -9.798 2.810 -5.742 1.00 95.88 345 MET A C 1
ATOM 2704 O O . MET A 1 345 ? -9.685 3.741 -6.541 1.00 95.88 345 MET A O 1
ATOM 2708 N N . THR A 1 346 ? -10.813 1.948 -5.774 1.00 95.19 346 THR A N 1
ATOM 2709 C CA . THR A 1 346 ? -11.900 2.046 -6.755 1.00 95.19 346 THR A CA 1
ATOM 2710 C C . THR A 1 346 ? -13.080 2.823 -6.187 1.00 95.19 346 THR A C 1
ATOM 2712 O O . THR A 1 346 ? -13.315 2.857 -4.975 1.00 95.19 346 THR A O 1
ATOM 2715 N N . LYS A 1 347 ? -13.878 3.430 -7.070 1.00 94.69 347 LYS A N 1
ATOM 2716 C CA . LYS A 1 347 ? -15.095 4.148 -6.663 1.00 94.69 347 LYS A CA 1
ATOM 2717 C C . LYS A 1 347 ? -16.080 3.243 -5.920 1.00 94.69 347 LYS A C 1
ATOM 2719 O O . LYS A 1 347 ? -16.654 3.668 -4.924 1.00 94.69 347 LYS A O 1
ATOM 2724 N N . SER A 1 348 ? -16.277 2.011 -6.394 1.00 94.75 348 SER A N 1
ATOM 2725 C CA . SER A 1 348 ? -17.193 1.049 -5.766 1.00 94.75 348 SER A CA 1
ATOM 2726 C C . SER A 1 348 ? -16.720 0.632 -4.378 1.00 94.75 348 SER A C 1
ATOM 2728 O O . SER A 1 348 ? -17.530 0.576 -3.456 1.00 94.75 348 SER A O 1
ATOM 2730 N N . ALA A 1 349 ? -15.416 0.415 -4.207 1.00 95.56 349 ALA A N 1
ATOM 2731 C CA . ALA A 1 349 ? -14.840 0.113 -2.908 1.00 95.56 349 ALA A CA 1
ATOM 2732 C C . ALA A 1 349 ? -14.935 1.268 -1.922 1.00 95.56 349 ALA A C 1
ATOM 2734 O O . ALA A 1 349 ? -15.267 1.075 -0.754 1.00 95.56 349 ALA A O 1
ATOM 2735 N N . PHE A 1 350 ? -14.691 2.484 -2.405 1.00 97.25 350 PHE A N 1
ATOM 2736 C CA . PHE A 1 350 ? -14.857 3.675 -1.596 1.00 97.25 350 PHE A CA 1
ATOM 2737 C C . PHE A 1 350 ? -16.318 3.875 -1.172 1.00 97.25 350 PHE A C 1
ATOM 2739 O O . PHE A 1 350 ? -16.563 4.124 0.003 1.00 97.25 350 PHE A O 1
ATOM 2746 N N . SER A 1 351 ? -17.295 3.698 -2.068 1.00 95.81 351 SER A N 1
ATOM 2747 C CA . SER A 1 351 ? -18.718 3.750 -1.696 1.00 95.81 351 SER A CA 1
ATOM 2748 C C . SER A 1 351 ? -19.083 2.702 -0.642 1.00 95.81 351 SER A C 1
ATOM 2750 O O . SER A 1 351 ? -19.736 3.040 0.341 1.00 95.81 351 SER A O 1
ATOM 2752 N N . GLU A 1 352 ? -18.590 1.468 -0.777 1.00 95.88 352 GLU A N 1
ATOM 2753 C CA . GLU A 1 352 ? -18.788 0.436 0.245 1.00 95.88 352 GLU A CA 1
ATOM 2754 C C . GLU A 1 352 ? -18.178 0.829 1.596 1.00 95.88 352 GLU A C 1
ATOM 2756 O O . GLU A 1 352 ? -18.795 0.619 2.640 1.00 95.88 352 GLU A O 1
ATOM 2761 N N . LEU A 1 353 ? -16.986 1.433 1.594 1.00 97.69 353 LEU A N 1
ATOM 2762 C CA . LEU A 1 353 ? -16.369 1.966 2.805 1.00 97.69 353 LEU A CA 1
ATOM 2763 C C . LEU A 1 353 ? -17.248 3.034 3.467 1.00 97.69 353 LEU A C 1
ATOM 2765 O O . LEU A 1 353 ? -17.376 3.030 4.692 1.00 97.69 353 LEU A O 1
ATOM 2769 N N . GLN A 1 354 ? -17.842 3.943 2.689 1.00 97.94 354 GLN A N 1
ATOM 2770 C CA . GLN A 1 354 ? -18.732 4.975 3.229 1.00 97.94 354 GLN A CA 1
ATOM 2771 C C . GLN A 1 354 ? -19.974 4.353 3.877 1.00 97.94 354 GLN A C 1
ATOM 2773 O O . GLN A 1 354 ? -20.320 4.721 5.002 1.00 97.94 354 GLN A O 1
ATOM 2778 N N . ASP A 1 355 ? -20.593 3.379 3.208 1.00 96.38 355 ASP A N 1
ATOM 2779 C CA . ASP A 1 355 ? -21.764 2.662 3.718 1.00 96.38 355 ASP A CA 1
ATOM 2780 C C . ASP A 1 355 ? -21.429 1.875 4.992 1.00 96.38 355 ASP A C 1
ATOM 2782 O O . ASP A 1 355 ? -22.139 1.961 5.995 1.00 96.38 355 ASP A O 1
ATOM 2786 N N . GLU A 1 356 ? -20.305 1.156 5.003 1.00 96.69 356 GLU A N 1
ATOM 2787 C CA . GLU A 1 356 ? -19.851 0.382 6.160 1.00 96.69 356 GLU A CA 1
ATOM 2788 C C . GLU A 1 356 ? -19.482 1.281 7.350 1.00 96.69 356 GLU A C 1
ATOM 2790 O O . GLU A 1 356 ? -19.791 0.970 8.505 1.00 96.69 356 GLU A O 1
ATOM 2795 N N . ALA A 1 357 ? -18.872 2.438 7.088 1.00 98.12 357 ALA A N 1
ATOM 2796 C CA . ALA A 1 357 ? -18.600 3.438 8.111 1.00 98.12 357 ALA A CA 1
ATOM 2797 C C . ALA A 1 357 ? -19.898 4.056 8.663 1.00 98.12 357 ALA A C 1
ATOM 2799 O O . ALA A 1 357 ? -20.023 4.232 9.877 1.00 98.12 357 ALA A O 1
ATOM 2800 N N . ALA A 1 358 ? -20.898 4.325 7.817 1.00 97.69 358 ALA A N 1
ATOM 2801 C CA . ALA A 1 358 ? -22.209 4.809 8.252 1.00 97.69 358 ALA A CA 1
ATOM 2802 C C . ALA A 1 358 ? -22.960 3.762 9.097 1.00 97.69 358 ALA A C 1
ATOM 2804 O O . ALA A 1 358 ? -23.523 4.094 10.145 1.00 97.69 358 ALA A O 1
ATOM 2805 N N . CYS A 1 359 ? -22.918 2.485 8.703 1.00 95.50 359 CYS A N 1
ATOM 2806 C CA . CYS A 1 359 ? -23.409 1.370 9.516 1.00 95.50 359 CYS A CA 1
ATOM 2807 C C . CYS A 1 359 ? -22.680 1.298 10.862 1.00 95.50 359 CYS A C 1
ATOM 2809 O O . CYS A 1 359 ? -23.325 1.169 11.900 1.00 95.50 359 CYS A O 1
ATOM 2811 N N . THR A 1 360 ? -21.358 1.468 10.863 1.00 97.00 360 THR A N 1
ATOM 2812 C CA . THR A 1 360 ? -20.546 1.475 12.086 1.00 97.00 360 THR A CA 1
ATOM 2813 C C . THR A 1 360 ? -20.976 2.587 13.045 1.00 97.00 360 THR A C 1
ATOM 2815 O O . THR A 1 360 ? -21.146 2.317 14.232 1.00 97.00 360 THR A O 1
ATOM 2818 N N . LEU A 1 361 ? -21.223 3.812 12.563 1.00 97.00 361 LEU A N 1
ATOM 2819 C CA . LEU A 1 361 ? -21.751 4.900 13.403 1.00 97.00 361 LEU A CA 1
ATOM 2820 C C . LEU A 1 361 ? -23.108 4.549 14.015 1.00 97.00 361 LEU A C 1
ATOM 2822 O O . LEU A 1 361 ? -23.308 4.736 15.214 1.00 97.00 361 LEU A O 1
ATOM 2826 N N . ASN A 1 362 ? -24.016 3.993 13.210 1.00 95.81 362 ASN A N 1
ATOM 2827 C CA . ASN A 1 362 ? -25.322 3.557 13.695 1.00 95.81 362 ASN A CA 1
ATOM 2828 C C . ASN A 1 362 ? -25.195 2.474 14.779 1.00 95.81 362 ASN A C 1
ATOM 2830 O O . ASN A 1 362 ? -25.913 2.537 15.776 1.00 95.81 362 ASN A O 1
ATOM 2834 N N . CYS A 1 363 ? -24.275 1.516 14.620 1.00 94.50 363 CYS A N 1
ATOM 2835 C CA . CYS A 1 363 ? -24.001 0.493 15.631 1.00 94.50 363 CYS A CA 1
ATOM 2836 C C . CYS A 1 363 ? -23.431 1.099 16.919 1.00 94.50 363 CYS A C 1
ATOM 2838 O O . CYS A 1 363 ? -23.890 0.750 18.003 1.00 94.50 363 CYS A O 1
ATOM 2840 N N . LEU A 1 364 ? -22.490 2.046 16.817 1.00 93.31 364 LEU A N 1
ATOM 2841 C CA . LEU A 1 364 ? -21.937 2.743 17.986 1.00 93.31 364 LEU A CA 1
ATOM 2842 C C . LEU A 1 364 ? -23.023 3.456 18.812 1.00 93.31 364 LEU A C 1
ATOM 2844 O O . LEU A 1 364 ? -22.859 3.589 20.025 1.00 93.31 364 LEU A O 1
ATOM 2848 N N . ASP A 1 365 ? -24.095 3.921 18.163 1.00 91.69 365 ASP A N 1
ATOM 2849 C CA . ASP A 1 365 ? -25.173 4.690 18.795 1.00 91.69 365 ASP A CA 1
ATOM 2850 C C . ASP A 1 365 ? -26.324 3.820 19.314 1.00 91.69 365 ASP A C 1
ATOM 2852 O O . ASP A 1 365 ? -26.935 4.153 20.329 1.00 91.69 365 ASP A O 1
ATOM 2856 N N . LYS A 1 366 ? -26.647 2.726 18.613 1.00 91.81 366 LYS A N 1
ATOM 2857 C CA . LYS A 1 366 ? -27.865 1.936 18.862 1.00 91.81 366 LYS A CA 1
ATOM 2858 C C . LYS A 1 366 ? -27.612 0.571 19.496 1.00 91.81 366 LYS A C 1
ATOM 2860 O O . LYS A 1 366 ? -28.516 0.049 20.147 1.00 91.81 366 LYS A O 1
ATOM 2865 N N . CYS A 1 367 ? -26.436 -0.027 19.302 1.00 89.19 367 CYS A N 1
ATOM 2866 C CA . CYS A 1 367 ? -26.144 -1.348 19.853 1.00 89.19 367 CYS A CA 1
ATOM 2867 C C . CYS A 1 367 ? -25.792 -1.272 21.340 1.00 89.19 367 CYS A C 1
ATOM 2869 O O . CYS A 1 367 ? -25.275 -0.273 21.852 1.00 89.19 367 CYS A O 1
ATOM 2871 N N . ARG A 1 368 ? -26.035 -2.382 22.042 1.00 84.69 368 ARG A N 1
ATOM 2872 C CA . ARG A 1 368 ? -25.608 -2.547 23.432 1.00 84.69 368 ARG A CA 1
ATOM 2873 C C . ARG A 1 368 ? -24.083 -2.437 23.524 1.00 84.69 368 ARG A C 1
ATOM 2875 O O . ARG A 1 368 ? -23.371 -2.835 22.609 1.00 84.69 368 ARG A O 1
ATOM 2882 N N . ASP A 1 369 ? -23.592 -1.874 24.628 1.00 84.50 369 ASP A N 1
ATOM 2883 C CA . ASP A 1 369 ? -22.160 -1.666 24.890 1.00 84.50 369 ASP A CA 1
ATOM 2884 C C . ASP A 1 369 ? -21.425 -0.972 23.724 1.00 84.50 369 ASP A C 1
ATOM 2886 O O . ASP A 1 369 ? -20.260 -1.257 23.453 1.00 84.50 369 ASP A O 1
ATOM 2890 N N . GLY A 1 370 ? -22.126 -0.088 22.999 1.00 84.06 370 GLY A N 1
ATOM 2891 C CA . GLY A 1 370 ? -21.604 0.638 21.840 1.00 84.06 370 GLY A CA 1
ATOM 2892 C C . GLY A 1 370 ? -21.162 -0.256 20.681 1.00 84.06 370 GLY A C 1
ATOM 2893 O O . GLY A 1 370 ? -20.247 0.121 19.954 1.00 84.06 370 GLY A O 1
ATOM 2894 N N . GLY A 1 371 ? -21.766 -1.435 20.520 1.00 91.19 371 GLY A N 1
ATOM 2895 C CA . GLY A 1 371 ? -21.537 -2.313 19.372 1.00 91.19 371 GLY A CA 1
ATOM 2896 C C . GLY A 1 371 ? -20.203 -3.063 19.389 1.00 91.19 371 GLY A C 1
ATOM 2897 O O . GLY A 1 371 ? -19.689 -3.418 18.332 1.00 91.19 371 GLY A O 1
ATOM 2898 N N . PHE A 1 372 ? -19.577 -3.248 20.556 1.00 94.12 372 PHE A N 1
ATOM 2899 C CA . PHE A 1 372 ? -18.238 -3.845 20.640 1.00 94.12 372 PHE A CA 1
ATOM 2900 C C . PHE A 1 372 ? -18.140 -5.214 19.937 1.00 94.12 372 PHE A C 1
ATOM 2902 O O . PHE A 1 372 ? -17.202 -5.445 19.170 1.00 94.12 372 PHE A O 1
ATOM 2909 N N . GLU A 1 373 ? -19.120 -6.094 20.156 1.00 93.88 373 GLU A N 1
ATOM 2910 C CA . GLU A 1 373 ? -19.141 -7.437 19.563 1.00 93.88 373 GLU A CA 1
ATOM 2911 C C . GLU A 1 373 ? -19.308 -7.373 18.037 1.00 93.88 373 GLU A C 1
ATOM 2913 O O . GLU A 1 373 ? -18.584 -8.026 17.280 1.00 93.88 373 GLU A O 1
ATOM 2918 N N . GLU A 1 374 ? -20.217 -6.526 17.563 1.00 93.81 374 GLU A N 1
ATOM 2919 C CA . GLU A 1 374 ? -20.535 -6.337 16.148 1.00 93.81 374 GLU A CA 1
ATOM 2920 C C . GLU A 1 374 ? -19.379 -5.688 15.374 1.00 93.81 374 GLU A C 1
ATOM 2922 O O . GLU A 1 374 ? -19.177 -5.948 14.185 1.00 93.81 374 GLU A O 1
ATOM 2927 N N . LEU A 1 375 ? -18.611 -4.814 16.027 1.00 94.81 375 LEU A N 1
ATOM 2928 C CA . LEU A 1 375 ? -17.550 -4.054 15.373 1.00 94.81 375 LEU A CA 1
ATOM 2929 C C . LEU A 1 375 ? -16.201 -4.766 15.387 1.00 94.81 375 LEU A C 1
ATOM 2931 O O . LEU A 1 375 ? -15.491 -4.705 14.378 1.00 94.81 375 LEU A O 1
ATOM 2935 N N . PHE A 1 376 ? -15.844 -5.418 16.494 1.00 95.31 376 PHE A N 1
ATOM 2936 C CA . PHE A 1 376 ? -14.485 -5.920 16.712 1.00 95.31 376 PHE A CA 1
ATOM 2937 C C . PHE A 1 376 ? -14.381 -7.440 16.816 1.00 95.31 376 PHE A C 1
ATOM 2939 O O . PHE A 1 376 ? -13.297 -7.970 16.563 1.00 95.31 376 PHE A O 1
ATOM 2946 N N . MET A 1 377 ? -15.474 -8.136 17.137 1.00 94.38 377 MET A N 1
ATOM 2947 C CA . MET A 1 377 ? -15.468 -9.590 17.351 1.00 94.38 377 MET A CA 1
ATOM 2948 C C . MET A 1 377 ? -16.123 -10.362 16.200 1.00 94.38 377 MET A C 1
ATOM 2950 O O . MET A 1 377 ? -15.762 -11.509 15.945 1.00 94.38 377 MET A O 1
ATOM 2954 N N . THR A 1 378 ? -17.040 -9.727 15.466 1.00 93.81 378 THR A N 1
ATOM 2955 C CA . THR A 1 378 ? -17.789 -10.357 14.373 1.00 93.81 378 THR A CA 1
ATOM 2956 C C . THR A 1 378 ? -17.122 -10.104 13.024 1.00 93.81 378 THR A C 1
ATOM 2958 O O . THR A 1 378 ? -17.065 -8.968 12.553 1.00 93.81 378 THR A O 1
ATOM 2961 N N . LYS A 1 379 ? -16.649 -11.175 12.380 1.00 94.19 379 LYS A N 1
ATOM 2962 C CA . LYS A 1 379 ? -16.081 -11.113 11.031 1.00 94.19 379 LYS A CA 1
ATOM 2963 C C . LYS A 1 379 ? -17.184 -11.139 9.971 1.00 94.19 379 LYS A C 1
ATOM 2965 O O . LYS A 1 379 ? -18.023 -12.035 9.964 1.00 94.19 379 LYS A O 1
ATOM 2970 N N . VAL A 1 380 ? -17.128 -10.195 9.041 1.00 92.81 380 VAL A N 1
ATOM 2971 C CA . VAL A 1 380 ? -17.925 -10.134 7.815 1.00 92.81 380 VAL A CA 1
ATOM 2972 C C . VAL A 1 380 ? -16.994 -10.404 6.632 1.00 92.81 380 VAL A C 1
ATOM 2974 O O . VAL A 1 380 ? -16.224 -9.548 6.178 1.00 92.81 380 VAL A O 1
ATOM 2977 N N . ASP A 1 381 ? -17.030 -11.645 6.157 1.00 88.62 381 ASP A N 1
ATOM 2978 C CA . ASP A 1 381 ? -16.298 -12.057 4.964 1.00 88.62 381 ASP A CA 1
ATOM 2979 C C . ASP A 1 381 ? -16.929 -11.474 3.692 1.00 88.62 381 ASP A C 1
ATOM 2981 O O . ASP A 1 381 ? -18.133 -11.221 3.650 1.00 88.62 381 ASP A O 1
ATOM 2985 N N . PHE A 1 382 ? -16.125 -11.303 2.637 1.00 84.38 382 PHE A N 1
ATOM 2986 C CA . PHE A 1 382 ? -16.552 -10.680 1.381 1.00 84.38 382 PHE A CA 1
ATOM 2987 C C . PHE A 1 382 ? -17.854 -11.293 0.856 1.00 84.38 382 PHE A C 1
ATOM 2989 O O . PHE A 1 382 ? -18.804 -10.574 0.591 1.00 84.38 382 PHE A O 1
ATOM 2996 N N . GLY A 1 383 ? -17.942 -12.625 0.783 1.00 83.75 383 GLY A N 1
ATOM 2997 C CA . GLY A 1 383 ? -19.142 -13.306 0.285 1.00 83.75 383 GLY A CA 1
ATOM 2998 C C . GLY A 1 383 ? -20.377 -13.163 1.183 1.00 83.75 383 GLY A C 1
ATOM 2999 O O . GLY A 1 383 ? -21.489 -13.238 0.680 1.00 83.75 383 GLY A O 1
ATOM 3000 N N . ALA A 1 384 ? -20.199 -12.930 2.487 1.00 88.69 384 ALA A N 1
ATOM 3001 C CA . ALA A 1 384 ? -21.306 -12.747 3.429 1.00 88.69 384 ALA A CA 1
ATOM 3002 C C . ALA A 1 384 ? -21.872 -11.317 3.411 1.00 88.69 384 ALA A C 1
ATOM 3004 O O . ALA A 1 384 ? -22.952 -11.075 3.943 1.00 88.69 384 ALA A O 1
ATOM 3005 N N . LYS A 1 385 ? -21.147 -10.363 2.812 1.00 89.94 385 LYS A N 1
ATOM 3006 C CA . LYS A 1 385 ? -21.558 -8.958 2.710 1.00 89.94 385 LYS A CA 1
ATOM 3007 C C . LYS A 1 385 ? -22.638 -8.719 1.647 1.00 89.94 385 LYS A C 1
ATOM 3009 O O . LYS A 1 385 ? -23.360 -7.729 1.746 1.00 89.94 385 LYS A O 1
ATOM 3014 N N . PHE A 1 386 ? -22.734 -9.587 0.640 1.00 91.62 386 PHE A N 1
ATOM 3015 C CA . PHE A 1 386 ? -23.599 -9.397 -0.527 1.00 91.62 386 PHE A CA 1
ATOM 3016 C C . PHE A 1 386 ? -24.737 -10.413 -0.569 1.00 91.62 386 PHE A C 1
ATOM 3018 O O . PHE A 1 386 ? -24.546 -11.585 -0.260 1.00 91.62 386 PHE A O 1
ATOM 3025 N N . ASP A 1 387 ? -25.900 -9.974 -1.055 1.00 93.88 387 ASP A N 1
ATOM 3026 C CA . ASP A 1 387 ? -27.085 -10.828 -1.207 1.00 93.88 387 ASP A CA 1
ATOM 3027 C C . ASP A 1 387 ? -26.938 -11.855 -2.347 1.00 93.88 387 ASP A C 1
ATOM 3029 O O . ASP A 1 387 ? -27.553 -12.918 -2.326 1.00 93.88 387 ASP A O 1
ATOM 3033 N N . SER A 1 388 ? -26.126 -11.542 -3.365 1.00 92.12 388 SER A N 1
ATOM 3034 C CA . SER A 1 388 ? -25.903 -12.394 -4.536 1.00 92.12 388 SER A CA 1
ATOM 3035 C C . SER A 1 388 ? -24.444 -12.348 -4.978 1.00 92.12 388 SER A C 1
ATOM 3037 O O . SER A 1 388 ? -23.891 -11.275 -5.215 1.00 92.12 388 SER A O 1
ATOM 3039 N N . CYS A 1 389 ? -23.838 -13.523 -5.149 1.00 91.19 389 CYS A N 1
ATOM 3040 C CA . CYS A 1 389 ? -22.461 -13.683 -5.610 1.00 91.19 389 CYS A CA 1
ATOM 3041 C C . CYS A 1 389 ? -22.428 -14.441 -6.941 1.00 91.19 389 CYS A C 1
ATOM 3043 O O . CYS A 1 389 ? -22.956 -15.548 -7.041 1.00 91.19 389 CYS A O 1
ATOM 3045 N N . LEU A 1 390 ? -21.758 -13.878 -7.950 1.00 90.19 390 LEU A N 1
ATOM 3046 C CA . LEU A 1 390 ? -21.542 -14.532 -9.242 1.00 90.19 390 LEU A CA 1
ATOM 3047 C C . LEU A 1 390 ? -20.051 -14.761 -9.471 1.00 90.19 390 LEU A C 1
ATOM 3049 O O . LEU A 1 390 ? -19.243 -13.848 -9.323 1.00 90.19 390 LEU A O 1
ATOM 3053 N N . ARG A 1 391 ? -19.688 -15.977 -9.886 1.00 90.12 391 ARG A N 1
ATOM 3054 C CA . ARG A 1 391 ? -18.325 -16.296 -10.314 1.00 90.12 391 ARG A CA 1
ATOM 3055 C C . ARG A 1 391 ? -18.271 -16.374 -11.833 1.00 90.12 391 ARG A C 1
ATOM 3057 O O . ARG A 1 391 ? -18.818 -17.300 -12.424 1.00 90.12 391 ARG A O 1
ATOM 3064 N N . ILE A 1 392 ? -17.575 -15.426 -12.449 1.00 87.44 392 ILE A N 1
ATOM 3065 C CA . ILE A 1 392 ? -17.376 -15.385 -13.899 1.00 87.44 392 ILE A CA 1
ATOM 3066 C C . ILE A 1 392 ? -16.060 -16.094 -14.227 1.00 87.44 392 ILE A C 1
ATOM 3068 O O . ILE A 1 392 ? -15.011 -15.750 -13.688 1.00 87.44 392 ILE A O 1
ATOM 3072 N N . ASN A 1 393 ? -16.110 -17.102 -15.097 1.00 86.56 393 ASN A N 1
ATOM 3073 C CA . ASN A 1 393 ? -14.919 -17.789 -15.586 1.00 86.56 393 ASN A CA 1
ATOM 3074 C C . ASN A 1 393 ? -14.583 -17.289 -16.993 1.00 86.56 393 ASN A C 1
ATOM 3076 O O . ASN A 1 393 ? -15.325 -17.555 -17.935 1.00 86.56 393 ASN A O 1
ATOM 3080 N N . LEU A 1 394 ? -13.463 -16.580 -17.125 1.00 82.69 394 LEU A N 1
ATOM 3081 C CA . LEU A 1 394 ? -12.984 -16.046 -18.402 1.00 82.69 394 LEU A CA 1
ATOM 3082 C C . LEU A 1 394 ? -11.858 -16.885 -19.026 1.00 82.69 394 LEU A C 1
ATOM 3084 O O . LEU A 1 394 ? -11.243 -16.465 -20.008 1.00 82.69 394 LEU A O 1
ATOM 3088 N N . LYS A 1 395 ? -11.573 -18.075 -18.482 1.00 81.75 395 LYS A N 1
ATOM 3089 C CA . LYS A 1 395 ? -10.513 -18.953 -18.987 1.00 81.75 395 LYS A CA 1
ATOM 3090 C C . LYS A 1 395 ? -10.752 -19.300 -20.460 1.00 81.75 395 LYS A C 1
ATOM 3092 O O . LYS A 1 395 ? -11.828 -19.758 -20.830 1.00 81.75 395 LYS A O 1
ATOM 3097 N N . GLY A 1 396 ? -9.722 -19.114 -21.286 1.00 79.69 396 GLY A N 1
ATOM 3098 C CA . GLY A 1 396 ? -9.772 -19.398 -22.725 1.00 79.69 396 GLY A CA 1
ATOM 3099 C C . GLY A 1 396 ? -10.492 -18.337 -23.563 1.00 79.69 396 GLY A C 1
ATOM 3100 O O . GLY A 1 396 ? -10.626 -18.515 -24.771 1.00 79.69 396 GLY A O 1
ATOM 3101 N N . ASN A 1 397 ? -10.946 -17.230 -22.965 1.00 84.69 397 ASN A N 1
ATOM 3102 C CA . ASN A 1 397 ? -11.520 -16.126 -23.723 1.00 84.69 397 ASN A CA 1
ATOM 3103 C C . ASN A 1 397 ? -10.415 -15.370 -24.473 1.00 84.69 397 ASN A C 1
ATOM 3105 O O . ASN A 1 397 ? -9.571 -14.723 -23.854 1.00 84.69 397 ASN A O 1
ATOM 3109 N N . SER A 1 398 ? -10.459 -15.411 -25.805 1.00 83.00 398 SER A N 1
ATOM 3110 C CA . SER A 1 398 ? -9.436 -14.816 -26.672 1.00 83.00 398 SER A CA 1
ATOM 3111 C C . SER A 1 398 ? -9.239 -13.314 -26.457 1.00 83.00 398 SER A C 1
ATOM 3113 O O . SER A 1 398 ? -8.117 -12.829 -26.579 1.00 83.00 398 SER A O 1
ATOM 3115 N N . LYS A 1 399 ? -10.301 -12.576 -26.101 1.00 79.19 399 LYS A N 1
ATOM 3116 C CA . LYS A 1 399 ? -10.213 -11.137 -25.809 1.00 79.19 399 LYS A CA 1
ATOM 3117 C C . LYS A 1 399 ? -9.447 -10.871 -24.521 1.00 79.19 399 LYS A C 1
ATOM 3119 O O . LYS A 1 399 ? -8.700 -9.908 -24.469 1.00 79.19 399 LYS A O 1
ATOM 3124 N N . VAL A 1 400 ? -9.614 -11.727 -23.513 1.00 80.25 400 VAL A N 1
ATOM 3125 C CA . VAL A 1 400 ? -8.899 -11.622 -22.234 1.00 80.25 400 VAL A CA 1
ATOM 3126 C C . VAL A 1 400 ? -7.441 -12.030 -22.404 1.00 80.25 400 VAL A C 1
ATOM 3128 O O . VAL A 1 400 ? -6.553 -11.303 -21.979 1.00 80.25 400 VAL A O 1
ATOM 3131 N N . THR A 1 401 ? -7.175 -13.140 -23.096 1.00 76.56 401 THR A N 1
ATOM 3132 C CA . THR A 1 401 ? -5.802 -13.625 -23.323 1.00 76.56 401 THR A CA 1
ATOM 3133 C C . THR A 1 401 ? -4.983 -12.735 -24.258 1.00 76.56 401 THR A C 1
ATOM 3135 O O . THR A 1 401 ? -3.764 -12.844 -24.278 1.00 76.56 401 THR A O 1
ATOM 3138 N N . ALA A 1 402 ? -5.633 -11.887 -25.061 1.00 80.44 402 ALA A N 1
ATOM 3139 C CA . ALA A 1 402 ? -4.958 -10.933 -25.939 1.00 80.44 402 ALA A CA 1
ATOM 3140 C C . ALA A 1 402 ? -4.544 -9.632 -25.227 1.00 80.44 402 ALA A C 1
ATOM 3142 O O . ALA A 1 402 ? -3.803 -8.839 -25.810 1.00 80.44 402 ALA A O 1
ATOM 3143 N N . LEU A 1 403 ? -5.020 -9.381 -24.001 1.00 82.62 403 LEU A N 1
ATOM 3144 C CA . LEU A 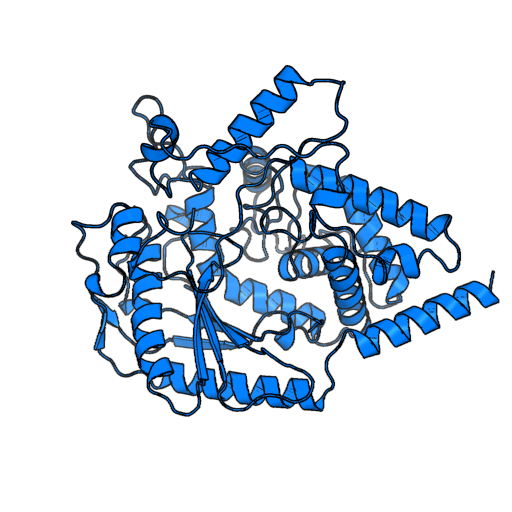1 403 ? -4.645 -8.185 -23.248 1.00 82.62 403 LEU A CA 1
ATOM 3145 C C . LEU A 1 403 ? -3.201 -8.294 -22.759 1.00 82.62 403 LEU A C 1
ATOM 3147 O O . LEU A 1 403 ? -2.786 -9.310 -22.208 1.00 82.62 403 LEU A O 1
ATOM 3151 N N . SER A 1 404 ? -2.444 -7.207 -22.899 1.00 86.06 404 SER A N 1
ATOM 3152 C CA . SER A 1 404 ? -1.173 -7.067 -22.189 1.00 86.06 404 SER A CA 1
ATOM 3153 C C . SER A 1 404 ? -1.436 -6.969 -20.686 1.00 86.06 404 SER A C 1
ATOM 3155 O O . SER A 1 404 ? -2.303 -6.200 -20.271 1.00 86.06 404 SER A O 1
ATOM 3157 N N . PHE A 1 405 ? -0.673 -7.706 -19.871 1.00 85.75 405 PHE A N 1
ATOM 3158 C CA . PHE A 1 405 ? -0.881 -7.760 -18.419 1.00 85.75 405 PHE A CA 1
ATOM 3159 C C . PHE A 1 405 ? -0.834 -6.395 -17.751 1.00 85.75 405 PHE A C 1
ATOM 3161 O O . PHE A 1 405 ? -1.666 -6.102 -16.896 1.00 85.75 405 PHE A O 1
ATOM 3168 N N . CYS A 1 406 ? 0.133 -5.578 -18.161 1.00 89.75 406 CYS A N 1
ATOM 3169 C CA . CYS A 1 406 ? 0.422 -4.286 -17.570 1.00 89.75 406 CYS A CA 1
ATOM 3170 C C . CYS A 1 406 ? 0.541 -3.246 -18.687 1.00 89.75 406 CYS A C 1
ATOM 3172 O O . CYS A 1 406 ? 1.457 -3.324 -19.503 1.00 89.75 406 CYS A O 1
ATOM 3174 N N . LEU A 1 407 ? -0.362 -2.263 -18.712 1.00 93.31 407 LEU A N 1
ATOM 3175 C CA . LEU A 1 407 ? -0.206 -1.034 -19.496 1.00 93.31 407 LEU A CA 1
ATOM 3176 C C . LEU A 1 407 ? -0.122 0.149 -18.519 1.00 93.31 407 LEU A C 1
ATOM 3178 O O . LEU A 1 407 ? 0.737 0.157 -17.631 1.00 93.31 407 LEU A O 1
ATOM 3182 N N . ASP A 1 408 ? -1.020 1.133 -18.643 1.00 94.88 408 ASP A N 1
ATOM 3183 C CA . ASP A 1 408 ? -1.240 2.095 -17.562 1.00 94.88 408 ASP A CA 1
ATOM 3184 C C . ASP A 1 408 ? -1.792 1.392 -16.312 1.00 94.88 408 ASP A C 1
ATOM 3186 O O . ASP A 1 408 ? -1.227 1.514 -15.225 1.00 94.88 408 ASP A O 1
ATOM 3190 N N . ASP A 1 409 ? -2.852 0.606 -16.494 1.00 91.31 409 ASP A N 1
ATOM 3191 C CA . ASP A 1 409 ? -3.501 -0.226 -15.475 1.00 91.31 409 ASP A CA 1
ATOM 3192 C C . ASP A 1 409 ? -3.151 -1.709 -15.697 1.00 91.31 409 ASP A C 1
ATOM 3194 O O . ASP A 1 409 ? -2.663 -2.085 -16.775 1.00 91.31 409 ASP A O 1
ATOM 3198 N N . GLU A 1 410 ? -3.408 -2.557 -14.706 1.00 90.56 410 GLU A N 1
ATOM 3199 C CA . GLU A 1 410 ? -3.355 -4.006 -14.890 1.00 90.56 410 GLU A CA 1
ATOM 3200 C C . GLU A 1 410 ? -4.594 -4.513 -15.649 1.00 90.56 410 GLU A C 1
ATOM 3202 O O . GLU A 1 410 ? -5.714 -4.033 -15.464 1.00 90.56 410 GLU A O 1
ATOM 3207 N N . SER A 1 411 ? -4.411 -5.511 -16.515 1.00 89.19 411 SER A N 1
ATOM 3208 C CA . SER A 1 411 ? -5.471 -6.043 -17.390 1.00 89.19 411 SER A CA 1
ATOM 3209 C C . SER A 1 411 ? -6.735 -6.467 -16.635 1.00 89.19 411 SER A C 1
ATOM 3211 O O . SER A 1 411 ? -7.846 -6.158 -17.067 1.00 89.19 411 SER A O 1
ATOM 3213 N N . TRP A 1 412 ? -6.598 -7.101 -15.469 1.00 86.06 412 TRP A N 1
ATOM 3214 C CA . TRP A 1 412 ? -7.744 -7.488 -14.645 1.00 86.06 412 TRP A CA 1
ATOM 3215 C C . TRP A 1 412 ? -8.495 -6.295 -14.058 1.00 86.06 412 TRP A C 1
ATOM 3217 O O . TRP A 1 412 ? -9.704 -6.392 -13.894 1.00 86.06 412 TRP A O 1
ATOM 3227 N N . ARG A 1 413 ? -7.845 -5.151 -13.807 1.00 89.56 413 ARG A N 1
ATOM 3228 C CA . ARG A 1 413 ? -8.530 -3.922 -13.362 1.00 89.56 413 ARG A CA 1
ATOM 3229 C C . ARG A 1 413 ? -9.408 -3.337 -14.442 1.00 89.56 413 ARG A C 1
ATOM 3231 O O . ARG A 1 413 ? -10.487 -2.820 -14.159 1.00 89.56 413 ARG A O 1
ATOM 3238 N N . VAL A 1 414 ? -8.947 -3.420 -15.686 1.00 89.69 414 VAL A N 1
ATOM 3239 C CA . VAL A 1 414 ? -9.752 -3.039 -16.847 1.00 89.69 414 VAL A CA 1
ATOM 3240 C C . VAL A 1 414 ? -10.977 -3.950 -16.931 1.00 89.69 414 VAL A C 1
ATOM 3242 O O . VAL A 1 414 ? -12.097 -3.455 -17.011 1.00 89.69 414 VAL A O 1
ATOM 3245 N N . LEU A 1 415 ? -10.788 -5.265 -16.788 1.00 90.06 415 LEU A N 1
ATOM 3246 C CA . LEU A 1 415 ? -11.888 -6.233 -16.798 1.00 90.06 415 LEU A CA 1
ATOM 3247 C C . LEU A 1 415 ? -12.864 -6.050 -15.625 1.00 90.06 415 LEU A C 1
ATOM 3249 O O . LEU A 1 415 ? -14.074 -6.116 -15.833 1.00 90.06 415 LEU A O 1
ATOM 3253 N N . GLU A 1 416 ? -12.371 -5.792 -14.410 1.00 91.62 416 GLU A N 1
ATOM 3254 C CA . GLU A 1 416 ? -13.196 -5.463 -13.239 1.00 91.62 416 GLU A CA 1
ATOM 3255 C C . GLU A 1 416 ? -14.107 -4.270 -13.540 1.00 91.62 416 GLU A C 1
ATOM 3257 O O . GLU A 1 416 ? -15.318 -4.344 -13.322 1.00 91.62 416 GLU A O 1
ATOM 3262 N N . LYS A 1 417 ? -13.540 -3.191 -14.096 1.00 92.19 417 LYS A N 1
ATOM 3263 C CA . LYS A 1 417 ? -14.278 -1.976 -14.469 1.00 92.19 417 LYS A CA 1
ATOM 3264 C C . LYS A 1 417 ? -15.303 -2.237 -15.566 1.00 92.19 417 LYS A C 1
ATOM 3266 O O . LYS A 1 417 ? -16.431 -1.756 -15.452 1.00 92.19 417 LYS A O 1
ATOM 3271 N N . ASP A 1 418 ? -14.945 -3.003 -16.592 1.00 91.69 418 ASP A N 1
ATOM 3272 C CA . ASP A 1 418 ? -15.846 -3.332 -17.698 1.00 91.69 418 ASP A CA 1
ATOM 3273 C C . ASP A 1 418 ? -17.042 -4.155 -17.210 1.00 91.69 418 ASP A C 1
ATOM 3275 O O . ASP A 1 418 ? -18.195 -3.802 -17.472 1.00 91.69 418 ASP A O 1
ATOM 3279 N N . VAL A 1 419 ? -16.792 -5.212 -16.431 1.00 92.88 419 VAL A N 1
ATOM 3280 C CA . VAL A 1 419 ? -17.852 -6.040 -15.835 1.00 92.88 419 VAL A CA 1
ATOM 3281 C C . VAL A 1 419 ? -18.708 -5.208 -14.882 1.00 92.88 419 VAL A C 1
ATOM 3283 O O . VAL A 1 419 ? -19.934 -5.297 -14.929 1.00 92.88 419 VAL A O 1
ATOM 3286 N N . GLN A 1 420 ? -18.094 -4.368 -14.047 1.00 93.88 420 GLN A N 1
ATOM 3287 C CA . GLN A 1 420 ? -18.827 -3.502 -13.127 1.00 93.88 420 GLN A CA 1
ATOM 3288 C C . GLN A 1 420 ? -19.741 -2.533 -13.885 1.00 93.88 420 GLN A C 1
ATOM 3290 O O . GLN A 1 420 ? -20.908 -2.396 -13.521 1.00 93.88 420 GLN A O 1
ATOM 3295 N N . SER A 1 421 ? -19.245 -1.907 -14.954 1.00 94.19 421 SER A N 1
ATOM 3296 C CA . SER A 1 421 ? -20.020 -1.000 -15.807 1.00 94.19 421 SER A CA 1
ATOM 3297 C C . SER A 1 421 ? -21.204 -1.714 -16.463 1.00 94.19 421 SER A C 1
ATOM 3299 O O . SER A 1 421 ? -22.330 -1.220 -16.409 1.00 94.19 421 SER A O 1
ATOM 3301 N N . LEU A 1 422 ? -20.986 -2.914 -17.010 1.00 94.81 422 LEU A N 1
ATOM 3302 C CA . LEU A 1 422 ? -22.048 -3.728 -17.609 1.00 94.81 422 LEU A CA 1
ATOM 3303 C C . LEU A 1 422 ? -23.125 -4.117 -16.589 1.00 94.81 422 LEU A C 1
ATOM 3305 O O . LEU A 1 422 ? -24.316 -3.994 -16.874 1.00 94.81 422 LEU A O 1
ATOM 3309 N N . LEU A 1 423 ? -22.725 -4.548 -15.389 1.00 94.75 423 LEU A N 1
ATOM 3310 C CA . LEU A 1 423 ? -23.668 -4.891 -14.323 1.00 94.75 423 LEU A CA 1
ATOM 3311 C C . LEU A 1 423 ? -24.452 -3.663 -13.849 1.00 94.75 423 LEU A C 1
ATOM 3313 O O . LEU A 1 423 ? -25.659 -3.759 -13.655 1.00 94.75 423 LEU A O 1
ATOM 3317 N N . GLN A 1 424 ? -23.806 -2.503 -13.718 1.00 93.88 424 GLN A N 1
ATOM 3318 C CA . GLN A 1 424 ? -24.477 -1.252 -13.353 1.00 93.88 424 GLN A CA 1
ATOM 3319 C C . GLN A 1 424 ? -25.500 -0.820 -14.411 1.00 93.88 424 GLN A C 1
ATOM 3321 O O . GLN A 1 424 ? -26.612 -0.432 -14.058 1.00 93.88 424 GLN A O 1
ATOM 3326 N N . GLN A 1 425 ? -25.158 -0.930 -15.697 1.00 95.00 425 GLN A N 1
ATOM 3327 C CA . GLN A 1 425 ? -26.069 -0.616 -16.801 1.00 95.00 425 GLN A CA 1
ATOM 3328 C C . GLN A 1 425 ? -27.245 -1.595 -16.888 1.00 95.00 425 GLN A C 1
ATOM 3330 O O . GLN A 1 425 ? -28.360 -1.178 -17.184 1.00 95.00 425 GLN A O 1
ATOM 3335 N N . GLY A 1 426 ? -27.009 -2.886 -16.641 1.00 95.62 426 GLY A N 1
ATOM 3336 C CA . GLY A 1 426 ? -28.042 -3.918 -16.740 1.00 95.62 426 GLY A CA 1
ATOM 3337 C C . GLY A 1 426 ? -28.963 -4.006 -15.520 1.00 95.62 426 GLY A C 1
ATOM 3338 O O . GLY A 1 426 ? -30.148 -4.299 -15.668 1.00 95.62 426 GLY A O 1
ATOM 3339 N N . LEU A 1 427 ? -28.436 -3.773 -14.315 1.00 94.81 427 LEU A N 1
ATOM 3340 C CA . LEU A 1 427 ? -29.189 -3.907 -13.063 1.00 94.81 427 LEU A CA 1
ATOM 3341 C C . LEU A 1 427 ? -29.793 -2.583 -12.598 1.00 94.81 427 LEU A C 1
ATOM 3343 O O . LEU A 1 427 ? -30.879 -2.594 -12.021 1.00 94.81 427 LEU A O 1
ATOM 3347 N N . THR A 1 428 ? -29.167 -1.446 -12.906 1.00 93.19 428 THR A N 1
ATOM 3348 C CA . THR A 1 428 ? -29.683 -0.104 -12.591 1.00 93.19 428 THR A CA 1
ATOM 3349 C C . THR A 1 428 ? -30.096 0.037 -11.115 1.00 93.19 428 THR A C 1
ATOM 3351 O O . THR A 1 428 ? -29.264 -0.146 -10.228 1.00 93.19 428 THR A O 1
ATOM 3354 N N . ASP A 1 429 ? -31.366 0.329 -10.833 1.00 93.12 429 ASP A N 1
ATOM 3355 C CA . ASP A 1 429 ? -31.936 0.524 -9.495 1.00 93.12 429 ASP A CA 1
ATOM 3356 C C . ASP A 1 429 ? -32.283 -0.781 -8.753 1.00 93.12 429 ASP A C 1
ATOM 3358 O O . ASP A 1 429 ? -32.624 -0.752 -7.570 1.00 93.12 429 ASP A O 1
ATOM 3362 N N . ARG A 1 430 ? -32.140 -1.942 -9.406 1.00 95.12 430 ARG A N 1
ATOM 3363 C CA . ARG A 1 430 ? -32.388 -3.261 -8.795 1.00 95.12 430 ARG A CA 1
ATOM 3364 C C . ARG A 1 430 ? -31.344 -3.635 -7.747 1.00 95.12 430 ARG A C 1
ATOM 3366 O O . ARG A 1 430 ? -31.584 -4.530 -6.942 1.00 95.12 430 ARG A O 1
ATOM 3373 N N . THR A 1 431 ? -30.185 -2.983 -7.765 1.00 93.69 431 THR A N 1
ATOM 3374 C CA . THR A 1 431 ? -29.089 -3.227 -6.822 1.00 93.69 431 THR A CA 1
ATOM 3375 C C . THR A 1 431 ? -28.664 -1.941 -6.142 1.00 93.69 431 THR A C 1
ATOM 3377 O O . THR A 1 431 ? -28.488 -0.921 -6.800 1.00 93.69 431 THR A O 1
ATOM 3380 N N . LYS A 1 432 ? -28.414 -2.006 -4.831 1.00 91.94 432 LYS A N 1
ATOM 3381 C CA . LYS A 1 432 ? -27.851 -0.878 -4.072 1.00 91.94 432 LYS A CA 1
ATOM 3382 C C . LYS A 1 432 ? -26.351 -0.713 -4.303 1.00 91.94 432 LYS A C 1
ATOM 3384 O O . LYS A 1 432 ? -25.851 0.404 -4.333 1.00 91.94 432 LYS A O 1
ATOM 3389 N N . MET A 1 433 ? -25.641 -1.830 -4.451 1.00 92.31 433 MET A N 1
ATOM 3390 C CA . MET A 1 433 ? -24.187 -1.866 -4.545 1.00 92.31 433 MET A CA 1
ATOM 3391 C C . MET A 1 433 ? -23.742 -3.029 -5.427 1.00 92.31 433 MET A C 1
ATOM 3393 O O . MET A 1 433 ? -24.339 -4.104 -5.396 1.00 92.31 433 MET A O 1
ATOM 3397 N N . ILE A 1 434 ? -22.679 -2.806 -6.197 1.00 93.69 434 ILE A N 1
ATOM 3398 C CA . ILE A 1 434 ? -22.023 -3.816 -7.029 1.00 93.69 434 ILE A CA 1
ATOM 3399 C C . ILE A 1 434 ? -20.524 -3.732 -6.746 1.00 93.69 434 ILE A C 1
ATOM 3401 O O . ILE A 1 434 ? -19.931 -2.657 -6.862 1.00 93.69 434 ILE A O 1
ATOM 3405 N N . ARG A 1 435 ? -19.915 -4.871 -6.412 1.00 92.38 435 ARG A N 1
ATOM 3406 C CA . ARG A 1 435 ? -18.462 -5.047 -6.367 1.00 92.38 435 ARG A CA 1
ATOM 3407 C C . ARG A 1 435 ? -18.056 -6.114 -7.365 1.00 92.38 435 ARG A C 1
ATOM 3409 O O . ARG A 1 435 ? -18.653 -7.187 -7.414 1.00 92.38 435 ARG A O 1
ATOM 3416 N N . VAL A 1 436 ? -17.016 -5.813 -8.128 1.00 91.25 436 VAL A N 1
ATOM 3417 C CA . VAL A 1 436 ? -16.340 -6.774 -8.992 1.00 91.25 436 VAL A CA 1
ATOM 3418 C C . VAL A 1 436 ? -14.895 -6.825 -8.545 1.00 91.25 436 VAL A C 1
ATOM 3420 O O . VAL A 1 436 ? -14.259 -5.785 -8.421 1.00 91.25 436 VAL A O 1
ATOM 3423 N N . LEU A 1 437 ? -14.408 -8.030 -8.280 1.00 87.00 437 LEU A N 1
ATOM 3424 C CA . LEU A 1 437 ? -13.031 -8.270 -7.885 1.00 87.00 437 LEU A CA 1
ATOM 3425 C C . LEU A 1 437 ? -12.477 -9.429 -8.700 1.00 87.00 437 LEU A C 1
ATOM 3427 O O . LEU A 1 437 ? -13.111 -10.482 -8.830 1.00 87.00 437 LEU A O 1
ATOM 3431 N N . TRP A 1 438 ? -11.272 -9.239 -9.203 1.00 84.44 438 TRP A N 1
ATOM 3432 C CA . TRP A 1 438 ? -10.404 -10.299 -9.651 1.00 84.44 438 TRP A CA 1
ATOM 3433 C C . TRP A 1 438 ? -9.738 -10.932 -8.435 1.00 84.44 438 TRP A C 1
ATOM 3435 O O . TRP A 1 438 ? -9.456 -10.286 -7.424 1.00 84.44 438 TRP A O 1
ATOM 3445 N N . ARG A 1 439 ? -9.519 -12.241 -8.506 1.00 73.94 439 ARG A N 1
ATOM 3446 C CA . ARG A 1 439 ? -8.932 -12.991 -7.396 1.00 73.94 439 ARG A CA 1
ATOM 3447 C C . ARG A 1 439 ? -7.508 -12.484 -7.147 1.00 73.94 439 ARG A C 1
ATOM 3449 O O . ARG A 1 439 ? -6.737 -12.506 -8.091 1.00 73.94 439 ARG A O 1
ATOM 3456 N N . SER A 1 440 ? -7.168 -12.071 -5.921 1.00 65.94 440 SER A N 1
ATOM 3457 C CA . SER A 1 440 ? -5.816 -11.600 -5.559 1.00 65.94 440 SER A CA 1
ATOM 3458 C C . SER A 1 440 ? -4.702 -12.576 -5.949 1.00 65.94 440 SER A C 1
ATOM 3460 O O . SER A 1 440 ? -4.915 -13.794 -5.953 1.00 65.94 440 SER A O 1
ATOM 3462 N N . THR A 1 441 ? -3.500 -12.030 -6.174 1.00 60.47 441 THR A N 1
ATOM 3463 C CA . THR A 1 441 ? -2.250 -12.777 -6.365 1.00 60.47 441 THR A CA 1
ATOM 3464 C C . THR A 1 441 ? -2.109 -13.810 -5.247 1.00 60.47 441 THR A C 1
ATOM 3466 O O . THR A 1 441 ? -2.101 -13.425 -4.072 1.00 60.47 441 THR A O 1
ATOM 3469 N N . PRO A 1 442 ? -1.964 -15.114 -5.532 1.00 61.12 442 PRO A N 1
ATOM 3470 C CA . PRO A 1 442 ? -1.590 -16.053 -4.495 1.00 61.12 442 PRO A CA 1
ATOM 3471 C C . PRO A 1 442 ? -0.215 -15.674 -3.936 1.00 61.12 442 PRO A C 1
ATOM 3473 O O . PRO A 1 442 ? 0.731 -15.415 -4.685 1.00 61.12 442 PRO A O 1
ATOM 3476 N N . SER A 1 443 ? -0.087 -15.675 -2.609 1.00 61.28 443 SER A N 1
ATOM 3477 C CA . SER A 1 443 ? 1.225 -15.725 -1.971 1.00 61.28 443 SER A CA 1
ATOM 3478 C C . SER A 1 443 ? 1.962 -16.971 -2.461 1.00 61.28 443 SER A C 1
ATOM 3480 O O . SER A 1 443 ? 1.339 -18.023 -2.597 1.00 61.28 443 SER A O 1
ATOM 3482 N N . GLU A 1 444 ? 3.280 -16.870 -2.655 1.00 73.31 444 GLU A N 1
ATOM 3483 C CA . GLU A 1 444 ? 4.138 -17.977 -3.117 1.00 73.31 444 GLU A CA 1
ATOM 3484 C C . GLU A 1 444 ? 4.091 -18.263 -4.627 1.00 73.31 444 GLU A C 1
ATOM 3486 O O . GLU A 1 444 ? 4.472 -19.348 -5.066 1.00 73.31 444 GLU A O 1
ATOM 3491 N N . TRP A 1 445 ? 3.696 -17.278 -5.440 1.00 80.12 445 TRP A N 1
ATOM 3492 C CA . TRP A 1 445 ? 3.889 -17.367 -6.888 1.00 80.12 445 TRP A CA 1
ATOM 3493 C C . TRP A 1 445 ? 5.367 -17.494 -7.276 1.00 80.12 445 TRP A C 1
ATOM 3495 O O . TRP A 1 445 ? 6.261 -16.983 -6.599 1.00 80.12 445 TRP A O 1
ATOM 3505 N N . ASN A 1 446 ? 5.631 -18.185 -8.381 1.00 85.19 446 ASN A N 1
ATOM 3506 C CA . ASN A 1 446 ? 6.975 -18.321 -8.920 1.00 85.19 446 ASN A CA 1
ATOM 3507 C C . ASN A 1 446 ? 7.219 -17.232 -9.967 1.00 85.19 446 ASN A C 1
ATOM 3509 O O . ASN A 1 446 ? 6.576 -17.223 -11.013 1.00 85.19 446 ASN A O 1
ATOM 3513 N N . ILE A 1 447 ? 8.186 -16.348 -9.715 1.00 89.19 447 ILE A N 1
ATOM 3514 C CA . ILE A 1 447 ? 8.512 -15.239 -10.620 1.00 89.19 447 ILE A CA 1
ATOM 3515 C C . ILE A 1 447 ? 8.959 -15.710 -12.016 1.00 89.19 447 ILE A C 1
ATOM 3517 O O . ILE A 1 447 ? 8.780 -15.005 -13.010 1.00 89.19 447 ILE A O 1
ATOM 3521 N N . MET A 1 448 ? 9.492 -16.932 -12.104 1.00 90.94 448 MET A N 1
ATOM 3522 C CA . MET A 1 448 ? 9.890 -17.568 -13.362 1.00 90.94 448 MET A CA 1
ATOM 3523 C C . MET A 1 448 ? 8.703 -18.011 -14.211 1.00 90.94 448 MET A C 1
ATOM 3525 O O . MET A 1 448 ? 8.830 -18.076 -15.429 1.00 90.94 448 MET A O 1
ATOM 3529 N N . ASP A 1 449 ? 7.563 -18.290 -13.582 1.00 87.44 449 ASP A N 1
ATOM 3530 C CA . ASP A 1 449 ? 6.337 -18.697 -14.269 1.00 87.44 449 ASP A CA 1
ATOM 3531 C C . ASP A 1 449 ? 5.529 -17.496 -14.789 1.00 87.44 449 ASP A C 1
ATOM 3533 O O . ASP A 1 449 ? 4.599 -17.679 -15.576 1.00 87.44 449 ASP A O 1
ATOM 3537 N N . GLY A 1 450 ? 5.884 -16.281 -14.356 1.00 85.62 450 GLY A N 1
ATOM 3538 C CA . GLY A 1 450 ? 5.191 -15.051 -14.717 1.00 85.62 450 GLY A CA 1
ATOM 3539 C C . GLY A 1 450 ? 3.827 -14.878 -14.036 1.00 85.62 450 GLY A C 1
ATOM 3540 O O . GLY A 1 450 ? 3.445 -15.592 -13.109 1.00 85.62 450 GLY A O 1
ATOM 3541 N N . LEU A 1 451 ? 3.093 -13.878 -14.507 1.00 81.56 451 LEU A N 1
ATOM 3542 C CA . LEU A 1 451 ? 1.738 -13.493 -14.126 1.00 81.56 451 LEU A CA 1
ATOM 3543 C C . LEU A 1 451 ? 0.692 -14.491 -14.666 1.00 81.56 451 LEU A C 1
ATOM 3545 O O . LEU A 1 451 ? -0.300 -14.755 -13.994 1.00 81.56 451 LEU A O 1
ATOM 3549 N N . LEU A 1 452 ? 0.914 -15.122 -15.824 1.00 68.88 452 LEU A N 1
ATOM 3550 C CA . LEU A 1 452 ? -0.053 -16.046 -16.456 1.00 68.88 452 LEU A CA 1
ATOM 3551 C C . LEU A 1 452 ? -0.532 -17.207 -15.568 1.00 68.88 452 LEU A C 1
ATOM 3553 O O . LEU A 1 452 ? -1.654 -17.681 -15.724 1.00 68.88 452 LEU A O 1
ATOM 3557 N N . ARG A 1 453 ? 0.320 -17.723 -14.673 1.00 59.53 453 ARG A N 1
ATOM 3558 C CA . ARG A 1 453 ? -0.044 -18.841 -13.778 1.00 59.53 453 ARG A CA 1
ATOM 3559 C C . ARG A 1 453 ? -0.713 -18.397 -12.479 1.00 59.53 453 ARG A C 1
ATOM 3561 O O . ARG A 1 453 ? -1.167 -19.237 -11.704 1.00 59.53 453 ARG A O 1
ATOM 3568 N N . VAL A 1 454 ? -0.748 -17.092 -12.251 1.00 56.91 454 VAL A N 1
ATOM 3569 C CA . VAL A 1 454 ? -1.277 -16.442 -11.054 1.00 56.91 454 VAL A CA 1
ATOM 3570 C C . VAL A 1 454 ? -2.691 -15.919 -11.292 1.00 56.91 454 VAL A C 1
ATOM 3572 O O . VAL A 1 454 ? -3.499 -15.972 -10.363 1.00 56.91 454 VAL A O 1
ATOM 3575 N N . TRP A 1 455 ? -2.991 -15.464 -12.516 1.00 56.78 455 TRP A N 1
ATOM 3576 C CA . TRP A 1 455 ? -4.181 -14.666 -12.828 1.00 56.78 455 TRP A CA 1
ATOM 3577 C C . TRP A 1 455 ? -5.167 -15.333 -13.782 1.00 56.78 455 TRP A C 1
ATOM 3579 O O . TRP A 1 455 ? -4.754 -15.815 -14.861 1.00 56.78 455 TRP A O 1
#

Sequence (455 aa):
MVSAEYSIDLKLSELLKQARPSATSLRAAGEATDAVGELIKSVPLQQAAPEAASGFVIDLGLAAEKLAFSFRPPEVVRLAGSHAAGAVTRPDVAADLLVRLPKECFHEKDFLNHRYHAKRCLYLCVIEKSLRSSPLIRKVSWSTFQDEARKPVLHVYPATEIAELPGFYVRIIPTASSLFDLSKLNLSTRNNVRAYTKDGINQPTPRYNNSILEDMFLEENAEYTGSTFANWKTLQEALVLLKVWARQRTSIYSHDCLNGYLISAILVFLTMDSGGSIINRSMTTRQIFRVAINFFATSKMWSKGLVIQPMKKRTISKEGIAHLLKTFDVAICDVSGHVNLAFRMTKSAFSELQDEAACTLNCLDKCRDGGFEELFMTKVDFGAKFDSCLRINLKGNSKVTALSFCLDDESWRVLEKDVQSLLQQGLTDRTKMIRVLWRSTPSEWNIMDGLLRVW

Organism: Triticum turgidum subsp. durum (NCBI:txid4567)

Radius of gyration: 22.15 Å; chains: 1; bounding box: 61×48×67 Å